Protein AF-A0A1V5V4B7-F1 (afdb_monomer_lite)

pLDDT: mean 84.98, std 12.05, range [34.28, 98.19]

Structure (mmCIF, N/CA/C/O backbone):
data_AF-A0A1V5V4B7-F1
#
_entry.id   AF-A0A1V5V4B7-F1
#
loop_
_atom_site.group_PDB
_atom_site.id
_atom_site.type_symbol
_atom_site.label_atom_id
_atom_site.label_alt_id
_atom_site.label_comp_id
_atom_site.label_asym_id
_atom_site.label_entity_id
_atom_site.label_seq_id
_atom_site.pdbx_PDB_ins_code
_atom_site.Cartn_x
_atom_site.Cartn_y
_atom_site.Cartn_z
_atom_site.occupancy
_atom_site.B_iso_or_equiv
_atom_site.auth_seq_id
_atom_site.auth_comp_id
_atom_site.auth_asym_id
_atom_site.auth_atom_id
_atom_site.pdbx_PDB_model_num
ATOM 1 N N . MET A 1 1 ? -26.000 -4.129 20.309 1.00 73.44 1 MET A N 1
ATOM 2 C CA . MET A 1 1 ? -26.357 -3.399 21.539 1.00 73.44 1 MET A CA 1
ATOM 3 C C . MET A 1 1 ? -25.942 -4.240 22.723 1.00 73.44 1 MET A C 1
ATOM 5 O O . MET A 1 1 ? -25.934 -5.456 22.584 1.00 73.44 1 MET A O 1
ATOM 9 N N . ILE A 1 2 ? -25.561 -3.606 23.829 1.00 88.94 2 ILE A N 1
ATOM 10 C CA . ILE A 1 2 ? -25.260 -4.315 25.079 1.00 88.94 2 ILE A CA 1
ATOM 11 C C . ILE A 1 2 ? -26.592 -4.721 25.705 1.00 88.94 2 ILE A C 1
ATOM 13 O O . ILE A 1 2 ? -27.455 -3.864 25.880 1.00 88.94 2 ILE A O 1
ATOM 17 N N . LYS A 1 3 ? -26.767 -5.995 26.040 1.00 92.50 3 LYS A N 1
ATOM 18 C CA . LYS A 1 3 ? -27.987 -6.500 26.673 1.00 92.50 3 LYS A CA 1
ATOM 19 C C . LYS A 1 3 ? -27.821 -6.499 28.185 1.00 92.50 3 LYS A C 1
ATOM 21 O O . LYS A 1 3 ? -26.960 -7.202 28.718 1.00 92.50 3 LYS A O 1
ATOM 26 N N . ILE A 1 4 ? -28.632 -5.697 28.872 1.00 94.31 4 ILE A N 1
ATOM 27 C CA . ILE A 1 4 ? -28.558 -5.526 30.327 1.00 94.31 4 ILE A CA 1
ATOM 28 C C . ILE A 1 4 ? -29.866 -5.974 30.964 1.00 94.31 4 ILE A C 1
ATOM 30 O O . ILE A 1 4 ? -30.939 -5.488 30.604 1.00 94.31 4 ILE A O 1
ATOM 34 N N . LEU A 1 5 ? -29.757 -6.862 31.949 1.00 94.81 5 LEU A N 1
ATOM 35 C CA . LEU A 1 5 ? -30.863 -7.278 32.799 1.00 94.81 5 LEU A CA 1
ATOM 36 C C . LEU A 1 5 ? -30.779 -6.597 34.171 1.00 94.81 5 LEU A C 1
ATOM 38 O O . LEU A 1 5 ? -29.836 -6.828 34.920 1.00 94.81 5 LEU A O 1
ATOM 42 N N . PHE A 1 6 ? -31.793 -5.817 34.538 1.00 95.88 6 PHE A N 1
ATOM 43 C CA . PHE A 1 6 ? -31.980 -5.271 35.882 1.00 95.88 6 PHE A CA 1
ATOM 44 C C . PHE A 1 6 ? -32.821 -6.226 36.738 1.00 95.88 6 PHE A C 1
ATOM 46 O O . PHE A 1 6 ? -34.015 -6.410 36.495 1.00 95.88 6 PHE A O 1
ATOM 53 N N . LEU A 1 7 ? -32.215 -6.813 37.769 1.00 93.38 7 LEU A N 1
ATOM 54 C CA . LEU A 1 7 ? -32.854 -7.789 38.650 1.00 93.38 7 LEU A CA 1
ATOM 55 C C . LEU A 1 7 ? -33.163 -7.170 40.018 1.00 93.38 7 LEU A C 1
ATOM 57 O O . LEU A 1 7 ? -32.268 -6.651 40.685 1.00 93.38 7 LEU A O 1
ATOM 61 N N . CYS A 1 8 ? -34.418 -7.235 40.464 1.00 92.06 8 CYS A N 1
ATOM 62 C CA . CYS A 1 8 ? -34.802 -6.857 41.831 1.00 92.06 8 CYS A CA 1
ATOM 63 C C . CYS A 1 8 ? -35.670 -7.939 42.496 1.00 92.06 8 CYS A C 1
ATOM 65 O O . CYS A 1 8 ? -35.891 -8.990 41.905 1.00 92.06 8 CYS A O 1
ATOM 67 N N . THR A 1 9 ? -36.157 -7.713 43.720 1.00 88.50 9 THR A N 1
ATOM 68 C CA . THR A 1 9 ? -37.006 -8.692 44.421 1.00 88.50 9 THR A CA 1
ATOM 69 C C . THR A 1 9 ? -38.324 -8.928 43.681 1.00 88.50 9 THR A C 1
ATOM 71 O O . THR A 1 9 ? -38.514 -10.004 43.138 1.00 88.50 9 THR A O 1
ATOM 74 N N . GLY A 1 10 ? -39.210 -7.927 43.610 1.00 87.38 10 GLY A N 1
ATOM 75 C CA . GLY A 1 10 ? -40.581 -8.100 43.097 1.00 87.38 10 GLY A CA 1
ATOM 76 C C . GLY A 1 10 ? -40.847 -7.560 41.685 1.00 87.38 10 GLY A C 1
ATOM 77 O O . GLY A 1 10 ? -41.992 -7.551 41.234 1.00 87.38 10 GLY A O 1
ATOM 78 N N . ASN A 1 11 ? -39.829 -7.013 41.008 1.00 93.06 11 ASN A N 1
ATOM 79 C CA . ASN A 1 11 ? -39.944 -6.316 39.714 1.00 93.06 11 ASN A CA 1
ATOM 80 C C . ASN A 1 11 ? -41.101 -5.310 39.646 1.00 93.06 11 ASN A C 1
ATOM 82 O O . ASN A 1 11 ? -41.865 -5.275 38.683 1.00 93.06 11 ASN A O 1
ATOM 86 N N . SER A 1 12 ? -41.216 -4.515 40.711 1.00 91.50 12 SER A N 1
ATOM 87 C CA . SER A 1 12 ? -42.329 -3.589 40.929 1.00 91.50 12 SER A CA 1
ATOM 88 C C . SER A 1 12 ? -41.950 -2.121 40.725 1.00 91.50 12 SER A C 1
ATOM 90 O O . SER A 1 12 ? -42.670 -1.391 40.051 1.00 91.50 12 SER A O 1
ATOM 92 N N . CYS A 1 13 ? -40.788 -1.708 41.252 1.00 92.75 13 CYS A N 1
ATOM 93 C CA . CYS A 1 13 ? -40.338 -0.310 41.245 1.00 92.75 13 CYS A CA 1
ATOM 94 C C . CYS A 1 13 ? -38.956 -0.168 40.580 1.00 92.75 13 CYS A C 1
ATOM 96 O O . CYS A 1 13 ? -38.851 0.178 39.409 1.00 92.75 13 CYS A O 1
ATOM 98 N N . ARG A 1 14 ? -37.880 -0.483 41.318 1.00 94.75 14 ARG A N 1
ATOM 99 C CA . ARG A 1 14 ? -36.477 -0.188 40.956 1.00 94.75 14 ARG A CA 1
ATOM 100 C C . ARG A 1 14 ? -36.054 -0.701 39.578 1.00 94.75 14 ARG A C 1
ATOM 102 O O . ARG A 1 14 ? -35.571 0.071 38.759 1.00 94.75 14 ARG A O 1
ATOM 109 N N . SER A 1 15 ? -36.253 -1.990 39.298 1.00 95.06 15 SER A N 1
ATOM 110 C CA . SER A 1 15 ? -35.826 -2.564 38.016 1.00 95.06 15 SER A CA 1
ATOM 111 C C . SER A 1 15 ? -36.687 -2.105 36.832 1.00 95.06 15 SER A C 1
ATOM 113 O O . SER A 1 15 ? -36.151 -1.968 35.738 1.00 95.06 15 SER A O 1
ATOM 115 N N . GLN A 1 16 ? -37.968 -1.779 37.052 1.00 96.56 16 GLN A N 1
ATOM 116 C CA . GLN A 1 16 ? -38.852 -1.192 36.030 1.00 96.56 16 GLN A CA 1
ATOM 117 C C . GLN A 1 16 ? -38.430 0.249 35.700 1.00 96.56 16 GLN A C 1
ATOM 119 O O . GLN A 1 16 ? -38.279 0.619 34.537 1.00 96.56 16 GLN A O 1
ATOM 124 N N . MET A 1 17 ? -38.134 1.058 36.726 1.00 97.12 17 MET A N 1
ATOM 125 C CA . MET A 1 17 ? -37.590 2.408 36.539 1.00 97.12 17 MET A CA 1
ATOM 126 C C . MET A 1 17 ? -36.241 2.375 35.807 1.00 97.12 17 MET A C 1
ATOM 128 O O . MET A 1 17 ? -36.020 3.183 34.909 1.00 97.12 17 MET A O 1
ATOM 132 N N . ALA A 1 18 ? -35.367 1.414 36.126 1.00 96.25 18 ALA A N 1
ATOM 133 C CA . ALA A 1 18 ? -34.093 1.231 35.429 1.00 96.25 18 ALA A CA 1
ATOM 134 C C . ALA A 1 18 ? -34.277 0.825 33.952 1.00 96.25 18 ALA A C 1
ATOM 136 O O . ALA A 1 18 ? -33.632 1.409 33.083 1.00 96.25 18 ALA A O 1
ATOM 137 N N . GLU A 1 19 ? -35.188 -0.112 33.646 1.00 96.88 19 GLU A N 1
ATOM 138 C CA . GLU A 1 19 ? -35.562 -0.475 32.266 1.00 96.88 19 GLU A CA 1
ATOM 139 C C . GLU A 1 19 ? -36.101 0.746 31.501 1.00 96.88 19 GLU A C 1
ATOM 141 O O . GLU A 1 19 ? -35.662 1.013 30.380 1.00 96.88 19 GLU A O 1
ATOM 146 N N . GLY A 1 20 ? -36.992 1.526 32.123 1.00 95.94 20 GLY A N 1
ATOM 147 C CA . GLY A 1 20 ? -37.554 2.753 31.552 1.00 95.94 20 GLY A CA 1
ATOM 148 C C . GLY A 1 20 ? -36.499 3.816 31.247 1.00 95.94 20 GLY A C 1
ATOM 149 O O . GLY A 1 20 ? -36.407 4.285 30.113 1.00 95.94 20 GLY A O 1
ATOM 150 N N . TRP A 1 21 ? -35.658 4.156 32.227 1.00 97.19 21 TRP A N 1
ATOM 151 C CA . TRP A 1 21 ? -34.575 5.121 32.034 1.00 97.19 21 TRP A CA 1
ATOM 152 C C . TRP A 1 21 ? -33.590 4.681 30.963 1.00 97.19 21 TRP A C 1
ATOM 154 O O . TRP A 1 21 ? -33.149 5.498 30.160 1.00 97.19 21 TRP A O 1
ATOM 164 N N . CYS A 1 22 ? -33.249 3.394 30.932 1.00 95.50 22 CYS A N 1
ATOM 165 C CA . CYS A 1 22 ? -32.266 2.887 29.991 1.00 95.50 22 CYS A CA 1
ATOM 166 C C . CYS A 1 22 ? -32.797 2.913 28.552 1.00 95.50 22 CYS A C 1
ATOM 168 O O . CYS A 1 22 ? -32.084 3.350 27.653 1.00 95.50 22 CYS A O 1
ATOM 170 N N . ARG A 1 23 ? -34.073 2.568 28.337 1.00 94.88 23 ARG A N 1
ATOM 171 C CA . ARG A 1 23 ? -34.722 2.733 27.026 1.00 94.88 23 ARG A CA 1
ATOM 172 C C . ARG A 1 23 ? -34.787 4.189 26.581 1.00 94.88 23 ARG A C 1
ATOM 174 O O . ARG A 1 23 ? -34.558 4.464 25.409 1.00 94.88 23 ARG A O 1
ATOM 181 N N . PHE A 1 24 ? -35.075 5.104 27.504 1.00 94.06 24 PHE A N 1
ATOM 182 C CA . PHE A 1 24 ? -35.201 6.526 27.195 1.00 94.06 24 PHE A CA 1
ATOM 183 C C . PHE A 1 24 ? -33.850 7.198 26.904 1.00 94.06 24 PHE A C 1
ATOM 185 O O . PHE A 1 24 ? -33.728 7.944 25.940 1.00 94.06 24 PHE A O 1
ATOM 192 N N . LEU A 1 25 ? -32.826 6.930 27.721 1.00 91.88 25 LEU A N 1
ATOM 193 C CA . LEU A 1 25 ? -31.533 7.625 27.656 1.00 91.88 25 LEU A CA 1
ATOM 194 C C . LEU A 1 25 ? -30.479 6.914 26.800 1.00 91.88 25 LEU A C 1
ATOM 196 O O . LEU A 1 25 ? -29.509 7.549 26.392 1.00 91.88 25 LEU A O 1
ATOM 200 N N . LYS A 1 26 ? -30.601 5.595 26.610 1.00 92.44 26 LYS A N 1
ATOM 201 C CA . LYS A 1 26 ? -29.538 4.739 26.054 1.00 92.44 26 LYS A CA 1
ATOM 202 C C . LYS A 1 26 ? -30.065 3.681 25.074 1.00 92.44 26 LYS A C 1
ATOM 204 O O . LYS A 1 26 ? -29.363 2.707 24.811 1.00 92.44 26 LYS A O 1
ATOM 209 N N . GLY A 1 27 ? -31.281 3.833 24.545 1.00 87.00 27 GLY A N 1
ATOM 210 C CA . GLY A 1 27 ? -31.925 2.830 23.681 1.00 87.00 27 GLY A CA 1
ATOM 211 C C . GLY A 1 27 ? -31.229 2.580 22.333 1.00 87.00 27 GLY A C 1
ATOM 212 O O . GLY A 1 27 ? -31.519 1.593 21.667 1.00 87.00 27 GLY A O 1
ATOM 213 N N . ASP A 1 28 ? -30.297 3.445 21.936 1.00 85.81 28 ASP A N 1
ATOM 214 C CA . ASP A 1 28 ? -29.433 3.304 20.760 1.00 85.81 28 ASP A CA 1
ATOM 215 C C . ASP A 1 28 ? -28.223 2.379 21.001 1.00 85.81 28 ASP A C 1
ATOM 217 O O . ASP A 1 28 ? -27.663 1.811 20.058 1.00 85.81 28 ASP A O 1
ATOM 221 N N . VAL A 1 29 ? -27.818 2.203 22.264 1.00 85.88 29 VAL A N 1
ATOM 222 C CA . VAL A 1 29 ? -26.615 1.449 22.655 1.00 85.88 29 VAL A CA 1
ATOM 223 C C . VAL A 1 29 ? -26.901 0.252 23.563 1.00 85.88 29 VAL A C 1
ATOM 225 O O . VAL A 1 29 ? -26.176 -0.750 23.488 1.00 85.88 29 VAL A O 1
ATOM 228 N N . ILE A 1 30 ? -27.943 0.328 24.395 1.00 92.25 30 ILE A N 1
ATOM 229 C CA . ILE A 1 30 ? -28.310 -0.674 25.397 1.00 92.25 30 ILE A CA 1
ATOM 230 C C . ILE A 1 30 ? -29.725 -1.189 25.139 1.00 92.25 30 ILE A C 1
ATOM 232 O O . ILE A 1 30 ? -30.695 -0.440 25.066 1.00 92.25 30 ILE A O 1
ATOM 236 N N . GLU A 1 31 ? -29.834 -2.510 25.104 1.00 93.69 31 GLU A N 1
ATOM 237 C CA . GLU A 1 31 ? -31.100 -3.218 25.101 1.00 93.69 31 GLU A CA 1
ATOM 238 C C . GLU A 1 31 ? -31.418 -3.658 26.536 1.00 93.69 31 GLU A C 1
ATOM 240 O O . GLU A 1 31 ? -30.781 -4.561 27.089 1.00 93.69 31 GLU A O 1
ATOM 245 N N . ALA A 1 32 ? -32.359 -2.957 27.170 1.00 94.50 32 ALA A N 1
ATOM 246 C CA . ALA A 1 32 ? -32.653 -3.109 28.590 1.00 94.50 32 ALA A CA 1
ATOM 247 C C . ALA A 1 32 ? -33.846 -4.032 28.866 1.00 94.50 32 ALA A C 1
ATOM 249 O O . ALA A 1 32 ? -34.923 -3.908 28.267 1.00 94.50 32 ALA A O 1
ATOM 250 N N . TYR A 1 33 ? -33.652 -4.894 29.859 1.00 95.69 33 TYR A N 1
ATOM 251 C CA . TYR A 1 33 ? -34.632 -5.827 30.395 1.00 95.69 33 TYR A CA 1
ATOM 252 C C . TYR A 1 33 ? -34.699 -5.677 31.914 1.00 95.69 33 TYR A C 1
ATOM 254 O O . TYR A 1 33 ? -33.696 -5.390 32.559 1.00 95.69 33 TYR A O 1
ATOM 262 N N . SER A 1 34 ? -35.862 -5.921 32.506 1.00 95.56 34 SER A N 1
ATOM 263 C CA . SER A 1 34 ? -36.025 -6.084 33.947 1.00 95.56 34 SER A CA 1
ATOM 264 C C . SER A 1 34 ? -36.668 -7.420 34.286 1.00 95.56 34 SER A C 1
ATOM 266 O O . SER A 1 34 ? -37.432 -7.972 33.493 1.00 95.56 34 SER A O 1
ATOM 268 N N . ALA A 1 35 ? -36.351 -7.939 35.466 1.00 94.12 35 ALA A N 1
ATOM 269 C CA . ALA A 1 35 ? -37.022 -9.092 36.046 1.00 94.12 35 ALA A CA 1
ATOM 270 C C . ALA A 1 35 ? -36.996 -9.030 37.573 1.00 94.12 35 ALA A C 1
ATOM 272 O O . ALA A 1 35 ? -36.325 -8.189 38.192 1.00 94.12 35 ALA A O 1
ATOM 273 N N . GLY A 1 36 ? -37.773 -9.927 38.169 1.00 91.12 36 GLY A N 1
ATOM 274 C CA . GLY A 1 36 ? -37.867 -10.142 39.601 1.00 91.12 36 GLY A CA 1
ATOM 275 C C . GLY A 1 36 ? -37.498 -11.570 39.961 1.00 91.12 36 GLY A C 1
ATOM 276 O O . GLY A 1 36 ? -37.685 -12.482 39.151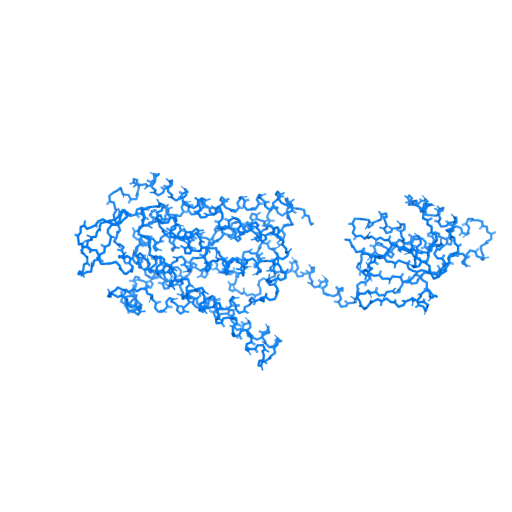 1.00 91.12 36 GLY A O 1
ATOM 277 N N . ILE A 1 37 ? -37.009 -11.765 41.184 1.00 87.88 37 ILE A N 1
ATOM 278 C CA . ILE A 1 37 ? -37.017 -13.095 41.814 1.00 87.88 37 ILE A CA 1
ATOM 279 C C . ILE A 1 37 ? -38.475 -13.543 41.996 1.00 87.88 37 ILE A C 1
ATOM 281 O O . ILE A 1 37 ? -38.848 -14.677 41.704 1.00 87.88 37 ILE A O 1
ATOM 285 N N . GLU A 1 38 ? -39.321 -12.595 42.391 1.00 87.38 38 GLU A N 1
ATOM 286 C CA . GLU A 1 38 ? -40.757 -12.721 42.581 1.00 87.38 38 GLU A CA 1
ATOM 287 C C . GLU A 1 38 ? -41.517 -11.691 41.729 1.00 87.38 38 GLU A C 1
ATOM 289 O O . GLU A 1 38 ? -40.927 -10.803 41.107 1.00 87.38 38 GLU A O 1
ATOM 294 N N . LYS A 1 39 ? -42.851 -11.795 41.708 1.00 88.19 39 LYS A N 1
ATOM 295 C CA . LYS A 1 39 ? -43.736 -10.838 41.032 1.00 88.19 39 LYS A CA 1
ATOM 296 C C . LYS A 1 39 ? -44.617 -10.127 42.036 1.00 88.19 39 LYS A C 1
ATOM 298 O O . LYS A 1 39 ? -45.463 -10.771 42.648 1.00 88.19 39 LYS A O 1
ATOM 303 N N . HIS A 1 40 ? -44.471 -8.815 42.153 1.00 87.75 40 HIS A N 1
ATOM 304 C CA . HIS A 1 40 ? -45.304 -7.992 43.037 1.00 87.75 40 HIS A CA 1
ATOM 305 C C . HIS A 1 40 ? -46.179 -6.987 42.262 1.00 87.75 40 HIS A C 1
ATOM 307 O O . HIS A 1 40 ? -46.840 -6.152 42.865 1.00 87.75 40 HIS A O 1
ATOM 313 N N . GLY A 1 41 ? -46.207 -7.061 40.923 1.00 88.75 41 GLY A N 1
ATOM 314 C CA . GLY A 1 41 ? -46.958 -6.123 40.071 1.00 88.75 41 GLY A CA 1
ATOM 315 C C . GLY A 1 41 ? -46.239 -4.782 39.871 1.00 88.75 41 GLY A C 1
ATOM 316 O O . GLY A 1 41 ? -45.344 -4.437 40.637 1.00 88.75 41 GLY A O 1
ATOM 317 N N . LEU A 1 42 ? -46.576 -4.036 38.813 1.00 93.00 42 LEU A N 1
ATOM 318 C CA . LEU A 1 42 ? -45.984 -2.717 38.549 1.00 93.00 42 LEU A CA 1
ATOM 319 C C . LEU A 1 42 ? -46.584 -1.675 39.502 1.00 93.00 42 LEU A C 1
ATOM 321 O O . LEU A 1 42 ? -47.802 -1.523 39.561 1.00 93.00 42 LEU A O 1
ATOM 325 N N . ASN A 1 43 ? -45.738 -0.953 40.236 1.00 94.38 43 ASN A N 1
ATOM 326 C CA . ASN A 1 43 ? -46.213 -0.001 41.235 1.00 94.38 43 ASN A CA 1
ATOM 327 C C . ASN A 1 43 ? -46.751 1.297 40.588 1.00 94.38 43 ASN A C 1
ATOM 329 O O . ASN A 1 43 ? -46.005 1.953 39.852 1.00 94.38 43 ASN A O 1
ATOM 333 N N . PRO A 1 44 ? -47.990 1.733 40.894 1.00 93.88 44 PRO A N 1
ATOM 334 C CA . PRO A 1 44 ? -48.572 2.949 40.315 1.00 93.88 44 PRO A CA 1
ATOM 335 C C . PRO A 1 44 ? -47.791 4.235 40.620 1.00 93.88 44 PRO A C 1
ATOM 337 O O . PRO A 1 44 ? -47.691 5.110 39.759 1.00 93.88 44 PRO A O 1
ATOM 340 N N . TYR A 1 45 ? -47.189 4.352 41.809 1.00 94.81 45 TYR A N 1
ATOM 341 C CA . TYR A 1 45 ? -46.372 5.513 42.170 1.00 94.81 45 TYR A CA 1
ATOM 342 C C . TYR A 1 45 ? -45.090 5.574 41.336 1.00 94.81 45 TYR A C 1
ATOM 344 O O . TYR A 1 45 ? -44.712 6.655 40.893 1.00 94.81 45 TYR A O 1
ATOM 352 N N . ALA A 1 46 ? -44.474 4.425 41.025 1.00 94.25 46 ALA A N 1
ATOM 353 C CA . ALA A 1 46 ? -43.329 4.365 40.113 1.00 94.25 46 ALA A CA 1
ATOM 354 C C . ALA A 1 46 ? -43.702 4.854 38.700 1.00 94.25 46 ALA A C 1
ATOM 356 O O . ALA A 1 46 ? -42.954 5.623 38.098 1.00 94.25 46 ALA A O 1
ATOM 357 N N . VAL A 1 47 ? -44.882 4.475 38.191 1.00 95.94 47 VAL A N 1
ATOM 358 C CA . VAL A 1 47 ? -45.396 4.975 36.902 1.00 95.94 47 VAL A CA 1
ATOM 359 C C . VAL A 1 47 ? -45.584 6.492 36.945 1.00 95.94 47 VAL A C 1
ATOM 361 O O . VAL A 1 47 ? -45.133 7.194 36.038 1.00 95.94 47 VAL A O 1
ATOM 364 N N . ARG A 1 48 ? -46.207 7.009 38.012 1.00 94.31 48 ARG A N 1
ATOM 365 C CA . ARG A 1 48 ? -46.482 8.443 38.180 1.00 94.31 48 ARG A CA 1
ATOM 366 C C . ARG A 1 48 ? -45.194 9.268 38.200 1.00 94.31 48 ARG A C 1
ATOM 368 O O . ARG A 1 48 ? -45.079 10.195 37.403 1.00 94.31 48 ARG A O 1
ATOM 375 N N . VAL A 1 49 ? -44.201 8.893 39.013 1.00 95.94 49 VAL A N 1
ATOM 376 C CA . VAL A 1 49 ? -42.940 9.656 39.105 1.00 95.94 49 VAL A CA 1
ATOM 377 C C . VAL A 1 49 ? -42.079 9.555 37.844 1.00 95.94 49 VAL A C 1
ATOM 379 O O . VAL A 1 49 ? -41.334 10.485 37.544 1.00 95.94 49 VAL A O 1
ATOM 382 N N . MET A 1 50 ? -42.151 8.461 37.080 1.00 97.38 50 MET A N 1
ATOM 383 C CA . MET A 1 50 ? -41.438 8.359 35.798 1.00 97.38 50 MET A CA 1
ATOM 384 C C . MET A 1 50 ? -42.097 9.239 34.729 1.00 97.38 50 MET A C 1
ATOM 386 O O . MET A 1 50 ? -41.403 9.951 33.996 1.00 97.38 50 MET A O 1
ATOM 390 N N . LYS A 1 51 ? -43.437 9.274 34.705 1.00 95.94 51 LYS A N 1
ATOM 391 C CA . LYS A 1 51 ? -44.216 10.108 33.783 1.00 95.94 51 LYS A CA 1
ATOM 392 C C . LYS A 1 51 ? -43.956 11.604 33.985 1.00 95.94 51 LYS A C 1
ATOM 394 O O . LYS A 1 51 ? -43.894 12.330 32.997 1.00 95.94 51 LYS A O 1
ATOM 399 N N . GLU A 1 52 ? -43.698 12.054 35.219 1.00 94.69 52 GLU A N 1
ATOM 400 C CA . GLU A 1 52 ? -43.252 13.434 35.515 1.00 94.69 52 GLU A CA 1
ATOM 401 C C . GLU A 1 52 ? -41.992 13.847 34.732 1.00 94.69 52 GLU A C 1
ATOM 403 O O . GLU A 1 52 ? -41.789 15.028 34.461 1.00 94.69 52 GLU A O 1
ATOM 408 N N . LYS A 1 53 ? -41.130 12.889 34.368 1.00 95.38 53 LYS A N 1
ATOM 409 C CA . LYS A 1 53 ? -39.907 13.127 33.587 1.00 95.38 53 LYS A CA 1
ATOM 410 C C . LYS A 1 53 ? -40.043 12.743 32.110 1.00 95.38 53 LYS A C 1
ATOM 412 O O . LYS A 1 53 ? -39.036 12.670 31.411 1.00 95.38 53 LYS A O 1
ATOM 417 N N . GLY A 1 54 ? -41.265 12.502 31.634 1.00 92.56 54 GLY A N 1
ATOM 418 C CA . GLY A 1 54 ? -41.536 12.139 30.242 1.00 92.56 54 GLY A CA 1
ATOM 419 C C . GLY A 1 54 ? -41.205 10.688 29.886 1.00 92.56 54 GLY A C 1
ATOM 420 O O . GLY A 1 54 ? -41.171 10.354 28.705 1.00 92.56 54 GLY A O 1
ATOM 421 N N . VAL A 1 55 ? -40.972 9.819 30.876 1.00 95.19 55 VAL A N 1
ATOM 422 C CA . VAL A 1 55 ? -40.698 8.395 30.649 1.00 95.19 55 VAL A CA 1
ATOM 423 C C . VAL A 1 55 ? -41.931 7.580 31.016 1.00 95.19 55 VAL A C 1
ATOM 425 O O . VAL A 1 55 ? -42.263 7.429 32.191 1.00 95.19 55 VAL A O 1
ATOM 428 N N . ASP A 1 56 ? -42.615 7.040 30.011 1.00 93.88 56 ASP A N 1
ATOM 429 C CA . ASP A 1 56 ? -43.782 6.191 30.234 1.00 93.88 56 ASP A CA 1
ATOM 430 C C . ASP A 1 56 ? -43.371 4.726 30.435 1.00 93.88 56 ASP A C 1
ATOM 432 O O . ASP A 1 56 ? -42.843 4.073 29.532 1.00 93.88 56 ASP A O 1
ATOM 436 N N . ILE A 1 57 ? -43.618 4.210 31.639 1.00 95.38 57 ILE A N 1
ATOM 437 C CA . ILE A 1 57 ? -43.396 2.802 31.988 1.00 95.38 57 ILE A CA 1
ATOM 438 C C . ILE A 1 57 ? -44.704 2.025 32.191 1.00 95.38 57 ILE A C 1
ATOM 440 O O . ILE A 1 57 ? -44.654 0.863 32.580 1.00 95.38 57 ILE A O 1
ATOM 444 N N . SER A 1 58 ? -45.869 2.626 31.923 1.00 93.25 58 SER A N 1
ATOM 445 C CA . SER A 1 58 ? -47.184 2.003 32.159 1.00 93.25 58 SER A CA 1
ATOM 446 C C . SER A 1 58 ? -47.418 0.722 31.348 1.00 93.25 58 SER A C 1
ATOM 448 O O . SER A 1 58 ? -48.118 -0.175 31.809 1.00 93.25 58 SER A O 1
ATOM 450 N N . GLY A 1 59 ? -46.788 0.603 30.174 1.00 90.06 59 GLY A N 1
ATOM 451 C CA . GLY A 1 59 ? -46.816 -0.606 29.345 1.00 90.06 59 GLY A CA 1
ATOM 452 C C . GLY A 1 59 ? -45.875 -1.727 29.809 1.00 90.06 59 GLY A C 1
ATOM 453 O O . GLY A 1 59 ? -45.843 -2.793 29.193 1.00 90.06 59 GLY A O 1
ATOM 454 N N . GLN A 1 60 ? -45.074 -1.509 30.858 1.00 94.44 60 GLN A N 1
ATOM 455 C CA . GLN A 1 60 ? -44.203 -2.543 31.418 1.00 94.44 60 GLN A CA 1
ATOM 456 C C . GLN A 1 60 ? -44.993 -3.482 32.340 1.00 94.44 60 GLN A C 1
ATOM 458 O O . GLN A 1 60 ? -46.056 -3.144 32.854 1.00 94.44 60 GLN A O 1
ATOM 463 N N . ARG A 1 61 ? -44.472 -4.693 32.568 1.00 92.56 61 ARG A N 1
ATOM 464 C CA . ARG A 1 61 ? -45.110 -5.689 33.443 1.00 92.56 61 ARG A CA 1
ATOM 465 C C . ARG A 1 61 ? -44.103 -6.348 34.369 1.00 92.56 61 ARG A C 1
ATOM 467 O O . ARG A 1 61 ? -42.954 -6.567 33.981 1.00 92.56 61 ARG A O 1
ATOM 474 N N . SER A 1 62 ? -44.567 -6.703 35.566 1.00 93.50 62 SER A N 1
ATOM 475 C CA . SER A 1 62 ? -43.801 -7.503 36.524 1.00 93.50 62 SER A CA 1
ATOM 476 C C . SER A 1 62 ? -43.644 -8.937 36.004 1.00 93.50 62 SER A C 1
ATOM 478 O O . SER A 1 62 ? -44.632 -9.599 35.676 1.00 93.50 62 SER A O 1
ATOM 480 N N . LYS A 1 63 ? -42.401 -9.401 35.883 1.00 94.19 63 LYS A N 1
ATOM 481 C CA . LYS A 1 63 ? -42.003 -10.649 35.213 1.00 94.19 63 LYS A CA 1
ATOM 482 C C . LYS A 1 63 ? -40.866 -11.334 35.968 1.00 94.19 63 LYS A C 1
ATOM 484 O O . LYS A 1 63 ? -40.001 -10.667 36.538 1.00 94.19 63 LYS A O 1
ATOM 489 N N . ARG A 1 64 ? -40.860 -12.668 35.967 1.00 91.25 64 ARG A N 1
ATOM 490 C CA . ARG A 1 64 ? -39.725 -13.472 36.438 1.00 91.25 64 ARG A CA 1
ATOM 491 C C . ARG A 1 64 ? -38.690 -13.626 35.332 1.00 91.25 64 ARG A C 1
ATOM 493 O O . ARG A 1 64 ? -38.987 -13.425 34.155 1.00 91.25 64 ARG A O 1
ATOM 500 N N . LEU A 1 65 ? -37.486 -14.046 35.714 1.00 86.12 65 LEU A N 1
ATOM 501 C CA . LEU A 1 65 ? -36.417 -14.366 34.766 1.00 86.12 65 LEU A CA 1
ATOM 502 C C . LEU A 1 65 ? -36.863 -15.394 33.707 1.00 86.12 65 LEU A C 1
ATOM 504 O O . LEU A 1 65 ? -36.544 -15.234 32.537 1.00 86.12 65 LEU A O 1
ATOM 508 N N . SER A 1 66 ? -37.656 -16.393 34.108 1.00 85.75 66 SER A N 1
ATOM 509 C CA . SER A 1 66 ? -38.176 -17.461 33.238 1.00 85.75 66 SER A CA 1
ATOM 510 C C . SER A 1 66 ? -39.187 -16.997 32.184 1.00 85.75 66 SER A C 1
ATOM 512 O O . SER A 1 66 ? -39.564 -17.774 31.318 1.00 85.75 66 SER A O 1
ATOM 514 N N . GLU A 1 67 ? -39.681 -15.764 32.283 1.00 86.75 67 GLU A N 1
ATOM 515 C CA . GLU A 1 67 ? -40.657 -15.193 31.345 1.00 86.75 67 GLU A CA 1
ATOM 516 C C . GLU A 1 67 ? -40.036 -14.170 30.398 1.00 86.75 67 GLU A C 1
ATOM 518 O O . GLU A 1 67 ? -40.739 -13.547 29.595 1.00 86.75 67 GLU A O 1
ATOM 523 N N . LEU A 1 68 ? -38.727 -13.951 30.525 1.00 86.88 68 LEU A N 1
ATOM 524 C CA . LEU A 1 68 ? -37.977 -13.215 29.528 1.00 86.88 68 LEU A CA 1
ATOM 525 C C . LEU A 1 68 ? -37.752 -14.103 28.300 1.00 86.88 68 LEU A C 1
ATOM 527 O O . LEU A 1 68 ? -37.621 -15.319 28.441 1.00 86.88 68 LEU A O 1
ATOM 531 N N . PRO A 1 69 ? -37.707 -13.513 27.093 1.00 81.25 69 PRO A N 1
ATOM 532 C CA . PRO A 1 69 ? -37.320 -14.255 25.899 1.00 81.25 69 PRO A CA 1
ATOM 533 C C . PRO A 1 69 ? -35.932 -14.870 26.100 1.00 81.25 69 PRO A C 1
ATOM 535 O O . PRO A 1 69 ? -35.071 -14.224 26.703 1.00 81.25 69 PRO A O 1
ATOM 538 N N . GLU A 1 70 ? -35.699 -16.074 25.567 1.00 76.56 70 GLU A N 1
ATOM 539 C CA . GLU A 1 70 ? -34.377 -16.713 25.587 1.00 76.56 70 GLU A CA 1
ATOM 540 C C . GLU A 1 70 ? -33.345 -15.796 24.925 1.00 76.56 70 GLU A C 1
ATOM 542 O O . GLU A 1 70 ? -33.263 -15.660 23.706 1.00 76.56 70 GLU A O 1
ATOM 547 N N . THR A 1 71 ? -32.603 -15.084 25.767 1.00 76.62 71 THR A N 1
ATOM 548 C CA . THR A 1 71 ? -31.691 -14.022 25.368 1.00 76.62 71 THR A CA 1
ATOM 549 C C . THR A 1 71 ? -30.441 -14.117 26.221 1.00 76.62 71 THR A C 1
ATOM 551 O O . THR A 1 71 ? -30.517 -14.142 27.448 1.00 76.62 71 THR A O 1
ATOM 554 N N . GLU A 1 72 ? -29.275 -14.142 25.581 1.00 84.06 72 GLU A N 1
ATOM 555 C CA . GLU A 1 72 ? -28.002 -14.038 26.291 1.00 84.06 72 GLU A CA 1
ATOM 556 C C . GLU A 1 72 ? -27.771 -12.586 26.737 1.00 84.06 72 GLU A C 1
ATOM 558 O O . GLU A 1 72 ? -27.790 -11.667 25.914 1.00 84.06 72 GLU A O 1
ATOM 563 N N . PHE A 1 73 ? -27.568 -12.370 28.039 1.00 88.88 73 PHE A N 1
ATOM 564 C CA . PHE A 1 73 ? -27.261 -11.054 28.605 1.00 88.88 73 PHE A CA 1
ATOM 565 C C . PHE A 1 73 ? -25.751 -10.835 28.696 1.00 88.88 73 PHE A C 1
ATOM 567 O O . PHE A 1 73 ? -25.015 -11.733 29.095 1.00 88.88 73 PHE A O 1
ATOM 574 N N . ASP A 1 74 ? -25.288 -9.617 28.415 1.00 89.56 74 ASP A N 1
ATOM 575 C CA . ASP A 1 74 ? -23.894 -9.235 28.664 1.00 89.56 74 ASP A CA 1
ATOM 576 C C . ASP A 1 74 ? -23.676 -8.922 30.154 1.00 89.56 74 ASP A C 1
ATOM 578 O O . ASP A 1 74 ? -22.647 -9.274 30.743 1.00 89.56 74 ASP A O 1
ATOM 582 N N . TYR A 1 75 ? -24.669 -8.269 30.773 1.00 91.12 75 TYR A N 1
ATOM 583 C CA . TYR A 1 75 ? -24.640 -7.857 32.174 1.00 91.12 75 TYR A CA 1
ATOM 584 C C . TYR A 1 75 ? -25.952 -8.155 32.896 1.00 91.12 75 TYR A C 1
ATOM 586 O O . TYR A 1 75 ? -27.041 -7.921 32.370 1.00 91.12 75 TYR A O 1
ATOM 594 N N . VAL A 1 76 ? -25.830 -8.567 34.157 1.00 91.56 76 VAL A N 1
ATOM 595 C CA . VAL A 1 76 ? -26.942 -8.652 35.111 1.00 91.56 76 VAL A CA 1
ATOM 596 C C . VAL A 1 76 ? -26.659 -7.687 36.251 1.00 91.56 76 VAL A C 1
ATOM 598 O O . VAL A 1 76 ? -25.652 -7.814 36.940 1.00 91.56 76 VAL A O 1
ATOM 601 N N . VAL A 1 77 ? -27.538 -6.713 36.453 1.00 93.00 77 VAL A N 1
ATOM 602 C CA . VAL A 1 77 ? -27.422 -5.693 37.495 1.00 93.00 77 VAL A CA 1
ATOM 603 C C . VAL A 1 77 ? -28.459 -5.972 38.572 1.00 93.00 77 VAL A C 1
ATOM 605 O O . VAL A 1 77 ? -29.655 -5.776 38.364 1.00 93.00 77 VAL A O 1
ATOM 608 N N . THR A 1 78 ? -28.008 -6.415 39.741 1.00 90.81 78 THR A N 1
ATOM 609 C CA . THR A 1 78 ? -28.877 -6.589 40.910 1.00 90.81 78 THR A CA 1
ATOM 610 C C . THR A 1 78 ? -29.094 -5.236 41.584 1.00 90.81 78 THR A C 1
ATOM 612 O O . THR A 1 78 ? -28.136 -4.598 42.023 1.00 90.81 78 THR A O 1
ATOM 615 N N . VAL A 1 79 ? -30.349 -4.783 41.653 1.00 89.31 79 VAL A N 1
ATOM 616 C CA . VAL A 1 79 ? -30.709 -3.427 42.112 1.00 89.31 79 VAL A CA 1
ATOM 617 C C . VAL A 1 79 ? -31.271 -3.369 43.538 1.00 89.31 79 VAL A C 1
ATOM 619 O O . VAL A 1 79 ? -31.703 -2.320 44.010 1.00 89.31 79 VAL A O 1
ATOM 622 N N . CYS A 1 80 ? -31.270 -4.497 44.253 1.00 85.56 80 CYS A N 1
ATOM 623 C CA . CYS A 1 80 ? -31.586 -4.574 45.680 1.00 85.56 80 CYS A CA 1
ATOM 624 C C . CYS A 1 80 ? -30.756 -5.666 46.372 1.00 85.56 80 CYS A C 1
ATOM 626 O O . CYS A 1 80 ? -30.288 -6.596 45.713 1.00 85.56 80 CYS A O 1
ATOM 628 N N . GLY A 1 81 ? -30.574 -5.556 47.694 1.00 71.81 81 GLY A N 1
ATOM 629 C CA . GLY A 1 81 ? -29.780 -6.511 48.484 1.00 71.81 81 GLY A CA 1
ATOM 630 C C . GLY A 1 81 ? -30.297 -7.948 48.377 1.00 71.81 81 GLY A C 1
ATOM 631 O O . GLY A 1 81 ? -29.540 -8.849 48.040 1.00 71.81 81 GLY A O 1
ATOM 632 N N . ASN A 1 82 ? -31.612 -8.140 48.496 1.00 78.94 82 ASN A N 1
ATOM 633 C CA . ASN A 1 82 ? -32.225 -9.462 48.353 1.00 78.94 82 ASN A CA 1
ATOM 634 C C . ASN A 1 82 ? -31.995 -10.092 46.963 1.00 78.94 82 ASN A C 1
ATOM 636 O O . ASN A 1 82 ? -31.784 -11.296 46.860 1.00 78.94 82 ASN A O 1
ATOM 640 N N . ALA A 1 83 ? -31.971 -9.283 45.893 1.00 68.88 83 ALA A N 1
ATOM 641 C CA . ALA A 1 83 ? -31.647 -9.768 44.548 1.00 68.88 83 ALA A CA 1
ATOM 642 C C . ALA A 1 83 ? -30.180 -10.134 44.359 1.00 68.88 83 ALA A C 1
ATOM 644 O O . ALA A 1 83 ? -29.870 -10.929 43.481 1.00 68.88 83 ALA A O 1
ATOM 645 N N . LYS A 1 84 ? -29.283 -9.561 45.161 1.00 74.00 84 LYS A N 1
ATOM 646 C CA . LYS A 1 84 ? -27.870 -9.932 45.179 1.00 74.00 84 LYS A CA 1
ATOM 647 C C . LYS A 1 84 ? -27.670 -11.300 45.828 1.00 74.00 84 LYS A C 1
ATOM 649 O O . LYS A 1 84 ? -26.918 -12.107 45.299 1.00 74.00 84 LYS A O 1
ATOM 654 N N . GLU A 1 85 ? -28.338 -11.535 46.955 1.00 76.12 85 GLU A N 1
ATOM 655 C CA . GLU A 1 85 ? -28.213 -12.764 47.750 1.00 76.12 85 GLU A CA 1
ATOM 656 C C . GLU A 1 85 ? -28.893 -13.961 47.082 1.00 76.12 85 GLU A C 1
ATOM 658 O O . GLU A 1 85 ? -28.329 -15.049 47.048 1.00 76.12 85 GLU A O 1
ATOM 663 N N . HIS A 1 86 ? -30.058 -13.742 46.472 1.00 81.88 86 HIS A N 1
ATOM 664 C CA . HIS A 1 86 ? -30.842 -14.779 45.796 1.00 81.88 86 HIS A CA 1
ATOM 665 C C . HIS A 1 86 ? -30.719 -14.698 44.265 1.00 81.88 86 HIS A C 1
ATOM 667 O O . HIS A 1 86 ? -31.631 -15.092 43.535 1.00 81.88 86 HIS A O 1
ATOM 673 N N . CYS A 1 87 ? -29.614 -14.138 43.762 1.00 83.12 87 CYS A N 1
ATOM 674 C CA . CYS A 1 87 ? -29.363 -14.033 42.328 1.00 83.12 87 CYS A CA 1
ATOM 675 C C . CYS A 1 87 ? -29.229 -15.443 41.718 1.00 83.12 87 CYS A C 1
ATOM 677 O O . CYS A 1 87 ? -28.374 -16.208 42.174 1.00 83.12 87 CYS A O 1
ATOM 679 N N . PRO A 1 88 ? -30.017 -15.803 40.687 1.00 80.06 88 PRO A N 1
ATOM 680 C CA . PRO A 1 88 ? -29.856 -17.074 39.990 1.00 80.06 88 PRO A CA 1
ATOM 681 C C . PRO A 1 88 ? -28.456 -17.221 39.387 1.00 80.06 88 PRO A C 1
ATOM 683 O O . PRO A 1 88 ? -27.795 -16.234 39.058 1.00 80.06 88 PRO A O 1
ATOM 686 N N . PHE A 1 89 ? -28.011 -18.461 39.195 1.00 82.88 89 PHE A N 1
ATOM 687 C CA . PHE A 1 89 ? -26.756 -18.713 38.497 1.00 82.88 89 PHE A CA 1
ATOM 688 C C . PHE A 1 89 ? -26.874 -18.313 37.018 1.00 82.88 89 PHE A C 1
ATOM 690 O O . PHE A 1 89 ? -27.797 -18.739 36.325 1.00 82.88 89 PHE A O 1
ATOM 697 N N . PHE A 1 90 ? -25.912 -17.527 36.532 1.00 83.00 90 PHE A N 1
ATOM 698 C CA . PHE A 1 90 ? -25.789 -17.153 35.123 1.00 83.00 90 PHE A CA 1
ATOM 699 C C . PHE A 1 90 ? -24.516 -17.768 34.516 1.00 83.00 90 PHE A C 1
ATOM 701 O O . PHE A 1 90 ? -23.533 -17.966 35.234 1.00 83.00 90 PHE A O 1
ATOM 708 N N . PRO A 1 91 ? -24.489 -18.052 33.198 1.00 76.06 91 PRO A N 1
ATOM 709 C CA . PRO A 1 91 ? -23.296 -18.563 32.524 1.00 76.06 91 PRO A CA 1
ATOM 710 C C . PRO A 1 91 ? -22.064 -17.675 32.753 1.00 76.06 91 PRO A C 1
ATOM 712 O O . PRO A 1 91 ? -22.181 -16.454 32.804 1.00 76.06 91 PRO A O 1
ATOM 715 N N . ALA A 1 92 ? -20.862 -18.263 32.772 1.00 63.91 92 ALA A N 1
ATOM 716 C CA . ALA A 1 92 ? -19.599 -17.559 33.067 1.00 63.91 92 ALA A CA 1
ATOM 717 C C . ALA A 1 92 ? -19.268 -16.370 32.136 1.00 63.91 92 ALA A C 1
ATOM 719 O O . ALA A 1 92 ? -18.388 -15.566 32.438 1.00 63.91 92 ALA A O 1
ATOM 720 N N . ARG A 1 93 ? -19.949 -16.260 30.991 1.00 74.69 93 ARG A N 1
ATOM 721 C CA . ARG A 1 93 ? -19.811 -15.138 30.051 1.00 74.69 93 ARG A CA 1
ATOM 722 C C . ARG A 1 93 ? -20.566 -13.880 30.503 1.00 74.69 93 ARG A C 1
ATOM 724 O O . ARG A 1 93 ? -20.225 -12.795 30.046 1.00 74.69 93 ARG A O 1
ATOM 731 N N . VAL A 1 94 ? -21.550 -14.018 31.395 1.00 83.81 94 VAL A N 1
ATOM 732 C CA . VAL A 1 94 ? -22.400 -12.929 31.892 1.00 83.81 94 VAL A CA 1
ATOM 733 C C . VAL A 1 94 ? -21.747 -12.274 33.105 1.00 83.81 94 VAL A C 1
ATOM 735 O O . VAL A 1 94 ? -21.422 -12.943 34.086 1.00 83.81 94 VAL A O 1
ATOM 738 N N . LYS A 1 95 ? -21.575 -10.948 33.081 1.00 85.88 95 LYS A N 1
ATOM 739 C CA . LYS A 1 95 ? -21.043 -10.211 34.237 1.00 85.88 95 LYS A CA 1
ATOM 740 C C . LYS A 1 95 ? -22.172 -9.795 35.178 1.00 85.88 95 LYS A C 1
ATOM 742 O O . LYS A 1 95 ? -22.994 -8.949 34.833 1.00 85.88 95 LYS A O 1
ATOM 747 N N . VAL A 1 96 ? -22.180 -10.343 36.392 1.00 86.50 96 VAL A N 1
ATOM 748 C CA . VAL A 1 96 ? -23.125 -9.949 37.448 1.00 86.50 96 VAL A CA 1
ATOM 749 C C . VAL A 1 96 ? -22.533 -8.802 38.273 1.00 86.50 96 VAL A C 1
ATOM 751 O O . VAL A 1 96 ? -21.432 -8.912 38.808 1.00 86.50 96 VAL A O 1
ATOM 754 N N . VAL A 1 97 ? -23.260 -7.690 38.376 1.00 88.00 97 VAL A N 1
ATOM 755 C CA . VAL A 1 97 ? -22.880 -6.478 39.115 1.00 88.00 97 VAL A CA 1
ATOM 756 C C . VAL A 1 97 ? -23.986 -6.129 40.112 1.00 88.00 97 VAL A C 1
ATOM 758 O O . VAL A 1 97 ? -25.162 -6.407 39.879 1.00 88.00 97 VAL A O 1
ATOM 761 N N . HIS A 1 98 ? -23.623 -5.519 41.239 1.00 87.88 98 HIS A N 1
ATOM 762 C CA . HIS A 1 98 ? -24.579 -5.038 42.231 1.00 87.88 98 HIS A CA 1
ATOM 763 C C . HIS A 1 98 ? -24.585 -3.511 42.300 1.00 87.88 98 HIS A C 1
ATOM 765 O O . HIS A 1 98 ? -23.534 -2.900 42.482 1.00 87.88 98 HIS A O 1
ATOM 771 N N . ALA A 1 99 ? -25.772 -2.921 42.188 1.00 87.81 99 ALA A N 1
ATOM 772 C CA . ALA A 1 99 ? -26.030 -1.496 42.353 1.00 87.81 99 ALA A CA 1
ATOM 773 C C . ALA A 1 99 ? -27.330 -1.332 43.151 1.00 87.81 99 ALA A C 1
ATOM 775 O O . ALA A 1 99 ? -28.400 -1.150 42.580 1.00 87.81 99 ALA A O 1
ATOM 776 N N . GLY A 1 100 ? -27.252 -1.516 44.469 1.00 86.88 100 GLY A N 1
ATOM 777 C CA . GLY A 1 100 ? -28.420 -1.496 45.345 1.00 86.88 100 GLY A CA 1
ATOM 778 C C . GLY A 1 100 ? -29.021 -0.100 45.499 1.00 86.88 100 GLY A C 1
ATOM 779 O O . GLY A 1 100 ? -28.297 0.852 45.767 1.00 86.88 100 GLY A O 1
ATOM 780 N N . PHE A 1 101 ? -30.347 -0.014 45.396 1.00 90.88 101 PHE A N 1
ATOM 781 C CA . PHE A 1 101 ? -31.127 1.173 45.749 1.00 90.88 101 PHE A CA 1
ATOM 782 C C . PHE A 1 101 ? -32.102 0.834 46.874 1.00 90.88 101 PHE A C 1
ATOM 784 O O . PHE A 1 101 ? -32.605 -0.300 46.958 1.00 90.88 101 PHE A O 1
ATOM 791 N N . GLU A 1 102 ? -32.396 1.821 47.716 1.00 87.69 102 GLU A N 1
ATOM 792 C CA . GLU A 1 102 ? -33.405 1.692 48.764 1.00 87.69 102 GLU A CA 1
ATOM 793 C C . GLU A 1 102 ? -34.780 1.366 48.178 1.00 87.69 102 GLU A C 1
ATOM 795 O O . GLU A 1 102 ? -35.063 1.629 47.009 1.00 87.69 102 GLU A O 1
ATOM 800 N N . ASP A 1 103 ? -35.628 0.715 48.971 1.00 88.56 103 ASP A N 1
ATOM 801 C CA . ASP A 1 103 ? -36.937 0.275 48.503 1.00 88.56 103 ASP A CA 1
ATOM 802 C C . ASP A 1 103 ? -37.979 1.393 48.652 1.00 88.56 103 ASP A C 1
ATOM 804 O O . ASP A 1 103 ? -38.335 1.717 49.787 1.00 88.56 103 ASP A O 1
ATOM 808 N N . PRO A 1 104 ? -38.503 1.975 47.552 1.00 87.94 104 PRO A N 1
ATOM 809 C CA . PRO A 1 104 ? -39.425 3.107 47.648 1.00 87.94 104 PRO A CA 1
ATOM 810 C C . PRO A 1 104 ? -40.697 2.829 48.468 1.00 87.94 104 PRO A C 1
ATOM 812 O O . PRO A 1 104 ? -41.060 3.690 49.265 1.00 87.94 104 PRO A O 1
ATOM 815 N N . PRO A 1 105 ? -41.365 1.656 48.349 1.00 89.12 105 PRO A N 1
ATOM 816 C CA . PRO A 1 105 ? -42.500 1.312 49.203 1.00 89.12 105 PRO A CA 1
ATOM 817 C C . PRO A 1 105 ? -42.174 1.373 50.695 1.00 89.12 105 PRO A C 1
ATOM 819 O O . PRO A 1 105 ? -42.951 1.945 51.447 1.00 89.12 105 PRO A O 1
ATOM 822 N N . ARG A 1 106 ? -41.008 0.858 51.102 1.00 88.00 106 ARG A N 1
ATOM 823 C CA . ARG A 1 106 ? -40.581 0.839 52.505 1.00 88.00 106 ARG A CA 1
ATOM 824 C C . ARG A 1 106 ? -40.273 2.239 53.034 1.00 88.00 106 ARG A C 1
ATOM 826 O O . ARG A 1 106 ? -40.610 2.555 54.164 1.00 88.00 106 ARG A O 1
ATOM 833 N N . LEU A 1 107 ? -39.662 3.093 52.212 1.00 86.31 107 LEU A N 1
ATOM 834 C CA . LEU A 1 107 ? -39.448 4.505 52.555 1.00 86.31 107 LEU A CA 1
ATOM 835 C C . LEU A 1 107 ? -40.775 5.263 52.718 1.00 86.31 107 LEU A C 1
ATOM 837 O O . LEU A 1 107 ? -40.896 6.135 53.571 1.00 86.31 107 LEU A O 1
ATOM 841 N N . ALA A 1 108 ? -41.776 4.905 51.916 1.00 87.06 108 ALA A N 1
ATOM 842 C CA . ALA A 1 108 ? -43.095 5.522 51.926 1.00 87.06 108 ALA A CA 1
ATOM 843 C C . ALA A 1 108 ? -43.998 5.059 53.093 1.00 87.06 108 ALA A C 1
ATOM 845 O O . ALA A 1 108 ? -45.076 5.628 53.272 1.00 87.06 108 ALA A O 1
ATOM 846 N N . GLU A 1 109 ? -43.595 4.057 53.889 1.00 87.19 109 GLU A N 1
ATOM 847 C CA . GLU A 1 109 ? -44.342 3.605 55.080 1.00 87.19 109 GLU A CA 1
ATOM 848 C C . GLU A 1 109 ? -44.375 4.672 56.180 1.00 87.19 109 GLU A C 1
ATOM 850 O O . GLU A 1 109 ? -45.375 4.804 56.880 1.00 87.19 109 GLU A O 1
ATOM 855 N N . THR A 1 110 ? -43.304 5.460 56.308 1.00 81.62 110 THR A N 1
ATOM 856 C CA . THR A 1 110 ? -43.176 6.520 57.320 1.00 81.62 110 THR A CA 1
ATOM 857 C C . THR A 1 110 ? -43.693 7.882 56.846 1.00 81.62 110 THR A C 1
ATOM 859 O O . THR A 1 110 ? -43.557 8.863 57.570 1.00 81.62 110 THR A O 1
ATOM 862 N N . ALA A 1 111 ? -44.242 7.967 55.632 1.00 85.69 111 ALA A N 1
ATOM 863 C CA . ALA A 1 111 ? -44.727 9.213 55.044 1.00 85.69 111 ALA A CA 1
ATOM 864 C C . ALA A 1 111 ? -46.151 9.547 55.515 1.00 85.69 111 ALA A C 1
ATOM 866 O O . ALA A 1 111 ? -47.050 8.702 55.491 1.00 85.69 111 ALA A O 1
ATOM 867 N N . SER A 1 112 ? -46.365 10.808 55.882 1.00 81.88 112 SER A N 1
ATOM 868 C CA . SER A 1 112 ? -47.598 11.299 56.511 1.00 81.88 112 SER A CA 1
ATOM 869 C C . SER A 1 112 ? -48.704 11.597 55.496 1.00 81.88 112 SER A C 1
ATOM 871 O O . SER A 1 112 ? -49.887 11.573 55.831 1.00 81.88 112 SER A O 1
ATOM 873 N N . ASN A 1 113 ? -48.337 11.890 54.246 1.00 88.31 113 ASN A N 1
ATOM 874 C CA . ASN A 1 113 ? -49.254 12.271 53.171 1.00 88.31 113 ASN A CA 1
ATOM 875 C C . ASN A 1 113 ? -48.801 11.709 51.806 1.00 88.31 113 ASN A C 1
ATOM 877 O O . ASN A 1 113 ? -47.714 11.151 51.670 1.00 88.31 113 ASN A O 1
ATOM 881 N N . GLU A 1 114 ? -49.663 11.802 50.789 1.00 86.31 114 GLU A N 1
ATOM 882 C CA . GLU A 1 114 ? -49.394 11.238 49.456 1.00 86.31 114 GLU A CA 1
ATOM 883 C C . GLU A 1 114 ? -48.216 11.919 48.738 1.00 86.31 114 GLU A C 1
ATOM 885 O O . GLU A 1 114 ? -47.494 11.259 47.989 1.00 86.31 114 GLU A O 1
ATOM 890 N N . GLU A 1 115 ? -47.979 13.206 48.997 1.00 87.69 115 GLU A N 1
ATOM 891 C CA . GLU A 1 115 ? -46.879 13.951 48.378 1.00 87.69 115 GLU A CA 1
ATOM 892 C C . GLU A 1 115 ? -45.520 13.497 48.933 1.00 87.69 115 GLU A C 1
ATOM 894 O O . GLU A 1 115 ? -44.613 13.188 48.163 1.00 87.69 115 GLU A O 1
ATOM 899 N N . GLU A 1 116 ? -45.414 13.309 50.252 1.00 84.69 116 GLU A N 1
ATOM 900 C CA . GLU A 1 116 ? -44.232 12.722 50.899 1.00 84.69 116 GLU A CA 1
ATOM 901 C C . GLU A 1 116 ? -43.955 11.298 50.396 1.00 84.69 116 GLU A C 1
ATOM 903 O O . GLU A 1 116 ? -42.801 10.920 50.183 1.00 84.69 116 GLU A O 1
ATOM 908 N N . LYS A 1 117 ? -45.008 10.507 50.135 1.00 87.06 117 LYS A N 1
ATOM 909 C CA . LYS A 1 117 ? -44.852 9.183 49.513 1.00 87.06 117 LYS A CA 1
ATOM 910 C C . LYS A 1 117 ? -44.240 9.306 48.124 1.00 87.06 117 LYS A C 1
ATOM 912 O O . LYS A 1 117 ? -43.319 8.557 47.808 1.00 87.06 117 LYS A O 1
ATOM 917 N N . LEU A 1 118 ? -44.721 10.230 47.292 1.00 90.75 118 LEU A N 1
ATOM 918 C CA . LEU A 1 118 ? -44.164 10.458 45.956 1.00 90.75 118 LEU A CA 1
ATOM 919 C C . LEU A 1 118 ? -42.706 10.917 46.016 1.00 90.75 118 LEU A C 1
ATOM 921 O O . LEU A 1 118 ? -41.904 10.443 45.211 1.00 90.75 118 LEU A O 1
ATOM 925 N N . ASP A 1 119 ? -42.331 11.747 46.988 1.00 89.06 119 ASP A N 1
ATOM 926 C CA . ASP A 1 119 ? -40.950 12.203 47.165 1.00 89.06 119 ASP A CA 1
ATOM 927 C C . ASP A 1 119 ? -39.970 11.053 47.418 1.00 89.06 119 ASP A C 1
ATOM 929 O O . ASP A 1 119 ? -38.886 11.028 46.824 1.00 89.06 119 ASP A O 1
ATOM 933 N N . CYS A 1 120 ? -40.364 10.031 48.187 1.00 90.81 120 CYS A N 1
ATOM 934 C CA . CYS A 1 120 ? -39.557 8.817 48.342 1.00 90.81 120 CYS A CA 1
ATOM 935 C C . CYS A 1 120 ? -39.290 8.121 46.995 1.00 90.81 120 CYS A C 1
ATOM 937 O O . CYS A 1 120 ? -38.171 7.678 46.721 1.00 90.81 120 CYS A O 1
ATOM 939 N N . TYR A 1 121 ? -40.301 8.045 46.124 1.00 94.75 121 TYR A N 1
ATOM 940 C CA . TYR A 1 121 ? -40.162 7.450 44.793 1.00 94.75 121 TYR A CA 1
ATOM 941 C C . TYR A 1 121 ? -39.357 8.349 43.848 1.00 94.75 121 TYR A C 1
ATOM 943 O O . TYR A 1 121 ? -38.560 7.829 43.069 1.00 94.75 121 TYR A O 1
ATOM 951 N N . ARG A 1 122 ? -39.510 9.679 43.924 1.00 94.75 122 ARG A N 1
ATOM 952 C CA . ARG A 1 122 ? -38.722 10.649 43.143 1.00 94.75 122 ARG A CA 1
ATOM 953 C C . ARG A 1 122 ? -37.236 10.558 43.481 1.00 94.75 122 ARG A C 1
ATOM 955 O O . ARG A 1 122 ? -36.424 10.511 42.560 1.00 94.75 122 ARG A O 1
ATOM 962 N N . ARG A 1 123 ? -36.889 10.445 44.769 1.00 92.44 123 ARG A N 1
ATOM 963 C CA . ARG A 1 123 ? -35.500 10.263 45.218 1.00 92.44 123 ARG A CA 1
ATOM 964 C C . ARG A 1 123 ? -34.862 9.040 44.562 1.00 92.44 123 ARG A C 1
ATOM 966 O O . ARG A 1 123 ? -33.865 9.167 43.857 1.00 92.44 123 ARG A O 1
ATOM 973 N N . VAL A 1 124 ? -35.486 7.870 44.713 1.00 93.31 124 VAL A N 1
ATOM 974 C CA . VAL A 1 124 ? -34.956 6.617 44.149 1.00 93.31 124 VAL A CA 1
ATOM 975 C C . VAL A 1 124 ? -34.978 6.630 42.615 1.00 93.31 124 VAL A C 1
ATOM 977 O O . VAL A 1 124 ? -34.053 6.125 41.980 1.00 93.31 124 VAL A O 1
ATOM 980 N N . ARG A 1 125 ? -35.992 7.241 41.985 1.00 96.00 125 ARG A N 1
ATOM 981 C CA . ARG A 1 125 ? -36.039 7.458 40.528 1.00 96.00 125 ARG A CA 1
ATOM 982 C C . ARG A 1 125 ? -34.798 8.201 40.041 1.00 96.00 125 ARG A C 1
ATOM 984 O O . ARG A 1 125 ? -34.218 7.797 39.032 1.00 96.00 125 ARG A O 1
ATOM 991 N N . ASP A 1 126 ? -34.435 9.288 40.714 1.00 92.94 126 ASP A N 1
ATOM 992 C CA . ASP A 1 126 ? -33.338 10.162 40.302 1.00 92.94 126 ASP A CA 1
ATOM 993 C C . ASP A 1 126 ? -31.967 9.523 40.590 1.00 92.94 126 ASP A C 1
ATOM 995 O O . ASP A 1 126 ? -31.061 9.624 39.761 1.00 92.94 126 ASP A O 1
ATOM 999 N N . GLU A 1 127 ? -31.837 8.749 41.671 1.00 91.75 127 GLU A N 1
ATOM 1000 C CA . GLU A 1 127 ? -30.659 7.901 41.921 1.00 91.75 127 GLU A CA 1
ATOM 1001 C C . GLU A 1 127 ? -30.460 6.848 40.819 1.00 91.75 127 GLU A C 1
ATOM 1003 O O . GLU A 1 127 ? -29.359 6.690 40.283 1.00 91.75 127 GLU A O 1
ATOM 1008 N N . ILE A 1 128 ? -31.535 6.151 40.431 1.00 94.81 128 ILE A N 1
ATOM 1009 C CA . ILE A 1 128 ? -31.495 5.167 39.341 1.00 94.81 128 ILE A CA 1
ATOM 1010 C C . ILE A 1 128 ? -31.146 5.853 38.021 1.00 94.81 128 ILE A C 1
ATOM 1012 O O . ILE A 1 128 ? -30.342 5.322 37.253 1.00 94.81 128 ILE A O 1
ATOM 1016 N N . ARG A 1 129 ? -31.709 7.036 37.750 1.00 94.88 129 ARG A N 1
ATOM 1017 C CA . ARG A 1 129 ? -31.371 7.823 36.561 1.00 94.88 129 ARG A CA 1
ATOM 1018 C C . ARG A 1 129 ? -29.876 8.121 36.512 1.00 94.88 129 ARG A C 1
ATOM 1020 O O . ARG A 1 129 ? -29.249 7.851 35.492 1.00 94.88 129 ARG A O 1
ATOM 1027 N N . HIS A 1 130 ? -29.310 8.626 37.607 1.00 90.00 130 HIS A N 1
ATOM 1028 C CA . HIS A 1 130 ? -27.890 8.959 37.681 1.00 90.00 130 HIS A CA 1
ATOM 1029 C C . HIS A 1 130 ? -27.003 7.731 37.425 1.00 90.00 130 HIS A C 1
ATOM 1031 O O . HIS A 1 130 ? -26.028 7.791 36.674 1.00 90.00 130 HIS A O 1
ATOM 1037 N N . PHE A 1 131 ? -27.383 6.579 37.980 1.00 91.75 131 PHE A N 1
ATOM 1038 C CA . PHE A 1 131 ? -26.707 5.317 37.696 1.00 91.75 131 PHE A CA 1
ATOM 1039 C C . PHE A 1 131 ? -26.784 4.926 36.209 1.00 91.75 131 PHE A C 1
ATOM 1041 O O . PHE A 1 131 ? -25.770 4.532 35.627 1.00 91.75 131 PHE A O 1
ATOM 1048 N N . VAL A 1 132 ? -27.962 5.057 35.587 1.00 92.81 132 VAL A N 1
ATOM 1049 C CA . VAL A 1 132 ? -28.196 4.733 34.170 1.00 92.81 132 VAL A CA 1
ATOM 1050 C C . VAL A 1 132 ? -27.456 5.684 33.225 1.00 92.81 132 VAL A C 1
ATOM 1052 O O . VAL A 1 132 ? -26.955 5.247 32.188 1.00 92.81 132 VAL A O 1
ATOM 1055 N N . GLU A 1 133 ? -27.325 6.964 33.572 1.00 91.38 133 GLU A N 1
ATOM 1056 C CA . GLU A 1 133 ? -26.541 7.936 32.799 1.00 91.38 133 GLU A CA 1
ATOM 1057 C C . GLU A 1 133 ? -25.073 7.501 32.671 1.00 91.38 133 GLU A C 1
ATOM 1059 O O . GLU A 1 133 ? -24.489 7.627 31.589 1.00 91.38 133 GLU A O 1
ATOM 1064 N N . GLY A 1 134 ? -24.524 6.900 33.733 1.00 85.12 134 GLY A N 1
ATOM 1065 C CA . GLY A 1 134 ? -23.179 6.324 33.769 1.00 85.12 134 GLY A CA 1
ATOM 1066 C C . GLY A 1 134 ? -23.025 4.962 33.079 1.00 85.12 134 GLY A C 1
ATOM 1067 O O . GLY A 1 134 ? -21.927 4.404 33.102 1.00 85.12 134 GLY A O 1
ATOM 1068 N N . LEU A 1 135 ? -24.085 4.388 32.499 1.00 88.19 135 LEU A N 1
ATOM 1069 C CA . LEU A 1 135 ? -24.002 3.140 31.738 1.00 88.19 135 LEU A CA 1
ATOM 1070 C C . LEU A 1 135 ? -23.533 3.381 30.290 1.00 88.19 135 LEU A C 1
ATOM 1072 O O . LEU A 1 135 ? -23.948 4.361 29.659 1.00 88.19 135 LEU A O 1
ATOM 1076 N N . PRO A 1 136 ? -22.752 2.443 29.712 1.00 79.06 136 PRO A N 1
ATOM 1077 C CA . PRO A 1 136 ? -22.284 1.177 30.293 1.00 79.06 136 PRO A CA 1
ATOM 1078 C C . PRO A 1 136 ? -20.958 1.292 31.070 1.00 79.06 136 PRO A C 1
ATOM 1080 O O . PRO A 1 136 ? -20.467 0.279 31.573 1.00 79.06 136 PRO A O 1
ATOM 1083 N N . GLU A 1 137 ? -20.336 2.477 31.158 1.00 75.75 137 GLU A N 1
ATOM 1084 C CA . GLU A 1 137 ? -19.006 2.621 31.764 1.00 75.75 137 GLU A CA 1
ATOM 1085 C C . GLU A 1 137 ? -18.982 2.254 33.253 1.00 75.75 137 GLU A C 1
ATOM 1087 O O . GLU A 1 137 ? -17.984 1.717 33.738 1.00 75.75 137 GLU A O 1
ATOM 1092 N N . SER A 1 138 ? -20.071 2.496 33.984 1.00 75.25 138 SER A N 1
ATOM 1093 C CA . SER A 1 138 ? -20.186 2.196 35.413 1.00 75.25 138 SER A CA 1
ATOM 1094 C C . SER A 1 138 ? -20.123 0.695 35.727 1.00 75.25 138 SER A C 1
ATOM 1096 O O . SER A 1 138 ? -19.619 0.343 36.793 1.00 75.25 138 SER A O 1
ATOM 1098 N N . LEU A 1 139 ? -20.519 -0.179 34.790 1.00 72.81 139 LEU A N 1
ATOM 1099 C CA . LEU A 1 139 ? -20.506 -1.646 34.940 1.00 72.81 139 LEU A CA 1
ATOM 1100 C C . LEU A 1 139 ? -19.153 -2.295 34.635 1.00 72.81 139 LEU A C 1
ATOM 1102 O O . LEU A 1 139 ? -18.967 -3.493 34.855 1.00 72.81 139 LEU A O 1
ATOM 1106 N N . ARG A 1 140 ? -18.203 -1.532 34.092 1.00 64.31 140 ARG A N 1
ATOM 1107 C CA . ARG A 1 140 ? -16.881 -2.039 33.718 1.00 64.31 140 ARG A CA 1
ATOM 1108 C C . ARG A 1 140 ? -15.927 -1.908 34.904 1.00 64.31 140 ARG A C 1
ATOM 1110 O O . ARG A 1 140 ? -15.842 -0.855 35.537 1.00 64.31 140 ARG A O 1
ATOM 1117 N N . GLY A 1 141 ? -15.233 -3.000 35.237 1.00 58.84 141 GLY A N 1
ATOM 1118 C CA . GLY A 1 141 ? -14.347 -3.066 36.406 1.00 58.84 141 GLY A CA 1
ATOM 1119 C C . GLY A 1 141 ? -13.205 -2.044 36.335 1.00 58.84 141 GLY A C 1
ATOM 1120 O O . GLY A 1 141 ? -12.861 -1.574 35.252 1.00 58.84 141 GLY A O 1
ATOM 1121 N N . LYS A 1 142 ? -12.574 -1.716 37.476 1.00 45.34 142 LYS A N 1
ATOM 1122 C CA . LYS A 1 142 ? -11.448 -0.753 37.561 1.00 45.34 142 LYS A CA 1
ATOM 1123 C C . LYS A 1 142 ? -10.375 -0.977 36.478 1.00 45.34 142 LYS A C 1
ATOM 1125 O O . LYS A 1 142 ? -10.017 -0.024 35.800 1.00 45.34 142 LYS A O 1
ATOM 1130 N N . LYS A 1 143 ? -9.987 -2.235 36.219 1.00 46.12 143 LYS A N 1
ATOM 1131 C CA . LYS A 1 143 ? -9.042 -2.618 35.148 1.00 46.12 143 LYS A CA 1
ATOM 1132 C C . LYS A 1 143 ? -9.514 -2.275 33.725 1.00 46.12 143 LYS A C 1
ATOM 1134 O O . LYS A 1 143 ? -8.690 -1.983 32.869 1.00 46.12 143 LYS A O 1
ATOM 1139 N N . GLU A 1 144 ? -10.818 -2.320 33.448 1.00 50.16 144 GLU A N 1
ATOM 1140 C CA . GLU A 1 144 ? -11.392 -1.947 32.141 1.00 50.16 144 GLU A CA 1
ATOM 1141 C C . GLU A 1 144 ? -11.558 -0.426 32.010 1.00 50.16 144 GLU A C 1
ATOM 1143 O O . GLU A 1 144 ? -11.375 0.114 30.921 1.00 50.16 144 GLU A O 1
ATOM 1148 N N . LYS A 1 145 ? -11.839 0.279 33.117 1.00 42.50 145 LYS A N 1
ATOM 1149 C CA . LYS A 1 145 ? -11.828 1.752 33.170 1.00 42.50 145 LYS A CA 1
ATOM 1150 C C . LYS A 1 145 ? -10.421 2.322 32.996 1.00 42.50 145 LYS A C 1
ATOM 1152 O O . LYS A 1 145 ? -10.275 3.318 32.298 1.00 42.50 145 LYS A O 1
ATOM 1157 N N . GLU A 1 146 ? -9.407 1.692 33.586 1.00 43.38 146 GLU A N 1
ATOM 1158 C CA . GLU A 1 146 ? -7.991 2.042 33.403 1.00 43.38 146 GLU A CA 1
ATOM 1159 C C . GLU A 1 146 ? -7.536 1.759 31.971 1.00 43.38 146 GLU A C 1
ATOM 1161 O O . GLU A 1 146 ? -7.043 2.677 31.325 1.00 43.38 146 GLU A O 1
ATOM 1166 N N . LYS A 1 147 ? -7.845 0.576 31.417 1.00 39.47 147 LYS A N 1
ATOM 1167 C CA . LYS A 1 147 ? -7.598 0.269 29.997 1.00 39.47 147 LYS A CA 1
ATOM 1168 C C . LYS A 1 147 ? -8.2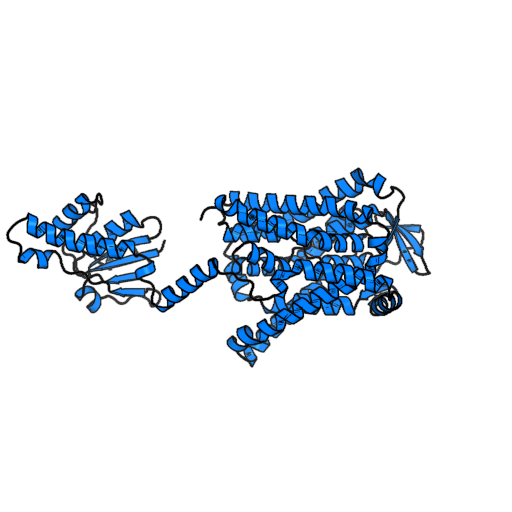69 1.250 29.043 1.00 39.47 147 LYS A C 1
ATOM 1170 O O . LYS A 1 147 ? -7.665 1.623 28.051 1.00 39.47 147 LYS A O 1
ATOM 1175 N N . MET A 1 148 ? -9.497 1.689 29.320 1.00 40.72 148 MET A N 1
ATOM 1176 C CA . MET A 1 148 ? -10.188 2.632 28.438 1.00 40.72 148 MET A CA 1
ATOM 1177 C C . MET A 1 148 ? -9.720 4.076 28.642 1.00 40.72 148 MET A C 1
ATOM 1179 O O . MET A 1 148 ? -9.647 4.817 27.671 1.00 40.72 148 MET A O 1
ATOM 1183 N N . LYS A 1 149 ? -9.338 4.488 29.860 1.00 37.94 149 LYS A N 1
ATOM 1184 C CA . LYS A 1 149 ? -8.624 5.761 30.070 1.00 37.94 149 LYS A CA 1
ATOM 1185 C C . LYS A 1 149 ? -7.283 5.752 29.343 1.00 37.94 149 LYS A C 1
ATOM 1187 O O . LYS A 1 149 ? -6.949 6.759 28.732 1.00 37.94 149 LYS A O 1
ATOM 1192 N N . GLU A 1 150 ? -6.567 4.630 29.347 1.00 40.28 150 GLU A N 1
ATOM 1193 C CA . GLU A 1 150 ? -5.356 4.426 28.551 1.00 40.28 150 GLU A CA 1
ATOM 1194 C C . GLU A 1 150 ? -5.648 4.402 27.047 1.00 40.28 150 GLU A C 1
ATOM 1196 O O . GLU A 1 150 ? -4.926 5.060 26.318 1.00 40.28 150 GLU A O 1
ATOM 1201 N N . GLU A 1 151 ? -6.709 3.754 26.556 1.00 35.78 151 GLU A N 1
ATOM 1202 C CA . GLU A 1 151 ? -7.076 3.720 25.126 1.00 35.78 151 GLU A CA 1
ATOM 1203 C C . GLU A 1 151 ? -7.612 5.073 24.611 1.00 35.78 151 GLU A C 1
ATOM 1205 O O . GLU A 1 151 ? -7.331 5.470 23.477 1.00 35.78 151 GLU A O 1
ATOM 1210 N N . VAL A 1 152 ? -8.352 5.818 25.440 1.00 38.06 152 VAL A N 1
ATOM 1211 C CA . VAL A 1 152 ? -8.879 7.157 25.125 1.00 38.06 152 VAL A CA 1
ATOM 1212 C C . VAL A 1 152 ? -7.773 8.215 25.213 1.00 38.06 152 VAL A C 1
ATOM 1214 O O . VAL A 1 152 ? -7.690 9.052 24.311 1.00 38.06 152 VAL A O 1
ATOM 1217 N N . ASN A 1 153 ? -6.865 8.145 26.200 1.00 35.22 153 ASN A N 1
ATOM 1218 C CA . ASN A 1 153 ? -5.649 8.973 26.193 1.00 35.22 153 ASN A CA 1
ATOM 1219 C C . ASN A 1 153 ? -4.691 8.561 25.067 1.00 35.22 153 ASN A C 1
ATOM 1221 O O . ASN A 1 153 ? -4.162 9.433 24.388 1.00 35.22 153 ASN A O 1
ATOM 1225 N N . SER A 1 154 ? -4.525 7.268 24.782 1.00 36.09 154 SER A N 1
ATOM 1226 C CA . SER A 1 154 ? -3.710 6.743 23.673 1.00 36.09 154 SER A CA 1
ATOM 1227 C C . SER A 1 154 ? -4.211 7.224 22.308 1.00 36.09 154 SER A C 1
ATOM 1229 O O . SER A 1 154 ? -3.410 7.520 21.423 1.00 36.09 154 SER A O 1
ATOM 1231 N N . GLY A 1 155 ? -5.526 7.393 22.127 1.00 34.28 155 GLY A N 1
ATOM 1232 C CA . GLY A 1 155 ? -6.099 7.964 20.903 1.00 34.28 155 GLY A CA 1
ATOM 1233 C C . GLY A 1 155 ? -5.734 9.437 20.656 1.00 34.28 155 GLY A C 1
ATOM 1234 O O . GLY A 1 155 ? -5.733 9.888 19.499 1.00 34.28 155 GLY A O 1
ATOM 1235 N N . ASN A 1 156 ? -5.405 10.182 21.717 1.00 35.50 156 ASN A N 1
ATOM 1236 C CA . ASN A 1 156 ? -4.976 11.579 21.645 1.00 35.50 156 ASN A CA 1
ATOM 1237 C C . ASN A 1 156 ? -3.454 11.759 21.727 1.00 35.50 156 ASN A C 1
ATOM 1239 O O . ASN A 1 156 ? -2.939 12.671 21.082 1.00 35.50 156 ASN A O 1
ATOM 1243 N N . ASP A 1 157 ? -2.748 10.851 22.399 1.00 38.44 157 ASP A N 1
ATOM 1244 C CA . ASP A 1 157 ? -1.300 10.877 22.631 1.00 38.44 157 ASP A CA 1
ATOM 1245 C C . ASP A 1 157 ? -0.561 9.780 21.837 1.00 38.44 157 ASP A C 1
ATOM 1247 O O . ASP A 1 157 ? 0.361 9.124 22.319 1.00 38.44 157 ASP A O 1
ATOM 1251 N N . ARG A 1 158 ? -0.921 9.600 20.557 1.00 48.22 158 ARG A N 1
ATOM 1252 C CA . ARG A 1 158 ? -0.064 8.903 19.577 1.00 48.22 158 ARG A CA 1
ATOM 1253 C C . ARG A 1 158 ? 1.178 9.751 19.278 1.00 48.22 158 ARG A C 1
ATOM 1255 O O . ARG A 1 158 ? 1.325 10.300 18.187 1.00 48.22 158 ARG A O 1
ATOM 1262 N N . LYS A 1 159 ? 2.064 9.916 20.261 1.00 45.09 159 LYS A N 1
ATOM 1263 C CA . LYS A 1 159 ? 3.394 10.491 20.049 1.00 45.09 159 LYS A CA 1
ATOM 1264 C C . LYS A 1 159 ? 4.262 9.415 19.417 1.00 45.09 159 LYS A C 1
ATOM 1266 O O . LYS A 1 159 ? 4.410 8.332 19.969 1.00 45.09 159 LYS A O 1
ATOM 1271 N N . MET A 1 160 ? 4.823 9.708 18.248 1.00 53.25 160 MET A N 1
ATOM 1272 C CA . MET A 1 160 ? 5.886 8.884 17.674 1.00 53.25 160 MET A CA 1
ATOM 1273 C C . MET A 1 160 ? 7.080 8.989 18.614 1.00 53.25 160 MET A C 1
ATOM 1275 O O . MET A 1 160 ? 7.776 10.003 18.637 1.00 53.25 160 MET A O 1
ATOM 1279 N N . THR A 1 161 ? 7.256 7.979 19.457 1.00 51.19 161 THR A N 1
ATOM 1280 C CA . THR A 1 161 ? 8.353 7.919 20.426 1.00 51.19 161 THR A CA 1
ATOM 1281 C C . THR A 1 161 ? 9.697 7.730 19.725 1.00 51.19 161 THR A C 1
ATOM 1283 O O . THR A 1 161 ? 10.737 8.072 20.282 1.00 51.19 161 THR A O 1
ATOM 1286 N N . ASN A 1 162 ? 9.682 7.241 18.481 1.00 63.72 162 ASN A N 1
ATOM 1287 C CA . ASN A 1 162 ? 10.871 6.964 17.698 1.00 63.72 162 ASN A CA 1
ATOM 1288 C C . ASN A 1 162 ? 11.227 8.139 16.766 1.00 63.72 162 ASN A C 1
ATOM 1290 O O . ASN A 1 162 ? 10.466 8.504 15.867 1.00 63.72 162 ASN A O 1
ATOM 1294 N N . ILE A 1 163 ? 12.422 8.708 16.963 1.00 70.69 163 ILE A N 1
ATOM 1295 C CA . ILE A 1 163 ? 12.997 9.804 16.159 1.00 70.69 163 ILE A CA 1
ATOM 1296 C C . ILE A 1 163 ? 12.979 9.457 14.665 1.00 70.69 163 ILE A C 1
ATOM 1298 O O . ILE A 1 163 ? 12.732 10.326 13.828 1.00 70.69 163 ILE A O 1
ATOM 1302 N N . PHE A 1 164 ? 13.199 8.184 14.333 1.00 66.81 164 PHE A N 1
ATOM 1303 C CA . PHE A 1 164 ? 13.210 7.711 12.955 1.00 66.81 164 PHE A CA 1
ATOM 1304 C C . PHE A 1 164 ? 11.895 7.990 12.232 1.00 66.81 164 PHE A C 1
ATOM 1306 O O . PHE A 1 164 ? 11.895 8.600 11.166 1.00 66.81 164 PHE A O 1
ATOM 1313 N N . GLU A 1 165 ? 10.774 7.579 12.827 1.00 65.38 165 GLU A N 1
ATOM 1314 C CA . GLU A 1 165 ? 9.471 7.713 12.185 1.00 65.38 165 GLU A CA 1
ATOM 1315 C C . GLU A 1 165 ? 9.166 9.198 11.938 1.00 65.38 165 GLU A C 1
ATOM 1317 O O . GLU A 1 165 ? 8.622 9.564 10.896 1.00 65.38 165 GLU A O 1
ATOM 1322 N N . ARG A 1 166 ? 9.564 10.069 12.880 1.00 72.12 166 ARG A N 1
ATOM 1323 C CA . ARG A 1 166 ? 9.319 11.517 12.814 1.00 72.12 166 ARG A CA 1
ATOM 1324 C C . ARG A 1 166 ? 10.059 12.175 11.652 1.00 72.12 166 ARG A C 1
ATOM 1326 O O . ARG A 1 166 ? 9.533 13.110 11.054 1.00 72.12 166 ARG A O 1
ATOM 1333 N N . TYR A 1 167 ? 11.256 11.689 11.338 1.00 79.38 167 TYR A N 1
ATOM 1334 C CA . TYR A 1 167 ? 12.124 12.235 10.295 1.00 79.38 167 TYR A CA 1
ATOM 1335 C C . TYR A 1 167 ? 12.260 11.306 9.085 1.00 79.38 167 TYR A C 1
ATOM 1337 O O . TYR A 1 167 ? 13.204 11.450 8.313 1.00 79.38 167 TYR A O 1
ATOM 1345 N N . LEU A 1 168 ? 11.324 10.374 8.881 1.00 74.44 168 LEU A N 1
ATOM 1346 C CA . LEU A 1 168 ? 11.392 9.376 7.810 1.00 74.44 168 LEU A CA 1
ATOM 1347 C C . LEU A 1 168 ? 11.629 10.009 6.431 1.00 74.44 168 LEU A C 1
ATOM 1349 O O . LEU A 1 168 ? 12.504 9.568 5.696 1.00 74.44 168 LEU A O 1
ATOM 1353 N N . THR A 1 169 ? 10.914 11.089 6.104 1.00 77.25 169 THR A N 1
ATOM 1354 C CA . THR A 1 169 ? 11.091 11.818 4.836 1.00 77.25 169 THR A CA 1
ATOM 1355 C C . THR A 1 169 ? 12.499 12.387 4.681 1.00 77.25 169 THR A C 1
ATOM 1357 O O . THR A 1 169 ? 13.056 12.350 3.587 1.00 77.25 169 THR A O 1
ATOM 1360 N N . LEU A 1 170 ? 13.090 12.890 5.770 1.00 84.94 170 LEU A N 1
ATOM 1361 C CA . LEU A 1 170 ? 14.453 13.415 5.765 1.00 84.94 170 LEU A CA 1
ATOM 1362 C C . LEU A 1 170 ? 15.462 12.281 5.564 1.00 84.94 170 LEU A C 1
ATOM 1364 O O . LEU A 1 170 ? 16.352 12.413 4.735 1.00 84.94 170 LEU A O 1
ATOM 1368 N N . TRP A 1 171 ? 15.295 11.154 6.263 1.00 84.94 171 TRP A N 1
ATOM 1369 C CA . TRP A 1 171 ? 16.153 9.977 6.102 1.00 84.94 171 TRP A CA 1
ATOM 1370 C C . TRP A 1 171 ? 16.104 9.410 4.687 1.00 84.94 171 TRP A C 1
ATOM 1372 O O . TRP A 1 171 ? 17.150 9.119 4.113 1.00 84.94 171 TRP A O 1
ATOM 1382 N N . VAL A 1 172 ? 14.908 9.303 4.102 1.00 81.06 172 VAL A N 1
ATOM 1383 C CA . VAL A 1 172 ? 14.733 8.884 2.706 1.00 81.06 172 VAL A CA 1
ATOM 1384 C C . VAL A 1 172 ? 15.421 9.875 1.768 1.00 81.06 172 VAL A C 1
ATOM 1386 O O . VAL A 1 172 ? 16.202 9.453 0.921 1.00 81.06 172 VAL A O 1
ATOM 1389 N N . GLY A 1 173 ? 15.222 11.183 1.965 1.00 85.62 173 GLY A N 1
ATOM 1390 C CA . GLY A 1 173 ? 15.914 12.228 1.204 1.00 85.62 173 GLY A CA 1
ATOM 1391 C C . GLY A 1 173 ? 17.440 12.120 1.286 1.00 85.62 173 GLY A C 1
ATOM 1392 O O . GLY A 1 173 ? 18.117 12.157 0.262 1.00 85.62 173 GLY A O 1
ATOM 1393 N N . LEU A 1 174 ? 17.983 11.902 2.486 1.00 90.69 174 LEU A N 1
ATOM 1394 C CA . LEU A 1 174 ? 19.415 11.689 2.707 1.00 90.69 174 LEU A CA 1
ATOM 1395 C C . LEU A 1 174 ? 19.921 10.404 2.042 1.00 90.69 174 LEU A C 1
ATOM 1397 O O . LEU A 1 174 ? 21.017 10.412 1.494 1.00 90.69 174 LEU A O 1
ATOM 1401 N N . CYS A 1 175 ? 19.140 9.322 2.036 1.00 88.75 175 CYS A N 1
ATOM 1402 C CA . CYS A 1 175 ? 19.508 8.076 1.356 1.00 88.75 175 CYS A CA 1
ATOM 1403 C C . CYS A 1 175 ? 19.481 8.213 -0.167 1.00 88.75 175 CYS A C 1
ATOM 1405 O O . CYS A 1 175 ? 20.335 7.640 -0.835 1.00 88.75 175 CYS A O 1
ATOM 1407 N N . ILE A 1 176 ? 18.542 8.988 -0.716 1.00 86.31 176 ILE A N 1
ATOM 1408 C CA . ILE A 1 176 ? 18.494 9.300 -2.148 1.00 86.31 176 ILE A CA 1
ATOM 1409 C C . ILE A 1 176 ? 19.734 10.105 -2.532 1.00 86.31 176 ILE A C 1
ATOM 1411 O O . ILE A 1 176 ? 20.480 9.693 -3.415 1.00 86.31 176 ILE A O 1
ATOM 1415 N N . VAL A 1 177 ? 19.991 11.220 -1.840 1.00 89.31 177 VAL A N 1
ATOM 1416 C CA . VAL A 1 177 ? 21.156 12.076 -2.114 1.00 89.31 177 VAL A CA 1
ATOM 1417 C C . VAL A 1 177 ? 22.453 11.296 -1.909 1.00 89.31 177 VAL A C 1
ATOM 1419 O O . VAL A 1 177 ? 23.308 11.292 -2.788 1.00 89.31 177 VAL A O 1
ATOM 1422 N N . GLY A 1 178 ? 22.581 10.588 -0.787 1.00 89.50 178 GLY A N 1
ATOM 1423 C CA . GLY A 1 178 ? 23.742 9.763 -0.469 1.00 89.50 178 GLY A CA 1
ATOM 1424 C C . GLY A 1 178 ? 23.958 8.633 -1.474 1.00 89.50 178 GLY A C 1
ATOM 1425 O O . GLY A 1 178 ? 25.089 8.418 -1.894 1.00 89.50 178 GLY A O 1
ATOM 1426 N N . GLY A 1 179 ? 22.891 7.962 -1.915 1.00 87.44 179 GLY A N 1
ATOM 1427 C CA . GLY A 1 179 ? 22.939 6.943 -2.962 1.00 87.44 179 GLY A CA 1
ATOM 1428 C C . GLY A 1 179 ? 23.423 7.519 -4.288 1.00 87.44 179 GLY A C 1
ATOM 1429 O O . GLY A 1 179 ? 24.401 7.029 -4.839 1.00 87.44 179 GLY A O 1
ATOM 1430 N N . ILE A 1 180 ? 22.819 8.613 -4.757 1.00 86.56 180 ILE A N 1
ATOM 1431 C CA . ILE A 1 180 ? 23.217 9.289 -6.002 1.00 86.56 180 ILE A CA 1
ATOM 1432 C C . ILE A 1 180 ? 24.690 9.737 -5.948 1.00 86.56 180 ILE A C 1
ATOM 1434 O O . ILE A 1 180 ? 25.439 9.535 -6.905 1.00 86.56 180 ILE A O 1
ATOM 1438 N N . VAL A 1 181 ? 25.123 10.323 -4.826 1.00 88.25 181 VAL A N 1
ATOM 1439 C CA . VAL A 1 181 ? 26.515 10.752 -4.615 1.00 88.25 181 VAL A CA 1
ATOM 1440 C C . VAL A 1 181 ? 27.464 9.553 -4.599 1.00 88.25 181 VAL A C 1
ATOM 1442 O O . VAL A 1 181 ? 28.513 9.610 -5.238 1.00 88.25 181 VAL A O 1
ATOM 1445 N N . LEU A 1 182 ? 27.099 8.460 -3.925 1.00 85.94 182 LEU A N 1
ATOM 1446 C CA . LEU A 1 182 ? 27.889 7.229 -3.886 1.00 85.94 182 LEU A CA 1
ATOM 1447 C C . LEU A 1 182 ? 28.060 6.624 -5.283 1.00 85.94 182 LEU A C 1
ATOM 1449 O O . LEU A 1 182 ? 29.177 6.255 -5.642 1.00 85.94 182 LEU A O 1
ATOM 1453 N N . GLY A 1 183 ? 26.987 6.577 -6.077 1.00 82.06 183 GLY A N 1
ATOM 1454 C CA . GLY A 1 183 ? 27.031 6.096 -7.459 1.00 82.06 183 GLY A CA 1
ATOM 1455 C C . GLY A 1 183 ? 28.005 6.900 -8.323 1.00 82.06 183 GLY A C 1
ATOM 1456 O O . GLY A 1 183 ? 28.748 6.324 -9.111 1.00 82.06 183 GLY A O 1
ATOM 1457 N N . LYS A 1 184 ? 28.074 8.221 -8.104 1.00 82.94 184 LYS A N 1
ATOM 1458 C CA . LYS A 1 184 ? 28.978 9.125 -8.828 1.00 82.94 184 LYS A CA 1
ATOM 1459 C C . LYS A 1 184 ? 30.434 9.064 -8.346 1.00 82.94 184 LYS A C 1
ATOM 1461 O O . LYS A 1 184 ? 31.348 9.152 -9.159 1.00 82.94 184 LYS A O 1
ATOM 1466 N N . LEU A 1 185 ? 30.669 8.970 -7.034 1.00 84.62 185 LEU A N 1
ATOM 1467 C CA . LEU A 1 185 ? 32.019 8.996 -6.449 1.00 84.62 185 LEU A CA 1
ATOM 1468 C C . LEU A 1 185 ? 32.717 7.631 -6.479 1.00 84.62 185 LEU A C 1
ATOM 1470 O O . LEU A 1 185 ? 33.944 7.574 -6.519 1.00 84.62 185 LEU A O 1
ATOM 1474 N N . ALA A 1 186 ? 31.956 6.537 -6.444 1.00 81.19 186 ALA A N 1
ATOM 1475 C CA . ALA A 1 186 ? 32.483 5.178 -6.413 1.00 81.19 186 ALA A CA 1
ATOM 1476 C C . ALA A 1 186 ? 31.761 4.255 -7.418 1.00 81.19 186 ALA A C 1
ATOM 1478 O O . ALA A 1 186 ? 31.224 3.218 -7.014 1.00 81.19 186 ALA A O 1
ATOM 1479 N N . PRO A 1 187 ? 31.786 4.560 -8.732 1.00 72.50 187 PRO A N 1
ATOM 1480 C CA . PRO A 1 187 ? 31.127 3.732 -9.745 1.00 72.50 187 PRO A CA 1
ATOM 1481 C C . PRO A 1 187 ? 31.634 2.280 -9.724 1.00 72.50 187 PRO A C 1
ATOM 1483 O O . PRO A 1 187 ? 30.848 1.346 -9.845 1.00 72.50 187 PRO A O 1
ATOM 1486 N N . GLY A 1 188 ? 32.921 2.057 -9.425 1.00 73.81 188 GLY A N 1
ATOM 1487 C CA . GLY A 1 188 ? 33.484 0.708 -9.285 1.00 73.81 188 GLY A CA 1
ATOM 1488 C C . GLY A 1 188 ? 32.916 -0.111 -8.113 1.00 73.81 188 GLY A C 1
ATOM 1489 O O . GLY A 1 188 ? 32.894 -1.339 -8.186 1.00 73.81 188 GLY A O 1
ATOM 1490 N N . LEU A 1 189 ? 32.428 0.531 -7.042 1.00 70.69 189 LEU A N 1
ATOM 1491 C CA . LEU A 1 189 ? 31.733 -0.164 -5.950 1.00 70.69 189 LEU A CA 1
ATOM 1492 C C . LEU A 1 189 ? 30.351 -0.634 -6.411 1.00 70.69 189 LEU A C 1
ATOM 1494 O O . LEU A 1 189 ? 29.961 -1.763 -6.115 1.00 70.69 189 LEU A O 1
ATOM 1498 N N . ALA A 1 190 ? 29.646 0.205 -7.172 1.00 64.75 190 ALA A N 1
ATOM 1499 C CA . ALA A 1 190 ? 28.368 -0.153 -7.763 1.00 64.75 190 ALA A CA 1
ATOM 1500 C C . ALA A 1 190 ? 28.514 -1.353 -8.718 1.00 64.75 190 ALA A C 1
ATOM 1502 O O . ALA A 1 190 ? 27.787 -2.333 -8.581 1.00 64.75 190 ALA A O 1
ATOM 1503 N N . THR A 1 191 ? 29.524 -1.348 -9.595 1.00 66.62 191 THR A N 1
ATOM 1504 C CA . THR A 1 191 ? 29.792 -2.472 -10.508 1.00 66.62 191 THR A CA 1
ATOM 1505 C C . THR A 1 191 ? 30.163 -3.760 -9.763 1.00 66.62 191 THR A C 1
ATOM 1507 O O . THR A 1 191 ? 29.715 -4.840 -10.133 1.00 66.62 191 THR A O 1
ATOM 1510 N N . ARG A 1 192 ? 30.942 -3.684 -8.671 1.00 75.50 192 ARG A N 1
ATOM 1511 C CA . ARG A 1 192 ? 31.258 -4.868 -7.843 1.00 75.50 192 ARG A CA 1
ATOM 1512 C C . ARG A 1 192 ? 30.021 -5.461 -7.171 1.00 75.50 192 ARG A C 1
ATOM 1514 O O . ARG A 1 192 ? 29.906 -6.680 -7.101 1.00 75.50 192 ARG A O 1
ATOM 1521 N N . LEU A 1 193 ? 29.114 -4.617 -6.681 1.00 69.81 193 LEU A N 1
ATOM 1522 C CA . LEU A 1 193 ? 27.857 -5.059 -6.072 1.00 69.81 193 LEU A CA 1
ATOM 1523 C C . LEU A 1 193 ? 26.881 -5.631 -7.110 1.00 69.81 193 LEU A C 1
ATOM 1525 O O . LEU A 1 193 ? 26.147 -6.565 -6.791 1.00 69.81 193 LEU A O 1
ATOM 1529 N N . ASP A 1 194 ? 26.901 -5.119 -8.342 1.00 65.62 194 ASP A N 1
ATOM 1530 C CA . ASP A 1 194 ? 26.141 -5.676 -9.467 1.00 65.62 194 ASP A CA 1
ATOM 1531 C C . ASP A 1 194 ? 26.698 -7.043 -9.911 1.00 65.62 194 ASP A C 1
ATOM 1533 O O . ASP A 1 194 ? 25.937 -7.976 -10.165 1.00 65.62 194 ASP A O 1
ATOM 1537 N N . ASN A 1 195 ? 28.024 -7.225 -9.869 1.00 70.06 195 ASN A N 1
ATOM 1538 C CA . ASN A 1 195 ? 28.674 -8.518 -10.121 1.00 70.06 195 ASN A CA 1
ATOM 1539 C C . ASN A 1 195 ? 28.349 -9.581 -9.054 1.00 70.06 195 ASN A C 1
ATOM 1541 O O . ASN A 1 195 ? 28.457 -10.775 -9.331 1.00 70.06 195 ASN A O 1
ATOM 1545 N N . MET A 1 196 ? 27.907 -9.184 -7.852 1.00 77.62 196 MET A N 1
ATOM 1546 C CA . MET A 1 196 ? 27.364 -10.092 -6.829 1.00 77.62 196 MET A CA 1
ATOM 1547 C C . MET A 1 196 ? 25.910 -10.482 -7.136 1.00 77.62 196 MET A C 1
ATOM 1549 O O . MET A 1 196 ? 25.020 -10.390 -6.283 1.00 77.62 196 MET A O 1
ATOM 1553 N N . SER A 1 197 ? 25.665 -10.913 -8.368 1.00 73.75 197 SER A N 1
ATOM 1554 C CA . SER A 1 197 ? 24.357 -11.354 -8.834 1.00 73.75 197 SER A CA 1
ATOM 1555 C C . SER A 1 197 ? 24.346 -12.854 -9.088 1.00 73.75 197 SER A C 1
ATOM 1557 O O . SER A 1 197 ? 25.339 -13.447 -9.499 1.00 73.75 197 SER A O 1
ATOM 1559 N N . VAL A 1 198 ? 23.200 -13.488 -8.861 1.00 72.31 198 VAL A N 1
ATOM 1560 C CA . VAL A 1 198 ? 22.968 -14.864 -9.308 1.00 72.31 198 VAL A CA 1
ATOM 1561 C C . VAL A 1 198 ? 22.783 -14.832 -10.819 1.00 72.31 198 VAL A C 1
ATOM 1563 O O . VAL A 1 198 ? 21.841 -14.204 -11.298 1.00 72.31 198 VAL A O 1
ATOM 1566 N N . PHE A 1 199 ? 23.671 -15.486 -11.567 1.00 66.31 199 PHE A N 1
ATOM 1567 C CA . PHE A 1 199 ? 23.587 -15.567 -13.024 1.00 66.31 199 PHE A CA 1
ATOM 1568 C C . PHE A 1 199 ? 22.784 -16.796 -13.452 1.00 66.31 199 PHE A C 1
ATOM 1570 O O . PHE A 1 199 ? 23.009 -17.899 -12.957 1.00 66.31 199 PHE A O 1
ATOM 1577 N N . VAL A 1 200 ? 21.876 -16.621 -14.409 1.00 57.34 200 VAL A N 1
ATOM 1578 C CA . VAL A 1 200 ? 21.179 -17.720 -15.091 1.00 57.34 200 VAL A CA 1
ATOM 1579 C C . VAL A 1 200 ? 21.349 -17.482 -16.585 1.00 57.34 200 VAL A C 1
ATOM 1581 O O . VAL A 1 200 ? 21.066 -16.388 -17.065 1.00 57.34 200 VAL A O 1
ATOM 1584 N N . GLN A 1 201 ? 21.862 -18.481 -17.312 1.00 54.75 201 GLN A N 1
ATOM 1585 C CA . GLN A 1 201 ? 22.153 -18.377 -18.754 1.00 54.75 201 GLN A CA 1
ATOM 1586 C C . GLN A 1 201 ? 23.081 -17.194 -19.120 1.00 54.75 201 GLN A C 1
ATOM 1588 O O . GLN A 1 201 ? 22.918 -16.563 -20.157 1.00 54.75 201 GLN A O 1
ATOM 1593 N N . GLY A 1 202 ? 24.053 -16.871 -18.259 1.00 55.69 202 GLY A N 1
ATOM 1594 C CA . GLY A 1 202 ? 25.024 -15.795 -18.507 1.00 55.69 202 GLY A CA 1
ATOM 1595 C C . GLY A 1 202 ? 24.523 -14.373 -18.216 1.00 55.69 202 GLY A C 1
ATOM 1596 O O . GLY A 1 202 ? 25.304 -13.436 -18.335 1.00 55.69 202 GLY A O 1
ATOM 1597 N N . ALA A 1 203 ? 23.271 -14.193 -17.774 1.00 53.19 203 ALA A N 1
ATOM 1598 C CA . ALA A 1 203 ? 22.720 -12.890 -17.396 1.00 53.19 203 ALA A CA 1
ATOM 1599 C C . ALA A 1 203 ? 22.507 -12.778 -15.870 1.00 53.19 203 ALA A C 1
ATOM 1601 O O . ALA A 1 203 ? 21.999 -13.725 -15.262 1.00 53.19 203 ALA A O 1
ATOM 1602 N N . PRO A 1 204 ? 22.850 -11.642 -15.227 1.00 60.09 204 PRO A N 1
ATOM 1603 C CA . PRO A 1 204 ? 22.634 -11.440 -13.792 1.00 60.09 204 PRO A CA 1
ATOM 1604 C C . PRO A 1 204 ? 21.132 -11.326 -13.502 1.00 60.09 204 PRO A C 1
ATOM 1606 O O . PRO A 1 204 ? 20.456 -10.507 -14.107 1.00 60.09 204 PRO A O 1
ATOM 1609 N N . VAL A 1 205 ? 20.574 -12.131 -12.606 1.00 61.84 205 VAL A N 1
ATOM 1610 C CA . VAL A 1 205 ? 19.117 -12.238 -12.384 1.00 61.84 205 VAL A CA 1
ATOM 1611 C C . VAL A 1 205 ? 18.696 -11.581 -11.080 1.00 61.84 205 VAL A C 1
ATOM 1613 O O . VAL A 1 205 ? 17.771 -10.775 -11.056 1.00 61.84 205 VAL A O 1
ATOM 1616 N N . VAL A 1 206 ? 19.399 -11.912 -9.998 1.00 69.38 206 VAL A N 1
ATOM 1617 C CA . VAL A 1 206 ? 19.107 -11.438 -8.643 1.00 69.38 206 VAL A CA 1
ATOM 1618 C C . VAL A 1 206 ? 20.383 -10.890 -8.028 1.00 69.38 206 VAL A C 1
ATOM 1620 O O . VAL A 1 206 ? 21.316 -11.654 -7.790 1.00 69.38 206 VAL A O 1
ATOM 1623 N N . SER A 1 207 ? 20.411 -9.593 -7.721 1.00 77.25 207 SER A N 1
ATOM 1624 C CA . SER A 1 207 ? 21.485 -9.003 -6.915 1.00 77.25 207 SER A CA 1
ATOM 1625 C C . SER A 1 207 ? 21.370 -9.513 -5.479 1.00 77.25 207 SER A C 1
ATOM 1627 O O . SER A 1 207 ? 20.369 -9.263 -4.799 1.00 77.25 207 SER A O 1
ATOM 1629 N N . ILE A 1 208 ? 22.389 -10.238 -5.014 1.00 82.94 208 ILE A N 1
ATOM 1630 C CA . ILE A 1 208 ? 22.412 -10.845 -3.678 1.00 82.94 208 ILE A CA 1
ATOM 1631 C C . ILE A 1 208 ? 22.308 -9.771 -2.579 1.00 82.94 208 ILE A C 1
ATOM 1633 O O . ILE A 1 208 ? 21.470 -9.938 -1.689 1.00 82.94 208 ILE A O 1
ATOM 1637 N N . PRO A 1 209 ? 23.057 -8.644 -2.630 1.00 83.56 209 PRO A N 1
ATOM 1638 C CA . PRO A 1 209 ? 22.912 -7.569 -1.647 1.00 83.56 209 PRO A CA 1
ATOM 1639 C C . PRO A 1 209 ? 21.484 -7.023 -1.551 1.00 83.56 209 PRO A C 1
ATOM 1641 O O . PRO A 1 209 ? 20.956 -6.877 -0.447 1.00 83.56 209 PRO A O 1
ATOM 1644 N N . ILE A 1 210 ? 20.834 -6.770 -2.694 1.00 78.75 210 ILE A N 1
ATOM 1645 C CA . ILE A 1 210 ? 19.448 -6.289 -2.717 1.00 78.75 210 ILE A CA 1
ATOM 1646 C C . ILE A 1 210 ? 18.517 -7.362 -2.146 1.00 78.75 210 ILE A C 1
ATOM 1648 O O . ILE A 1 210 ? 17.678 -7.050 -1.309 1.00 78.75 210 ILE A O 1
ATOM 1652 N N . ALA A 1 211 ? 18.679 -8.629 -2.534 1.00 82.56 211 ALA A N 1
ATOM 1653 C CA . ALA A 1 211 ? 17.830 -9.713 -2.047 1.00 82.56 211 ALA A CA 1
ATOM 1654 C C . ALA A 1 211 ? 17.915 -9.920 -0.532 1.00 82.56 211 ALA A C 1
ATOM 1656 O O . ALA A 1 211 ? 16.882 -10.101 0.111 1.00 82.56 211 ALA A O 1
ATOM 1657 N N . ILE A 1 212 ? 19.112 -9.819 0.049 1.00 88.56 212 ILE A N 1
ATOM 1658 C CA . ILE A 1 212 ? 19.303 -9.873 1.503 1.00 88.56 212 ILE A CA 1
ATOM 1659 C C . ILE A 1 212 ? 18.587 -8.702 2.183 1.00 88.56 212 ILE A C 1
ATOM 1661 O O . ILE A 1 212 ? 17.862 -8.908 3.158 1.00 88.56 212 ILE A O 1
ATOM 1665 N N . CYS A 1 213 ? 18.751 -7.479 1.668 1.00 86.56 213 CYS A N 1
ATOM 1666 C CA . CYS A 1 213 ? 18.095 -6.313 2.255 1.00 86.56 213 CYS A CA 1
ATOM 1667 C C . CYS A 1 213 ? 16.566 -6.421 2.152 1.00 86.56 213 CYS A C 1
ATOM 1669 O O . CYS A 1 213 ? 15.870 -6.199 3.140 1.00 86.56 213 CYS A O 1
ATOM 1671 N N . LEU A 1 214 ? 16.035 -6.854 1.007 1.00 82.19 214 LEU A N 1
ATOM 1672 C CA . LEU A 1 214 ? 14.600 -7.074 0.824 1.00 82.19 214 LEU A CA 1
ATOM 1673 C C . LEU A 1 214 ? 14.058 -8.180 1.739 1.00 82.19 214 LEU A C 1
ATOM 1675 O O . LEU A 1 214 ? 12.990 -8.016 2.332 1.00 82.19 214 LEU A O 1
ATOM 1679 N N . PHE A 1 215 ? 14.813 -9.266 1.935 1.00 90.00 215 PHE A N 1
ATOM 1680 C CA . PHE A 1 215 ? 14.450 -10.317 2.884 1.00 90.00 215 PHE A CA 1
ATOM 1681 C C . PHE A 1 215 ? 14.335 -9.766 4.309 1.00 90.00 215 PHE A C 1
ATOM 1683 O O . PHE A 1 215 ? 13.295 -9.930 4.947 1.00 90.00 215 PHE A O 1
ATOM 1690 N N . PHE A 1 216 ? 15.368 -9.073 4.805 1.00 89.88 216 PHE A N 1
ATOM 1691 C CA . PHE A 1 216 ? 15.360 -8.493 6.154 1.00 89.88 216 PHE A CA 1
ATOM 1692 C C . PHE A 1 216 ? 14.388 -7.326 6.312 1.00 89.88 216 PHE A C 1
ATOM 1694 O O . PHE A 1 216 ? 14.006 -7.001 7.434 1.00 89.88 216 PHE A O 1
ATOM 1701 N N . MET A 1 217 ? 13.951 -6.729 5.209 1.00 84.12 217 MET A N 1
ATOM 1702 C CA . MET A 1 217 ? 12.887 -5.744 5.213 1.00 84.12 217 MET A CA 1
ATOM 1703 C C . MET A 1 217 ? 11.503 -6.394 5.380 1.00 84.12 217 MET A C 1
ATOM 1705 O O . MET A 1 217 ? 10.706 -5.940 6.201 1.00 84.12 217 MET A O 1
ATOM 1709 N N . MET A 1 218 ? 11.201 -7.468 4.644 1.00 83.81 218 MET A N 1
ATOM 1710 C CA . MET A 1 218 ? 9.889 -8.128 4.717 1.00 83.81 218 MET A CA 1
ATOM 1711 C C . MET A 1 218 ? 9.743 -9.069 5.918 1.00 83.81 218 MET A C 1
ATOM 1713 O O . MET A 1 218 ? 8.657 -9.174 6.494 1.00 83.81 218 MET A O 1
ATOM 1717 N N . TYR A 1 219 ? 10.823 -9.731 6.331 1.00 89.00 219 TYR A N 1
ATOM 1718 C CA . TYR A 1 219 ? 10.817 -10.723 7.407 1.00 89.00 219 TYR A CA 1
ATOM 1719 C C . TYR A 1 219 ? 10.203 -10.202 8.727 1.00 89.00 219 TYR A C 1
ATOM 1721 O O . TYR A 1 219 ? 9.280 -10.840 9.239 1.00 89.00 219 TYR A O 1
ATOM 1729 N N . PRO A 1 220 ? 10.600 -9.031 9.267 1.00 84.44 220 PRO A N 1
ATOM 1730 C CA . PRO A 1 220 ? 10.026 -8.468 10.491 1.00 84.44 220 PRO A CA 1
ATOM 1731 C C . PRO A 1 220 ? 8.514 -8.264 10.450 1.00 84.44 220 PRO A C 1
ATOM 1733 O O . PRO A 1 220 ? 7.832 -8.454 11.456 1.00 84.44 220 PRO A O 1
ATOM 1736 N N . ILE A 1 221 ? 7.983 -7.869 9.294 1.00 78.81 221 ILE A N 1
ATOM 1737 C CA . ILE A 1 221 ? 6.549 -7.641 9.113 1.00 78.81 221 ILE A CA 1
ATOM 1738 C C . ILE A 1 221 ? 5.823 -8.980 9.166 1.00 78.81 221 ILE A C 1
ATOM 1740 O O . ILE A 1 221 ? 4.843 -9.108 9.893 1.00 78.81 221 ILE A O 1
ATOM 1744 N N . MET A 1 222 ? 6.351 -9.994 8.478 1.00 84.12 222 MET A N 1
ATOM 1745 C CA . MET A 1 222 ? 5.774 -11.340 8.465 1.00 84.12 222 MET A CA 1
ATOM 1746 C C . MET A 1 222 ? 5.782 -11.985 9.852 1.00 84.12 222 MET A C 1
ATOM 1748 O O . MET A 1 222 ? 4.807 -12.620 10.244 1.00 84.12 222 MET A O 1
ATOM 1752 N N . VAL A 1 223 ? 6.835 -11.751 10.637 1.00 87.00 223 VAL A N 1
ATOM 1753 C CA . VAL A 1 223 ? 6.907 -12.169 12.045 1.00 87.00 223 VAL A CA 1
ATOM 1754 C C . VAL A 1 223 ? 5.820 -11.506 12.901 1.00 87.00 223 VAL A C 1
ATOM 1756 O O . VAL A 1 223 ? 5.268 -12.148 13.793 1.00 87.00 223 VAL A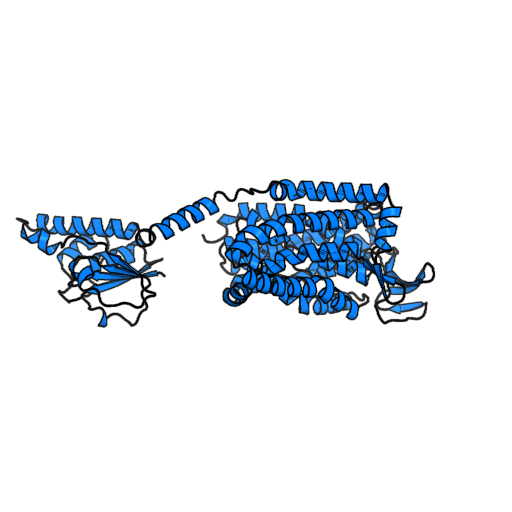 O 1
ATOM 1759 N N . LYS A 1 224 ? 5.499 -10.230 12.652 1.00 78.12 224 LYS A N 1
ATOM 1760 C CA . LYS A 1 224 ? 4.466 -9.488 13.401 1.00 78.12 224 LYS A CA 1
ATOM 1761 C C . LYS A 1 224 ? 3.041 -9.965 13.096 1.00 78.12 224 LYS A C 1
ATOM 1763 O O . LYS A 1 224 ? 2.138 -9.686 13.883 1.00 78.12 224 LYS A O 1
ATOM 1768 N N . ILE A 1 225 ? 2.815 -10.668 11.984 1.00 77.88 225 ILE A N 1
ATOM 1769 C CA . ILE A 1 225 ? 1.481 -11.133 11.594 1.00 77.88 225 ILE A CA 1
ATOM 1770 C C . ILE A 1 225 ? 1.015 -12.259 12.525 1.00 77.88 225 ILE A C 1
ATOM 1772 O O . ILE A 1 225 ? 1.617 -13.332 12.610 1.00 77.88 225 ILE A O 1
ATOM 1776 N N . ASP A 1 226 ? -0.120 -12.038 13.191 1.00 77.81 226 ASP A N 1
ATOM 1777 C CA . ASP A 1 226 ? -0.829 -13.095 13.904 1.00 77.81 226 ASP A CA 1
ATOM 1778 C C . ASP A 1 226 ? -1.861 -13.762 12.991 1.00 77.81 226 ASP A C 1
ATOM 1780 O O . ASP A 1 226 ? -2.968 -13.257 12.802 1.00 77.81 226 ASP A O 1
ATOM 1784 N N . PHE A 1 227 ? -1.507 -14.916 12.428 1.00 73.31 227 PHE A N 1
ATOM 1785 C CA . PHE A 1 227 ? -2.369 -15.662 11.506 1.00 73.31 227 PHE A CA 1
ATOM 1786 C C . PHE A 1 227 ? -3.730 -16.042 12.112 1.00 73.31 227 PHE A C 1
ATOM 1788 O O . PHE A 1 227 ? -4.719 -16.106 11.382 1.00 73.31 227 PHE A O 1
ATOM 1795 N N . ALA A 1 228 ? -3.822 -16.223 13.435 1.00 72.62 228 ALA A N 1
ATOM 1796 C CA . ALA A 1 228 ? -5.104 -16.460 14.101 1.00 72.62 228 ALA A CA 1
ATOM 1797 C C . ALA A 1 228 ? -6.028 -15.234 13.988 1.00 72.62 228 ALA A C 1
ATOM 1799 O O . ALA A 1 228 ? -7.203 -15.357 13.634 1.00 72.62 228 ALA A O 1
ATOM 1800 N N . SER A 1 229 ? -5.470 -14.041 14.200 1.00 66.19 229 SER A N 1
ATOM 1801 C CA . SER A 1 229 ? -6.176 -12.768 14.045 1.00 66.19 229 SER A CA 1
ATOM 1802 C C . SER A 1 229 ? -6.558 -12.498 12.591 1.00 66.19 229 SER A C 1
ATOM 1804 O O . SER A 1 229 ? -7.630 -11.956 12.345 1.00 66.19 229 SER A O 1
ATOM 1806 N N . VAL A 1 230 ? -5.736 -12.915 11.619 1.00 70.31 230 VAL A N 1
ATOM 1807 C CA . VAL A 1 230 ? -6.057 -12.805 10.182 1.00 70.31 230 VAL A CA 1
ATOM 1808 C C . VAL A 1 230 ? -7.300 -13.626 9.831 1.00 70.31 230 VAL A C 1
ATOM 1810 O O . VAL A 1 230 ? -8.219 -13.105 9.200 1.00 70.31 230 VAL A O 1
ATOM 1813 N N . ILE A 1 231 ? -7.376 -14.879 10.293 1.00 69.12 231 ILE A N 1
ATOM 1814 C CA . ILE A 1 231 ? -8.538 -15.754 10.059 1.00 69.12 231 ILE A CA 1
ATOM 1815 C C . ILE A 1 231 ? -9.794 -15.180 10.728 1.00 69.12 231 ILE A C 1
ATOM 1817 O O . ILE A 1 231 ? -10.869 -15.150 10.129 1.00 69.12 231 ILE A O 1
ATOM 1821 N N . GLN A 1 232 ? -9.670 -14.684 11.962 1.00 64.56 232 GLN A N 1
ATOM 1822 C CA . GLN A 1 232 ? -10.797 -14.101 12.689 1.00 64.56 232 GLN A CA 1
ATOM 1823 C C . GLN A 1 232 ? -11.286 -12.793 12.050 1.00 64.56 232 GLN A C 1
ATOM 1825 O O . GLN A 1 232 ? -12.491 -12.567 11.944 1.00 64.56 232 GLN A O 1
ATOM 1830 N N . ALA A 1 233 ? -10.367 -11.948 11.587 1.00 57.72 233 ALA A N 1
ATOM 1831 C CA . ALA A 1 233 ? -10.673 -10.656 10.990 1.00 57.72 233 ALA A CA 1
ATOM 1832 C C . ALA A 1 233 ? -11.107 -10.742 9.519 1.00 57.72 233 ALA A C 1
ATOM 1834 O O . ALA A 1 233 ? -11.749 -9.811 9.036 1.00 57.72 233 ALA A O 1
ATOM 1835 N N . GLY A 1 234 ? -10.904 -11.876 8.841 1.00 59.16 234 GLY A N 1
ATOM 1836 C CA . GLY A 1 234 ? -11.610 -12.191 7.592 1.00 59.16 234 GLY A CA 1
ATOM 1837 C C . GLY A 1 234 ? -13.142 -12.123 7.730 1.00 59.16 234 GLY A C 1
ATOM 1838 O O . GLY A 1 234 ? -13.842 -11.919 6.743 1.00 59.16 234 GLY A O 1
ATOM 1839 N N . LYS A 1 235 ? -13.678 -12.193 8.961 1.00 60.50 235 LYS A N 1
ATOM 1840 C CA . LYS A 1 235 ? -15.103 -11.961 9.259 1.00 60.50 235 LYS A CA 1
ATOM 1841 C C . LYS A 1 235 ? -15.504 -10.473 9.262 1.00 60.50 235 LYS A C 1
ATOM 1843 O O . LYS A 1 235 ? -16.693 -10.168 9.206 1.00 60.50 235 LYS A O 1
ATOM 1848 N N . SER A 1 236 ? -14.549 -9.536 9.293 1.00 61.16 236 SER A N 1
ATOM 1849 C CA . SER A 1 236 ? -14.790 -8.093 9.119 1.00 61.16 236 SER A CA 1
ATOM 1850 C C . SER A 1 236 ? -14.857 -7.738 7.625 1.00 61.16 236 SER A C 1
ATOM 1852 O O . SER A 1 236 ? -13.910 -7.257 7.013 1.00 61.16 236 SER A O 1
ATOM 1854 N N . GLY A 1 237 ? -15.998 -8.042 7.002 1.00 75.25 237 GLY A N 1
ATOM 1855 C CA . GLY A 1 237 ? -16.082 -8.150 5.540 1.00 75.25 237 GLY A CA 1
ATOM 1856 C C . GLY A 1 237 ? -15.847 -6.855 4.756 1.00 75.25 237 GLY A C 1
ATOM 1857 O O . GLY A 1 237 ? -15.116 -6.863 3.771 1.00 75.25 237 GLY A O 1
ATOM 1858 N N . LYS A 1 238 ? -16.446 -5.727 5.162 1.00 87.88 238 LYS A N 1
ATOM 1859 C CA . LYS A 1 238 ? -16.528 -4.546 4.278 1.00 87.88 238 LYS A CA 1
ATOM 1860 C C . LYS A 1 238 ? -15.176 -3.865 3.986 1.00 87.88 238 LYS A C 1
ATOM 1862 O O . LYS A 1 238 ? -14.905 -3.639 2.809 1.00 87.88 238 LYS A O 1
ATOM 1867 N N . PRO A 1 239 ? -14.318 -3.537 4.977 1.00 89.50 239 PRO A N 1
ATOM 1868 C CA . PRO A 1 239 ? -13.043 -2.864 4.697 1.00 89.50 239 PRO A CA 1
ATOM 1869 C C . PRO A 1 239 ? -12.041 -3.769 3.967 1.00 89.50 239 PRO A C 1
ATOM 1871 O O . PRO A 1 239 ? -11.371 -3.335 3.032 1.00 89.50 239 PRO A O 1
ATOM 1874 N N . VAL A 1 240 ? -11.978 -5.048 4.354 1.00 90.12 240 VAL A N 1
ATOM 1875 C CA . VAL A 1 240 ? -11.103 -6.038 3.713 1.00 90.12 240 VAL A CA 1
ATOM 1876 C C . VAL A 1 240 ? -11.521 -6.258 2.258 1.00 90.12 240 VAL A C 1
ATOM 1878 O O . VAL A 1 240 ? -10.685 -6.200 1.363 1.00 90.12 240 VAL A O 1
ATOM 1881 N N . TRP A 1 241 ? -12.818 -6.435 1.996 1.00 91.75 241 TRP A N 1
ATOM 1882 C CA . TRP A 1 241 ? -13.322 -6.570 0.629 1.00 91.75 241 TRP A CA 1
ATOM 1883 C C . TRP A 1 241 ? -13.019 -5.330 -0.217 1.00 91.75 241 TRP A C 1
ATOM 1885 O O . TRP A 1 241 ? -12.534 -5.464 -1.337 1.00 91.75 241 TRP A O 1
ATOM 1895 N N . LEU A 1 242 ? -13.240 -4.127 0.331 1.00 93.81 242 LEU A N 1
ATOM 1896 C CA . LEU A 1 242 ? -12.965 -2.876 -0.376 1.00 93.81 242 LEU A CA 1
ATOM 1897 C C . LEU A 1 242 ? -11.494 -2.776 -0.794 1.00 93.81 242 LEU A C 1
ATOM 1899 O O . LEU A 1 242 ? -11.204 -2.419 -1.933 1.00 93.81 242 LEU A O 1
ATOM 1903 N N . THR A 1 243 ? -10.571 -3.101 0.113 1.00 92.88 243 THR A N 1
ATOM 1904 C CA . THR A 1 243 ? -9.134 -3.051 -0.197 1.00 92.88 243 THR A CA 1
ATOM 1905 C C . THR A 1 243 ? -8.734 -4.063 -1.256 1.00 92.88 243 THR A C 1
ATOM 1907 O O . THR A 1 243 ? -8.032 -3.695 -2.191 1.00 92.88 243 THR A O 1
ATOM 1910 N N . LEU A 1 244 ? -9.213 -5.306 -1.166 1.00 93.88 244 LEU A N 1
ATOM 1911 C CA . LEU A 1 244 ? -8.945 -6.327 -2.180 1.00 93.88 244 LEU A CA 1
ATOM 1912 C C . LEU A 1 244 ? -9.511 -5.941 -3.547 1.00 93.88 244 LEU A C 1
ATOM 1914 O O . LEU A 1 244 ? -8.822 -6.070 -4.557 1.00 93.88 244 LEU A O 1
ATOM 1918 N N . PHE A 1 245 ? -10.739 -5.427 -3.581 1.00 95.75 245 PHE A N 1
ATOM 1919 C CA . PHE A 1 245 ? -11.379 -4.983 -4.814 1.00 95.75 245 PHE A CA 1
ATOM 1920 C C . PHE A 1 245 ? -10.613 -3.828 -5.466 1.00 95.75 245 PHE A C 1
ATOM 1922 O O . PHE A 1 245 ? -10.344 -3.862 -6.665 1.00 95.75 245 PHE A O 1
ATOM 1929 N N . ILE A 1 246 ? -10.190 -2.838 -4.676 1.00 96.31 246 ILE A N 1
ATOM 1930 C CA . ILE A 1 246 ? -9.385 -1.723 -5.177 1.00 96.31 246 ILE A CA 1
ATOM 1931 C C . ILE A 1 246 ? -8.019 -2.209 -5.669 1.00 96.31 246 ILE A C 1
ATOM 1933 O O . ILE A 1 246 ? -7.640 -1.885 -6.793 1.00 96.31 246 ILE A O 1
ATOM 1937 N N . ASN A 1 247 ? -7.307 -3.011 -4.875 1.00 95.19 247 ASN A N 1
ATOM 1938 C CA . ASN A 1 247 ? -5.943 -3.450 -5.179 1.00 95.19 247 ASN A CA 1
ATOM 1939 C C . ASN A 1 247 ? -5.849 -4.372 -6.389 1.00 95.19 247 ASN A C 1
ATOM 1941 O O . ASN A 1 247 ? -4.897 -4.261 -7.154 1.00 95.19 247 ASN A O 1
ATOM 1945 N N . TRP A 1 248 ? -6.806 -5.282 -6.552 1.00 96.00 248 TRP A N 1
ATOM 1946 C CA . TRP A 1 248 ? -6.721 -6.339 -7.559 1.00 96.00 248 TRP A CA 1
ATOM 1947 C C . TRP A 1 248 ? -7.696 -6.141 -8.718 1.00 96.00 248 TRP A C 1
ATOM 1949 O O . TRP A 1 248 ? -7.398 -6.543 -9.838 1.00 96.00 248 TRP A O 1
ATOM 1959 N N . GLY A 1 249 ? -8.842 -5.504 -8.468 1.00 95.88 249 GLY A N 1
ATOM 1960 C CA . GLY A 1 249 ? -9.890 -5.297 -9.467 1.00 95.88 249 GLY A CA 1
ATOM 1961 C C . GLY A 1 249 ? -9.811 -3.962 -10.204 1.00 95.88 249 GLY A C 1
ATOM 1962 O O . GLY A 1 249 ? -10.255 -3.884 -11.343 1.00 95.88 249 GLY A O 1
ATOM 1963 N N . ILE A 1 250 ? -9.253 -2.912 -9.589 1.00 97.38 250 ILE A N 1
ATOM 1964 C CA . ILE A 1 250 ? -9.266 -1.559 -10.173 1.00 97.38 250 ILE A CA 1
ATOM 1965 C C . ILE A 1 250 ? -7.854 -1.052 -10.447 1.00 97.38 250 ILE A C 1
ATOM 1967 O O . ILE A 1 250 ? -7.513 -0.752 -11.590 1.00 97.38 250 ILE A O 1
ATOM 1971 N N . LYS A 1 251 ? -7.020 -0.981 -9.407 1.00 96.88 251 LYS A N 1
ATOM 1972 C CA . LYS A 1 251 ? -5.695 -0.356 -9.445 1.00 96.88 251 LYS A CA 1
ATOM 1973 C C . LYS A 1 251 ? -4.808 -0.831 -10.604 1.00 96.88 251 LYS A C 1
ATOM 1975 O O . LYS A 1 251 ? -4.250 0.039 -11.272 1.00 96.88 251 LYS A O 1
ATOM 1980 N N . PRO A 1 252 ? -4.689 -2.134 -10.919 1.00 97.06 252 PRO A N 1
ATOM 1981 C CA . PRO A 1 252 ? -3.817 -2.588 -12.000 1.00 97.06 252 PRO A CA 1
ATOM 1982 C C . PRO A 1 252 ? -4.278 -2.081 -13.373 1.00 97.06 252 PRO A C 1
ATOM 1984 O O . PRO A 1 252 ? -3.471 -1.642 -14.191 1.00 97.06 252 PRO A O 1
ATOM 1987 N N . PHE A 1 253 ? -5.591 -2.076 -13.602 1.00 97.56 253 PHE A N 1
ATOM 1988 C CA . PHE A 1 253 ? -6.196 -1.678 -14.870 1.00 97.56 253 PHE A CA 1
ATOM 1989 C C . PHE A 1 253 ? -6.186 -0.165 -15.061 1.00 97.56 253 PHE A C 1
ATOM 1991 O O . PHE A 1 253 ? -5.912 0.316 -16.159 1.00 97.56 253 PHE A O 1
ATOM 1998 N N . THR A 1 254 ? -6.430 0.607 -14.001 1.00 97.94 254 THR A N 1
ATOM 1999 C CA . THR A 1 254 ? -6.352 2.068 -14.103 1.00 97.94 254 THR A CA 1
ATOM 2000 C C . THR A 1 254 ? -4.907 2.538 -14.191 1.00 97.94 254 THR A C 1
ATOM 2002 O O . THR A 1 254 ? -4.636 3.469 -14.942 1.00 97.94 254 THR A O 1
ATOM 2005 N N . MET A 1 255 ? -3.960 1.847 -13.542 1.00 97.44 255 MET A N 1
ATOM 2006 C CA . MET A 1 255 ? -2.532 2.092 -13.751 1.00 97.44 255 MET A CA 1
ATOM 2007 C C . MET A 1 255 ? -2.160 1.852 -15.214 1.00 97.44 255 MET A C 1
ATOM 2009 O O . MET A 1 255 ? -1.524 2.708 -15.820 1.00 97.44 255 MET A O 1
ATOM 2013 N N . TYR A 1 256 ? -2.595 0.732 -15.799 1.00 97.25 256 TYR A N 1
ATOM 2014 C CA . TYR A 1 256 ? -2.402 0.453 -17.222 1.00 97.25 256 TYR A CA 1
ATOM 2015 C C . TYR A 1 256 ? -2.987 1.576 -18.092 1.00 97.25 256 TYR A C 1
ATOM 2017 O O . TYR A 1 256 ? -2.293 2.123 -18.943 1.00 97.25 256 TYR A O 1
ATOM 2025 N N . ALA A 1 257 ? -4.242 1.972 -17.867 1.00 97.69 257 ALA A N 1
ATOM 2026 C CA . ALA A 1 257 ? -4.901 2.996 -18.675 1.00 97.69 257 ALA A CA 1
ATOM 2027 C C . ALA A 1 257 ? -4.210 4.368 -18.571 1.00 97.69 257 ALA A C 1
ATOM 2029 O O . ALA A 1 257 ? -3.927 4.996 -19.591 1.00 97.69 257 ALA A O 1
ATOM 2030 N N . ILE A 1 258 ? -3.894 4.816 -17.351 1.00 98.00 258 ILE A N 1
ATOM 2031 C CA . ILE A 1 258 ? -3.244 6.108 -17.107 1.00 98.00 258 ILE A CA 1
ATOM 2032 C C . ILE A 1 258 ? -1.812 6.092 -17.647 1.00 98.00 258 ILE A C 1
ATOM 2034 O O . ILE A 1 258 ? -1.419 7.005 -18.369 1.00 98.00 258 ILE A O 1
ATOM 2038 N N . ALA A 1 259 ? -1.028 5.051 -17.363 1.00 97.19 259 ALA A N 1
ATOM 2039 C CA . ALA A 1 259 ? 0.341 4.969 -17.858 1.00 97.19 259 ALA A CA 1
ATOM 2040 C C . ALA A 1 259 ? 0.384 4.881 -19.393 1.00 97.19 259 ALA A C 1
ATOM 2042 O O . ALA A 1 259 ? 1.246 5.504 -20.007 1.00 97.19 259 ALA A O 1
ATOM 2043 N N . LEU A 1 260 ? -0.571 4.192 -20.028 1.00 96.50 260 LEU A N 1
ATOM 2044 C CA . LEU A 1 260 ? -0.681 4.142 -21.485 1.00 96.50 260 LEU A CA 1
ATOM 2045 C C . LEU A 1 260 ? -1.028 5.517 -22.068 1.00 96.50 260 LEU A C 1
ATOM 2047 O O . LEU A 1 260 ? -0.369 5.956 -23.009 1.00 96.50 260 LEU A O 1
ATOM 2051 N N . LEU A 1 261 ? -2.025 6.206 -21.504 1.00 97.44 261 LEU A N 1
ATOM 2052 C CA . LEU A 1 261 ? -2.427 7.545 -21.937 1.00 97.44 261 LEU A CA 1
ATOM 2053 C C . LEU A 1 261 ? -1.248 8.522 -21.878 1.00 97.44 261 LEU A C 1
ATOM 2055 O O . LEU A 1 261 ? -0.958 9.214 -22.851 1.00 97.44 261 LEU A O 1
ATOM 2059 N N . PHE A 1 262 ? -0.541 8.562 -20.751 1.00 97.69 262 PHE A N 1
ATOM 2060 C CA . PHE A 1 262 ? 0.539 9.522 -20.562 1.00 97.69 262 PHE A CA 1
ATOM 2061 C C . PHE A 1 262 ? 1.817 9.111 -21.291 1.00 97.69 262 PHE A C 1
ATOM 2063 O O . PHE A 1 262 ? 2.336 9.902 -22.065 1.00 97.69 262 PHE A O 1
ATOM 2070 N N . LEU A 1 263 ? 2.320 7.890 -21.113 1.00 96.19 263 LEU A N 1
ATOM 2071 C CA . LEU A 1 263 ? 3.619 7.490 -21.672 1.00 96.19 263 LEU A CA 1
ATOM 2072 C C . LEU A 1 263 ? 3.527 7.070 -23.145 1.00 96.19 263 LEU A C 1
ATOM 2074 O O . LEU A 1 263 ? 4.454 7.313 -23.914 1.00 96.19 263 LEU A O 1
ATOM 2078 N N . GLY A 1 264 ? 2.416 6.451 -23.549 1.00 92.69 264 GLY A N 1
ATOM 2079 C CA . GLY A 1 264 ? 2.214 5.945 -24.908 1.00 92.69 264 GLY A CA 1
ATOM 2080 C C . GLY A 1 264 ? 1.632 6.963 -25.890 1.00 92.69 264 GLY A C 1
ATOM 2081 O O . GLY A 1 264 ? 1.891 6.846 -27.090 1.00 92.69 264 GLY A O 1
ATOM 2082 N N . PHE A 1 265 ? 0.884 7.962 -25.404 1.00 94.44 265 PHE A N 1
ATOM 2083 C CA . PHE A 1 265 ? 0.253 8.983 -26.248 1.00 94.44 265 PHE A CA 1
ATOM 2084 C C . PHE A 1 265 ? 0.763 10.398 -25.951 1.00 94.44 265 PHE A C 1
ATOM 2086 O O . PHE A 1 265 ? 1.423 10.983 -26.806 1.00 94.44 265 PHE A O 1
ATOM 2093 N N . LEU A 1 266 ? 0.509 10.946 -24.757 1.00 96.06 266 LEU A N 1
ATOM 2094 C CA . LEU A 1 266 ? 0.758 12.370 -24.470 1.00 96.06 266 LEU A CA 1
ATOM 2095 C C . LEU A 1 266 ? 2.250 12.736 -24.433 1.00 96.06 266 LEU A C 1
ATOM 2097 O O . LEU A 1 266 ? 2.663 13.743 -24.998 1.00 96.06 266 LEU A O 1
ATOM 2101 N N . PHE A 1 267 ? 3.068 11.914 -23.780 1.00 96.00 267 PHE A N 1
ATOM 2102 C CA . PHE A 1 267 ? 4.499 12.152 -23.582 1.00 96.00 267 PHE A CA 1
ATOM 2103 C C . PHE A 1 267 ? 5.369 11.379 -24.564 1.00 96.00 267 PHE A C 1
ATOM 2105 O O . PHE A 1 267 ? 6.588 11.493 -24.505 1.00 96.00 267 PHE A O 1
ATOM 2112 N N . ARG A 1 268 ? 4.781 10.633 -25.506 1.00 91.75 268 ARG A N 1
ATOM 2113 C CA . ARG A 1 268 ? 5.550 9.853 -26.483 1.00 91.75 268 ARG A CA 1
ATOM 2114 C C . ARG A 1 268 ? 6.520 10.722 -27.288 1.00 91.75 268 ARG A C 1
ATOM 2116 O O . ARG A 1 268 ? 7.655 10.315 -27.508 1.00 91.75 268 ARG A O 1
ATOM 2123 N N . GLY A 1 269 ? 6.092 11.919 -27.695 1.00 91.44 269 GLY A N 1
ATOM 2124 C CA . GLY A 1 269 ? 6.965 12.884 -28.373 1.00 91.44 269 GLY A CA 1
ATOM 2125 C C . GLY A 1 269 ? 8.066 13.437 -27.461 1.00 91.44 269 GLY A C 1
ATOM 2126 O O . GLY A 1 269 ? 9.198 13.591 -27.903 1.00 91.44 269 GLY A O 1
ATOM 2127 N N . LEU A 1 270 ? 7.755 13.662 -26.179 1.00 92.31 270 LEU A N 1
ATOM 2128 C CA . LEU A 1 270 ? 8.689 14.201 -25.180 1.00 92.31 270 LEU A CA 1
ATOM 2129 C C . LEU A 1 270 ? 9.741 13.178 -24.726 1.00 92.31 270 LEU A C 1
ATOM 2131 O O . LEU A 1 270 ? 10.861 13.555 -24.407 1.00 92.31 270 LEU A O 1
ATOM 2135 N N . ILE A 1 271 ? 9.379 11.893 -24.685 1.00 90.44 271 ILE A N 1
ATOM 2136 C CA . ILE A 1 271 ? 10.281 10.776 -24.355 1.00 90.44 271 ILE A CA 1
ATOM 2137 C C . ILE A 1 271 ? 11.207 10.446 -25.540 1.00 90.44 271 ILE A C 1
ATOM 2139 O O . ILE A 1 271 ? 12.281 9.884 -25.346 1.00 90.44 271 ILE A O 1
ATOM 2143 N N . GLY A 1 272 ? 10.802 10.811 -26.758 1.00 88.19 272 GLY A N 1
ATOM 2144 C CA . GLY A 1 272 ? 11.468 10.438 -28.000 1.00 88.19 272 GLY A CA 1
ATOM 2145 C C . GLY A 1 272 ? 10.790 9.223 -28.624 1.00 88.19 272 GLY A C 1
ATOM 2146 O O . GLY A 1 272 ? 10.869 8.108 -28.112 1.00 88.19 272 GLY A O 1
ATOM 2147 N N . ALA A 1 273 ? 10.120 9.432 -29.759 1.00 86.31 273 ALA A N 1
ATOM 2148 C CA . ALA A 1 273 ? 9.348 8.384 -30.430 1.00 86.31 273 ALA A CA 1
ATOM 2149 C C . ALA A 1 273 ? 10.214 7.214 -30.929 1.00 86.31 273 ALA A C 1
ATOM 2151 O O . ALA A 1 273 ? 9.707 6.096 -31.033 1.00 86.31 273 ALA A O 1
ATOM 2152 N N . GLU A 1 274 ? 11.494 7.481 -31.199 1.00 88.44 274 GLU A N 1
ATOM 2153 C CA . GLU A 1 274 ? 12.492 6.499 -31.637 1.00 88.44 274 GLU A CA 1
ATOM 2154 C C . GLU A 1 274 ? 13.454 6.076 -30.524 1.00 88.44 274 GLU A C 1
ATOM 2156 O O . GLU A 1 274 ? 14.333 5.248 -30.747 1.00 88.44 274 GLU A O 1
ATOM 2161 N N . ALA A 1 275 ? 13.296 6.616 -29.311 1.00 90.94 275 ALA A N 1
ATOM 2162 C CA . ALA A 1 275 ? 14.118 6.203 -28.189 1.00 90.94 275 ALA A CA 1
ATOM 2163 C C . ALA A 1 275 ? 13.833 4.732 -27.863 1.00 90.94 275 ALA A C 1
ATOM 2165 O O . ALA A 1 275 ? 12.676 4.308 -27.750 1.00 90.94 275 ALA A O 1
ATOM 2166 N N . VAL A 1 276 ? 14.898 3.956 -27.689 1.00 92.12 276 VAL A N 1
ATOM 2167 C CA . VAL A 1 276 ? 14.834 2.526 -27.392 1.00 92.12 276 VAL A CA 1
ATOM 2168 C C . VAL A 1 276 ? 15.520 2.212 -26.074 1.00 92.12 276 VAL A C 1
ATOM 2170 O O . VAL A 1 276 ? 16.379 2.953 -25.605 1.00 92.12 276 VAL A O 1
ATOM 2173 N N . ASP A 1 277 ? 15.112 1.100 -25.486 1.00 90.69 277 ASP A N 1
ATOM 2174 C CA . ASP A 1 277 ? 15.705 0.500 -24.306 1.00 90.69 277 ASP A CA 1
ATOM 2175 C C . ASP A 1 277 ? 16.137 -0.929 -24.636 1.00 90.69 277 ASP A C 1
ATOM 2177 O O . ASP A 1 277 ? 15.455 -1.641 -25.382 1.00 90.69 277 ASP A O 1
ATOM 2181 N N . LEU A 1 278 ? 17.269 -1.341 -24.074 1.00 87.06 278 LEU A N 1
ATOM 2182 C CA . LEU A 1 278 ? 17.797 -2.693 -24.211 1.00 87.06 278 LEU A CA 1
ATOM 2183 C C . LEU A 1 278 ? 17.448 -3.467 -22.947 1.00 87.06 278 LEU A C 1
ATOM 2185 O O . LEU A 1 278 ? 17.986 -3.206 -21.871 1.00 87.06 278 LEU A O 1
ATOM 2189 N N . VAL A 1 279 ? 16.543 -4.429 -23.085 1.00 85.88 279 VAL A N 1
ATOM 2190 C CA . VAL A 1 279 ? 16.078 -5.257 -21.972 1.00 85.88 279 VAL A CA 1
ATOM 2191 C C . VAL A 1 279 ? 16.499 -6.706 -22.153 1.00 85.88 279 VAL A C 1
ATOM 2193 O O . VAL A 1 279 ? 16.784 -7.162 -23.258 1.00 85.88 279 VAL A O 1
ATOM 2196 N N . LYS A 1 280 ? 16.550 -7.451 -21.052 1.00 79.50 280 LYS A N 1
ATOM 2197 C CA . LYS A 1 280 ? 16.917 -8.870 -21.086 1.00 79.50 280 LYS A CA 1
ATOM 2198 C C . LYS A 1 280 ? 15.877 -9.697 -21.836 1.00 79.50 280 LYS A C 1
ATOM 2200 O O . LYS A 1 280 ? 14.679 -9.407 -21.801 1.00 79.50 280 LYS A O 1
ATOM 2205 N N . ILE A 1 281 ? 16.344 -10.756 -22.491 1.00 78.62 281 ILE A N 1
ATOM 2206 C CA . ILE A 1 281 ? 15.455 -11.767 -23.064 1.00 78.62 281 ILE A CA 1
ATOM 2207 C C . ILE A 1 281 ? 14.821 -12.562 -21.911 1.00 78.62 281 ILE A C 1
ATOM 2209 O O . ILE A 1 281 ? 15.516 -12.885 -20.944 1.00 78.62 281 ILE A O 1
ATOM 2213 N N . PRO A 1 282 ? 13.512 -12.871 -21.975 1.00 74.12 282 PRO A N 1
ATOM 2214 C CA . PRO A 1 282 ? 12.853 -13.718 -20.987 1.00 74.12 282 PRO A CA 1
ATOM 2215 C C . PRO A 1 282 ? 13.566 -15.052 -20.768 1.00 74.12 282 PRO A C 1
ATOM 2217 O O . PRO A 1 282 ? 14.045 -15.671 -21.717 1.00 74.12 282 PRO A O 1
ATOM 2220 N N . PHE A 1 283 ? 13.563 -15.528 -19.521 1.00 69.62 283 PHE A N 1
ATOM 2221 C CA . PHE A 1 283 ? 14.155 -16.820 -19.172 1.00 69.62 283 PHE A CA 1
ATOM 2222 C C . PHE A 1 283 ? 13.621 -17.958 -20.036 1.00 69.62 283 PHE A C 1
ATOM 2224 O O . PHE A 1 283 ? 12.423 -18.044 -20.313 1.00 69.62 283 PHE A O 1
ATOM 2231 N N . GLY A 1 284 ? 14.536 -18.839 -20.445 1.00 66.81 284 GLY A N 1
ATOM 2232 C CA . GLY A 1 284 ? 14.200 -20.042 -21.199 1.00 66.81 284 GLY A CA 1
ATOM 2233 C C . GLY A 1 284 ? 13.921 -19.819 -22.687 1.00 66.81 284 GLY A C 1
ATOM 2234 O O . GLY A 1 284 ? 13.646 -20.797 -23.375 1.00 66.81 284 GLY A O 1
ATOM 2235 N N . LEU A 1 285 ? 14.012 -18.585 -23.198 1.00 72.69 285 LEU A N 1
ATOM 2236 C CA . LEU A 1 285 ? 13.947 -18.302 -24.631 1.00 72.69 285 LEU A CA 1
ATOM 2237 C C . LEU A 1 285 ? 15.342 -18.056 -25.209 1.00 72.69 285 LEU A C 1
ATOM 2239 O O . LEU A 1 285 ? 16.018 -17.106 -24.827 1.00 72.69 285 LEU A O 1
ATOM 2243 N N . ASP A 1 286 ? 15.724 -18.863 -26.198 1.00 76.81 286 ASP A N 1
ATOM 2244 C CA . ASP A 1 286 ? 16.855 -18.576 -27.079 1.00 76.81 286 ASP A CA 1
ATOM 2245 C C . ASP A 1 286 ? 16.329 -18.236 -28.476 1.00 76.81 286 ASP A C 1
ATOM 2247 O O . ASP A 1 286 ? 15.976 -19.107 -29.270 1.00 76.81 286 ASP A O 1
ATOM 2251 N N . LEU A 1 287 ? 16.194 -16.940 -28.747 1.00 82.19 287 LEU A N 1
ATOM 2252 C CA . LEU A 1 287 ? 15.684 -16.437 -30.018 1.00 82.19 287 LEU A CA 1
ATOM 2253 C C . LEU A 1 287 ? 16.846 -16.080 -30.963 1.00 82.19 287 LEU A C 1
ATOM 2255 O O . LEU A 1 287 ? 17.901 -15.618 -30.507 1.00 82.19 287 LEU A O 1
ATOM 2259 N N . PRO A 1 288 ? 16.693 -16.274 -32.285 1.00 86.12 288 PRO A N 1
ATOM 2260 C CA . PRO A 1 288 ? 17.698 -15.831 -33.241 1.00 86.12 288 PRO A CA 1
ATOM 2261 C C . PRO A 1 288 ? 17.753 -14.298 -33.308 1.00 86.12 288 PRO A C 1
ATOM 2263 O O . PRO A 1 288 ? 16.769 -13.608 -33.037 1.00 86.12 288 PRO A O 1
ATOM 2266 N N . ILE A 1 289 ? 18.919 -13.758 -33.673 1.00 86.12 289 ILE A N 1
ATOM 2267 C CA . ILE A 1 289 ? 19.098 -12.315 -33.889 1.00 86.12 289 ILE A CA 1
ATOM 2268 C C . ILE A 1 289 ? 18.139 -11.866 -35.001 1.00 86.12 289 ILE A C 1
ATOM 2270 O O . ILE A 1 289 ? 18.000 -12.547 -36.014 1.00 86.12 289 ILE A O 1
ATOM 2274 N N . GLY A 1 290 ? 17.453 -10.743 -34.795 1.00 83.81 290 GLY A N 1
ATOM 2275 C CA . GLY A 1 290 ? 16.423 -10.233 -35.702 1.00 83.81 290 GLY A CA 1
ATOM 2276 C C . GLY A 1 290 ? 15.024 -10.818 -35.479 1.00 83.81 290 GLY A C 1
ATOM 2277 O O . GLY A 1 290 ? 14.072 -10.336 -36.089 1.00 83.81 290 GLY A O 1
ATOM 2278 N N . ALA A 1 291 ? 14.856 -11.807 -34.593 1.00 86.62 291 ALA A N 1
ATOM 2279 C CA . ALA A 1 291 ? 13.528 -12.289 -34.226 1.00 86.62 291 ALA A CA 1
ATOM 2280 C C . ALA A 1 291 ? 12.733 -11.218 -33.471 1.00 86.62 291 ALA A C 1
ATOM 2282 O O . ALA A 1 291 ? 13.276 -10.472 -32.652 1.00 86.62 291 ALA A O 1
ATOM 2283 N N . TYR A 1 292 ? 11.422 -11.199 -33.703 1.00 83.88 292 TYR A N 1
ATOM 2284 C CA . TYR A 1 292 ? 10.492 -10.360 -32.960 1.00 83.88 292 TYR A CA 1
ATOM 2285 C C . TYR A 1 292 ? 9.902 -11.124 -31.780 1.00 83.88 292 TYR A C 1
ATOM 2287 O O . TYR A 1 292 ? 9.474 -12.272 -31.913 1.00 83.88 292 TYR A O 1
ATOM 2295 N N . HIS A 1 293 ? 9.822 -10.463 -30.630 1.00 81.69 293 HIS A N 1
ATOM 2296 C CA . HIS A 1 293 ? 9.124 -10.978 -29.461 1.00 81.69 293 HIS A CA 1
ATOM 2297 C C . HIS A 1 293 ? 8.365 -9.845 -28.766 1.00 81.69 293 HIS A C 1
ATOM 2299 O O . HIS A 1 293 ? 8.954 -8.905 -28.227 1.00 81.69 293 HIS A O 1
ATOM 2305 N N . GLY A 1 294 ? 7.032 -9.915 -28.803 1.00 82.94 294 GLY A N 1
ATOM 2306 C CA . GLY A 1 294 ? 6.172 -8.820 -28.356 1.00 82.94 294 GLY A CA 1
ATOM 2307 C C . GLY A 1 294 ? 6.405 -7.556 -29.190 1.00 82.94 294 GLY A C 1
ATOM 2308 O O . GLY A 1 294 ? 6.214 -7.560 -30.402 1.00 82.94 294 GLY A O 1
ATOM 2309 N N . ALA A 1 295 ? 6.802 -6.469 -28.531 1.00 79.81 295 ALA A N 1
ATOM 2310 C CA . ALA A 1 295 ? 7.104 -5.177 -29.143 1.00 79.81 295 ALA A CA 1
ATOM 2311 C C . ALA A 1 295 ? 8.605 -4.941 -29.384 1.00 79.81 295 ALA A C 1
ATOM 2313 O O . ALA A 1 295 ? 8.980 -3.806 -29.678 1.00 79.81 295 ALA A O 1
ATOM 2314 N N . GLY A 1 296 ? 9.450 -5.962 -29.204 1.00 84.75 296 GLY A N 1
ATOM 2315 C CA . GLY A 1 296 ? 10.897 -5.829 -29.328 1.00 84.75 296 GLY A CA 1
ATOM 2316 C C . GLY A 1 296 ? 11.534 -6.741 -30.364 1.00 84.75 296 GLY A C 1
ATOM 2317 O O . GLY A 1 296 ? 10.963 -7.765 -30.745 1.00 84.75 296 GLY A O 1
ATOM 2318 N N . THR A 1 297 ? 12.741 -6.361 -30.772 1.00 88.19 297 THR A N 1
ATOM 2319 C CA . THR A 1 297 ? 13.585 -7.099 -31.720 1.00 88.19 297 THR A CA 1
ATOM 2320 C C . THR A 1 297 ? 14.830 -7.603 -31.006 1.00 88.19 297 THR A C 1
ATOM 2322 O O . THR A 1 297 ? 15.437 -6.872 -30.224 1.00 88.19 297 THR A O 1
ATOM 2325 N N . VAL A 1 298 ? 15.220 -8.849 -31.259 1.00 87.94 298 VAL A N 1
ATOM 2326 C CA . VAL A 1 298 ? 16.423 -9.437 -30.663 1.00 87.94 298 VAL A CA 1
ATOM 2327 C C . VAL A 1 298 ? 17.668 -8.875 -31.341 1.00 87.94 298 VAL A C 1
ATOM 2329 O O . VAL A 1 298 ? 17.847 -9.031 -32.549 1.00 87.94 298 VAL A O 1
ATOM 2332 N N . VAL A 1 299 ? 18.542 -8.252 -30.556 1.00 88.38 299 VAL A N 1
ATOM 2333 C CA . VAL A 1 299 ? 19.803 -7.648 -30.998 1.00 88.38 299 VAL A CA 1
ATOM 2334 C C . VAL A 1 299 ? 20.970 -8.168 -30.169 1.00 88.38 299 VAL A C 1
ATOM 2336 O O . VAL A 1 299 ? 20.795 -8.616 -29.036 1.00 88.38 299 VAL A O 1
ATOM 2339 N N . LEU A 1 300 ? 22.172 -8.126 -30.738 1.00 86.19 300 LEU A N 1
ATOM 2340 C CA . LEU A 1 300 ? 23.396 -8.463 -30.020 1.00 86.19 300 LEU A CA 1
ATOM 2341 C C . LEU A 1 300 ? 23.979 -7.188 -29.401 1.00 86.19 300 LEU A C 1
ATOM 2343 O O . LEU A 1 300 ? 24.228 -6.221 -30.117 1.00 86.19 300 LEU A O 1
ATOM 2347 N N . HIS A 1 301 ? 24.199 -7.191 -28.090 1.00 81.31 301 HIS A N 1
ATOM 2348 C CA . HIS A 1 301 ? 24.822 -6.088 -27.362 1.00 81.31 301 HIS A CA 1
ATOM 2349 C C . HIS A 1 301 ? 25.894 -6.657 -26.431 1.00 81.31 301 HIS A C 1
ATOM 2351 O O . HIS A 1 301 ? 25.600 -7.540 -25.630 1.00 81.31 301 HIS A O 1
ATOM 2357 N N . ASP A 1 302 ? 27.144 -6.219 -26.598 1.00 78.75 302 ASP A N 1
ATOM 2358 C CA . ASP A 1 302 ? 28.310 -6.708 -25.844 1.00 78.75 302 ASP A CA 1
ATOM 2359 C C . ASP A 1 302 ? 28.437 -8.245 -25.797 1.00 78.75 302 ASP A C 1
ATOM 2361 O O . ASP A 1 302 ? 28.790 -8.845 -24.784 1.00 78.75 302 ASP A O 1
ATOM 2365 N N . GLY A 1 303 ? 28.116 -8.910 -26.913 1.00 76.19 303 GLY A N 1
ATOM 2366 C CA . GLY A 1 303 ? 28.181 -10.372 -27.041 1.00 76.19 303 GLY A CA 1
ATOM 2367 C C . GLY A 1 303 ? 27.010 -11.134 -26.407 1.00 76.19 303 GLY A C 1
ATOM 2368 O O . GLY A 1 303 ? 26.961 -12.358 -26.517 1.00 76.19 303 GLY A O 1
ATOM 2369 N N . VAL A 1 304 ? 26.040 -10.440 -25.805 1.00 79.62 304 VAL A N 1
ATOM 2370 C CA . VAL A 1 304 ? 24.837 -11.027 -25.199 1.00 79.62 304 VAL A CA 1
ATOM 2371 C C . VAL A 1 304 ? 23.603 -10.663 -26.028 1.00 79.62 304 VAL A C 1
ATOM 2373 O O . VAL A 1 304 ? 23.455 -9.537 -26.506 1.00 79.62 304 VAL A O 1
ATOM 2376 N N . LYS A 1 305 ? 22.692 -11.623 -26.229 1.00 84.12 305 LYS A N 1
ATOM 2377 C CA . LYS A 1 305 ? 21.418 -11.364 -26.912 1.00 84.12 305 LYS A CA 1
ATOM 2378 C C . LYS A 1 305 ? 20.476 -10.593 -25.979 1.00 84.12 305 LYS A C 1
ATOM 2380 O O . LYS A 1 305 ? 20.167 -11.055 -24.883 1.00 84.12 305 LYS A O 1
ATOM 2385 N N . MET A 1 306 ? 20.001 -9.442 -26.437 1.00 85.38 306 MET A N 1
ATOM 2386 C CA . MET A 1 306 ? 19.105 -8.533 -25.718 1.00 85.38 306 MET A CA 1
ATOM 2387 C C . MET A 1 306 ? 17.878 -8.221 -26.581 1.00 85.38 306 MET A C 1
ATOM 2389 O O . MET A 1 306 ? 17.898 -8.390 -27.798 1.00 85.38 306 MET A O 1
ATOM 2393 N N . LEU A 1 307 ? 16.795 -7.762 -25.963 1.00 87.31 307 LEU A N 1
ATOM 2394 C CA . LEU A 1 307 ? 15.584 -7.323 -26.646 1.00 87.31 307 LEU A CA 1
ATOM 2395 C C . LEU A 1 307 ? 15.557 -5.791 -26.706 1.00 87.31 307 LEU A C 1
ATOM 2397 O O . LEU 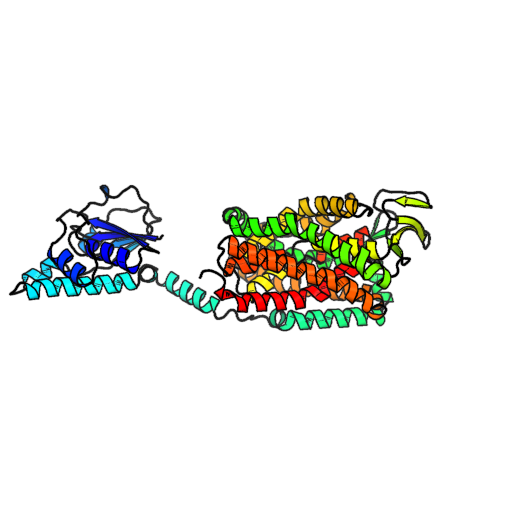A 1 307 ? 15.506 -5.122 -25.677 1.00 87.31 307 LEU A O 1
ATOM 2401 N N . GLN A 1 308 ? 15.560 -5.229 -27.910 1.00 90.69 308 GLN A N 1
ATOM 2402 C CA . GLN A 1 308 ? 15.404 -3.795 -28.134 1.00 90.69 308 GLN A CA 1
ATOM 2403 C C . GLN A 1 308 ? 13.917 -3.446 -28.183 1.00 90.69 308 GLN A C 1
ATOM 2405 O O . GLN A 1 308 ? 13.214 -3.890 -29.090 1.00 90.69 308 GLN A O 1
ATOM 2410 N N . ILE A 1 309 ? 13.434 -2.654 -27.225 1.00 91.31 309 ILE A N 1
ATOM 2411 C CA . ILE A 1 309 ? 12.036 -2.198 -27.145 1.00 91.31 309 ILE A CA 1
ATOM 2412 C C . ILE A 1 309 ? 11.954 -0.666 -27.143 1.00 91.31 309 ILE A C 1
ATOM 2414 O O . ILE A 1 309 ? 12.886 -0.009 -26.693 1.00 91.31 309 ILE A O 1
ATOM 2418 N N . PRO A 1 310 ? 10.836 -0.057 -27.576 1.00 93.06 310 PRO A N 1
ATOM 2419 C CA . PRO A 1 310 ? 10.616 1.377 -27.396 1.00 93.06 310 PRO A CA 1
ATOM 2420 C C . PRO A 1 310 ? 10.710 1.796 -25.922 1.00 93.06 310 PRO A C 1
ATOM 2422 O O . PRO A 1 310 ? 10.083 1.182 -25.055 1.00 93.06 310 PRO A O 1
ATOM 2425 N N . LEU A 1 311 ? 11.423 2.885 -25.638 1.00 93.06 311 LEU A N 1
ATOM 2426 C CA . LEU A 1 311 ? 11.738 3.330 -24.277 1.00 93.06 311 LEU A CA 1
ATOM 2427 C C . LEU A 1 311 ? 10.483 3.591 -23.430 1.00 93.06 311 LEU A C 1
ATOM 2429 O O . LEU A 1 311 ? 10.392 3.150 -22.284 1.00 93.06 311 LEU A O 1
ATOM 2433 N N . TRP A 1 312 ? 9.461 4.223 -24.014 1.00 94.06 312 TRP A N 1
ATOM 2434 C CA . TRP A 1 312 ? 8.188 4.467 -23.328 1.00 94.06 312 TRP A CA 1
ATOM 2435 C C . TRP A 1 312 ? 7.488 3.169 -22.896 1.00 94.06 312 TRP A C 1
ATOM 2437 O O . TRP A 1 312 ? 6.813 3.155 -21.868 1.00 94.06 312 TRP A O 1
ATOM 2447 N N . ARG A 1 313 ? 7.665 2.067 -23.646 1.00 93.69 313 ARG A N 1
ATOM 2448 C CA . ARG A 1 313 ? 7.114 0.752 -23.282 1.00 93.69 313 ARG A CA 1
ATOM 2449 C C . ARG A 1 313 ? 7.846 0.151 -22.092 1.00 93.69 313 ARG A C 1
ATOM 2451 O O . ARG A 1 313 ? 7.214 -0.528 -21.291 1.00 93.69 313 ARG A O 1
ATOM 2458 N N . SER A 1 314 ? 9.139 0.432 -21.958 1.00 93.50 314 SER A N 1
ATOM 2459 C CA . SER A 1 314 ? 9.911 0.049 -20.776 1.00 93.50 314 SER A CA 1
ATOM 2460 C C . SER A 1 314 ? 9.391 0.778 -19.532 1.00 93.50 314 SER A C 1
ATOM 2462 O O . SER A 1 314 ? 9.025 0.136 -18.550 1.00 93.50 314 SER A O 1
ATOM 2464 N N . TYR A 1 315 ? 9.209 2.104 -19.597 1.00 95.44 315 TYR A N 1
ATOM 2465 C CA . TYR A 1 315 ? 8.593 2.865 -18.497 1.00 95.44 315 TYR A CA 1
ATOM 2466 C C . TYR A 1 315 ? 7.188 2.366 -18.157 1.00 95.44 315 TYR A C 1
ATOM 2468 O O . TYR A 1 315 ? 6.859 2.159 -16.989 1.00 95.44 315 TYR A O 1
ATOM 2476 N N . PHE A 1 316 ? 6.385 2.108 -19.186 1.00 95.81 316 PHE A N 1
ATOM 2477 C CA . PHE A 1 316 ? 5.045 1.556 -19.052 1.00 95.81 316 PHE A CA 1
ATOM 2478 C C . PHE A 1 316 ? 5.031 0.205 -18.320 1.00 95.81 316 PHE A C 1
ATOM 2480 O O . PHE A 1 316 ? 4.215 0.011 -17.418 1.00 95.81 316 PHE A O 1
ATOM 2487 N N . ALA A 1 317 ? 5.967 -0.695 -18.643 1.00 94.19 317 ALA A N 1
ATOM 2488 C CA . ALA A 1 317 ? 6.130 -1.980 -17.963 1.00 94.19 317 ALA A CA 1
ATOM 2489 C C . ALA A 1 317 ? 6.383 -1.804 -16.459 1.00 94.19 317 ALA A C 1
ATOM 2491 O O . ALA A 1 317 ? 5.738 -2.454 -15.634 1.00 94.19 317 ALA A O 1
ATOM 2492 N N . GLY A 1 318 ? 7.283 -0.884 -16.100 1.00 94.50 318 GLY A N 1
ATOM 2493 C CA . GLY A 1 318 ? 7.591 -0.566 -14.706 1.00 94.50 318 GLY A CA 1
ATOM 2494 C C . GLY A 1 318 ? 6.388 0.005 -13.950 1.00 94.50 318 GLY A C 1
ATOM 2495 O O . GLY A 1 318 ? 6.107 -0.427 -12.832 1.00 94.50 318 GLY A O 1
ATOM 2496 N N . CYS A 1 319 ? 5.618 0.906 -14.573 1.00 96.62 319 CYS A N 1
ATOM 2497 C CA . CYS A 1 319 ? 4.376 1.428 -13.991 1.00 96.62 319 CYS A CA 1
ATOM 2498 C C . CYS A 1 319 ? 3.352 0.314 -13.728 1.00 96.62 319 CYS A C 1
ATOM 2500 O O . CYS A 1 319 ? 2.743 0.294 -12.660 1.00 96.62 319 CYS A O 1
ATOM 2502 N N . ILE A 1 320 ? 3.189 -0.637 -14.657 1.00 95.25 320 ILE A N 1
ATOM 2503 C CA . ILE A 1 320 ? 2.301 -1.797 -14.478 1.00 95.25 320 ILE A CA 1
ATOM 2504 C C . ILE A 1 320 ? 2.754 -2.647 -13.286 1.00 95.25 320 ILE A C 1
ATOM 2506 O O . ILE A 1 320 ? 1.952 -2.910 -12.389 1.00 95.25 320 ILE A O 1
ATOM 2510 N N . LEU A 1 321 ? 4.034 -3.038 -13.241 1.00 93.62 321 LEU A N 1
ATOM 2511 C CA . LEU A 1 321 ? 4.583 -3.853 -12.150 1.00 93.62 321 LEU A CA 1
ATOM 2512 C C . LEU A 1 321 ? 4.428 -3.179 -10.783 1.00 93.62 321 LEU A C 1
ATOM 2514 O O . LEU A 1 321 ? 4.149 -3.863 -9.796 1.00 93.62 321 LEU A O 1
ATOM 2518 N N . LEU A 1 322 ? 4.572 -1.852 -10.731 1.00 94.44 322 LEU A N 1
ATOM 2519 C CA . LEU A 1 322 ? 4.334 -1.059 -9.529 1.00 94.44 322 LEU A CA 1
ATOM 2520 C C . LEU A 1 322 ? 2.846 -1.030 -9.150 1.00 94.44 322 LEU A C 1
ATOM 2522 O O . LEU A 1 322 ? 2.502 -1.237 -7.989 1.00 94.44 322 LEU A O 1
ATOM 2526 N N . GLY A 1 323 ? 1.952 -0.826 -10.122 1.00 94.38 323 GLY A N 1
ATOM 2527 C CA . GLY A 1 323 ? 0.507 -0.752 -9.894 1.00 94.38 323 GLY A CA 1
ATOM 2528 C C . GLY A 1 323 ? -0.126 -2.061 -9.427 1.00 94.38 323 GLY A C 1
ATOM 2529 O O . GLY A 1 323 ? -1.101 -2.021 -8.681 1.00 94.38 323 GLY A O 1
ATOM 2530 N N . ILE A 1 324 ? 0.430 -3.211 -9.819 1.00 93.69 324 ILE A N 1
ATOM 2531 C CA . ILE A 1 324 ? -0.042 -4.530 -9.366 1.00 93.69 324 ILE A CA 1
ATOM 2532 C C . ILE A 1 324 ? 0.448 -4.842 -7.945 1.00 93.69 324 ILE A C 1
ATOM 2534 O O . ILE A 1 324 ? -0.132 -5.693 -7.279 1.00 93.69 324 ILE A O 1
ATOM 2538 N N . ALA A 1 325 ? 1.501 -4.180 -7.457 1.00 91.62 325 ALA A N 1
ATOM 2539 C CA . ALA A 1 325 ? 2.116 -4.489 -6.171 1.00 91.62 325 ALA A CA 1
ATOM 2540 C C . ALA A 1 325 ? 1.430 -3.729 -5.012 1.00 91.62 325 ALA A C 1
ATOM 2542 O O . ALA A 1 325 ? 1.650 -2.521 -4.867 1.00 91.62 325 ALA A O 1
ATOM 2543 N N . PRO A 1 326 ? 0.600 -4.370 -4.161 1.00 90.56 326 PRO A N 1
ATOM 2544 C CA . PRO A 1 326 ? -0.031 -3.691 -3.029 1.00 90.56 326 PRO A CA 1
ATOM 2545 C C . PRO A 1 326 ? 0.954 -3.498 -1.874 1.00 90.56 326 PRO A C 1
ATOM 2547 O O . PRO A 1 326 ? 1.657 -4.435 -1.501 1.00 90.56 326 PRO A O 1
ATOM 2550 N N . CYS A 1 327 ? 0.966 -2.309 -1.269 1.00 88.56 327 CYS A N 1
ATOM 2551 C CA . CYS A 1 327 ? 1.851 -1.981 -0.150 1.00 88.56 327 CYS A CA 1
ATOM 2552 C C . CYS A 1 327 ? 1.614 -2.867 1.083 1.00 88.56 327 CYS A C 1
ATOM 2554 O O . CYS A 1 327 ? 0.472 -3.097 1.489 1.00 88.56 327 CYS A O 1
ATOM 2556 N N . THR A 1 328 ? 2.700 -3.296 1.729 1.00 79.38 328 THR A N 1
ATOM 2557 C CA . THR A 1 328 ? 2.660 -4.168 2.914 1.00 79.38 328 THR A CA 1
ATOM 2558 C C . THR A 1 328 ? 3.201 -3.463 4.163 1.00 79.38 328 THR A C 1
ATOM 2560 O O . THR A 1 328 ? 2.534 -3.404 5.192 1.00 79.38 328 THR A O 1
ATOM 2563 N N . ALA A 1 329 ? 4.393 -2.874 4.069 1.00 74.56 329 ALA A N 1
ATOM 2564 C CA . ALA A 1 329 ? 5.110 -2.283 5.194 1.00 74.56 329 ALA A CA 1
ATOM 2565 C C . ALA A 1 329 ? 4.616 -0.875 5.538 1.00 74.56 329 ALA A C 1
ATOM 2567 O O . ALA A 1 329 ? 4.133 -0.594 6.638 1.00 74.56 329 ALA A O 1
ATOM 2568 N N . MET A 1 330 ? 4.757 0.029 4.569 1.00 82.81 330 MET A N 1
ATOM 2569 C CA . MET A 1 330 ? 4.692 1.467 4.809 1.00 82.81 330 MET A CA 1
ATOM 2570 C C . MET A 1 330 ? 3.278 1.941 5.143 1.00 82.81 330 MET A C 1
ATOM 2572 O O . MET A 1 330 ? 3.088 2.957 5.808 1.00 82.81 330 MET A O 1
ATOM 2576 N N . VAL A 1 331 ? 2.272 1.149 4.777 1.00 87.12 331 VAL A N 1
ATOM 2577 C CA . VAL A 1 331 ? 0.881 1.456 5.086 1.00 87.12 331 VAL A CA 1
ATOM 2578 C C . VAL A 1 331 ? 0.533 1.374 6.569 1.00 87.12 331 VAL A C 1
ATOM 2580 O O . VAL A 1 331 ? -0.409 2.036 6.998 1.00 87.12 331 VAL A O 1
ATOM 2583 N N . LEU A 1 332 ? 1.316 0.656 7.380 1.00 81.31 332 LEU A N 1
ATOM 2584 C CA . LEU A 1 332 ? 1.182 0.715 8.838 1.00 81.31 332 LEU A CA 1
ATOM 2585 C C . LEU A 1 332 ? 1.542 2.109 9.365 1.00 81.31 332 LEU A C 1
ATOM 2587 O O . LEU A 1 332 ? 0.848 2.635 10.232 1.00 81.31 332 LEU A O 1
ATOM 2591 N N . VAL A 1 333 ? 2.569 2.744 8.789 1.00 82.38 333 VAL A N 1
ATOM 2592 C CA . VAL A 1 333 ? 2.963 4.121 9.124 1.00 82.38 333 VAL A CA 1
ATOM 2593 C C . VAL A 1 333 ? 1.885 5.102 8.665 1.00 82.38 333 VAL A C 1
ATOM 2595 O O . VAL A 1 333 ? 1.474 5.970 9.432 1.00 82.38 333 VAL A O 1
ATOM 2598 N N . TRP A 1 334 ? 1.360 4.940 7.447 1.00 88.19 334 TRP A N 1
ATOM 2599 C CA . TRP A 1 334 ? 0.276 5.783 6.929 1.00 88.19 334 TRP A CA 1
ATOM 2600 C C . TRP A 1 334 ? -1.003 5.656 7.762 1.00 88.19 334 TRP A C 1
ATOM 2602 O O . TRP A 1 334 ? -1.566 6.668 8.187 1.00 88.19 334 TRP A O 1
ATOM 2612 N N . GLY A 1 335 ? -1.409 4.421 8.073 1.00 86.25 335 GLY A N 1
ATOM 2613 C CA . GLY A 1 335 ? -2.506 4.087 8.982 1.00 86.25 335 GLY A CA 1
ATOM 2614 C C . GLY A 1 335 ? -2.343 4.757 10.341 1.00 86.25 335 GLY A C 1
ATOM 2615 O O . GLY A 1 335 ? -3.252 5.452 10.806 1.00 86.25 335 GLY A O 1
ATOM 2616 N N . TYR A 1 336 ? -1.154 4.632 10.928 1.00 83.44 336 TYR A N 1
ATOM 2617 C CA . TYR A 1 336 ? -0.829 5.237 12.210 1.00 83.44 336 TYR A CA 1
ATOM 2618 C C . TYR A 1 336 ? -0.931 6.769 12.173 1.00 83.44 336 TYR A C 1
ATOM 2620 O O . TYR A 1 336 ? -1.636 7.355 13.003 1.00 83.44 336 TYR A O 1
ATOM 2628 N N . LEU A 1 337 ? -0.304 7.421 11.184 1.00 84.19 337 LEU A N 1
ATOM 2629 C CA . LEU A 1 337 ? -0.302 8.881 11.031 1.00 84.19 337 LEU A CA 1
ATOM 2630 C C . LEU A 1 337 ? -1.700 9.446 10.744 1.00 84.19 337 LEU A C 1
ATOM 2632 O O . LEU A 1 337 ? -2.052 10.517 11.244 1.00 84.19 337 LEU A O 1
ATOM 2636 N N . ALA A 1 338 ? -2.540 8.720 10.004 1.00 89.31 338 ALA A N 1
ATOM 2637 C CA . ALA A 1 338 ? -3.933 9.107 9.789 1.00 89.31 338 ALA A CA 1
ATOM 2638 C C . ALA A 1 338 ? -4.817 8.899 11.037 1.00 89.31 338 ALA A C 1
ATOM 2640 O O . ALA A 1 338 ? -5.960 9.367 11.065 1.00 89.31 338 ALA A O 1
ATOM 2641 N N . ARG A 1 339 ? -4.307 8.253 12.095 1.00 85.25 339 ARG A N 1
ATOM 2642 C CA . ARG A 1 339 ? -5.067 7.733 13.249 1.00 85.25 339 ARG A CA 1
ATOM 2643 C C . ARG A 1 339 ? -6.172 6.752 12.837 1.00 85.25 339 ARG A C 1
ATOM 2645 O O . ARG A 1 339 ? -7.325 6.876 13.258 1.00 85.25 339 ARG A O 1
ATOM 2652 N N . GLY A 1 340 ? -5.806 5.817 11.968 1.00 86.38 340 GLY A N 1
ATOM 2653 C CA . GLY A 1 340 ? -6.626 4.685 11.564 1.00 86.38 340 GLY A CA 1
ATOM 2654 C C . GLY A 1 340 ? -6.612 3.534 12.576 1.00 86.38 340 GLY A C 1
ATOM 2655 O O . GLY A 1 340 ? -6.040 3.622 13.661 1.00 86.38 340 GLY A O 1
ATOM 2656 N N . ASN A 1 341 ? -7.284 2.448 12.211 1.00 85.44 341 ASN A N 1
ATOM 2657 C CA . ASN A 1 341 ? -7.351 1.201 12.956 1.00 85.44 341 ASN A CA 1
ATOM 2658 C C . ASN A 1 341 ? -6.135 0.322 12.622 1.00 85.44 341 ASN A C 1
ATOM 2660 O O . ASN A 1 341 ? -6.101 -0.338 11.581 1.00 85.44 341 ASN A O 1
ATOM 2664 N N . ASP A 1 342 ? -5.131 0.315 13.498 1.00 80.44 342 ASP A N 1
ATOM 2665 C CA . ASP A 1 342 ? -3.860 -0.378 13.244 1.00 80.44 342 ASP A CA 1
ATOM 2666 C C . ASP A 1 342 ? -4.041 -1.905 13.165 1.00 80.44 342 ASP A C 1
ATOM 2668 O O . ASP A 1 342 ? -3.434 -2.558 12.317 1.00 80.44 342 ASP A O 1
ATOM 2672 N N . GLY A 1 343 ? -4.935 -2.472 13.985 1.00 77.94 343 GLY A N 1
ATOM 2673 C CA . GLY A 1 343 ? -5.241 -3.905 13.970 1.00 77.94 343 GLY A CA 1
ATOM 2674 C C . GLY A 1 343 ? -5.873 -4.346 12.650 1.00 77.94 343 GLY A C 1
ATOM 2675 O O . GLY A 1 343 ? -5.429 -5.317 12.039 1.00 77.94 343 GLY A O 1
ATOM 2676 N N . LEU A 1 344 ? -6.859 -3.588 12.159 1.00 81.12 344 LEU A N 1
ATOM 2677 C CA . LEU A 1 344 ? -7.457 -3.830 10.845 1.00 81.12 344 LEU A CA 1
ATOM 2678 C C . LEU A 1 344 ? -6.436 -3.636 9.714 1.00 81.12 344 LEU A C 1
ATOM 2680 O O . LEU A 1 344 ? -6.421 -4.412 8.762 1.00 81.12 344 LEU A O 1
ATOM 2684 N N . THR A 1 345 ? -5.564 -2.632 9.826 1.00 85.94 345 THR A N 1
ATOM 2685 C CA . THR A 1 345 ? -4.498 -2.377 8.842 1.00 85.94 345 THR A CA 1
ATOM 2686 C C . THR A 1 345 ? -3.561 -3.577 8.735 1.00 85.94 345 THR A C 1
ATOM 2688 O O . THR A 1 345 ? -3.303 -4.046 7.630 1.00 85.94 345 THR A O 1
ATOM 2691 N N . LEU A 1 346 ? -3.120 -4.136 9.867 1.00 80.88 346 LEU A N 1
ATOM 2692 C CA . LEU A 1 346 ? -2.269 -5.327 9.906 1.00 80.88 346 LEU A CA 1
ATOM 2693 C C . LEU A 1 346 ? -2.947 -6.543 9.256 1.00 80.88 346 LEU A C 1
ATOM 2695 O O . LEU A 1 346 ? -2.309 -7.274 8.499 1.00 80.88 346 LEU A O 1
ATOM 2699 N N . VAL A 1 347 ? -4.247 -6.733 9.493 1.00 83.12 347 VAL A N 1
ATOM 2700 C CA . VAL A 1 347 ? -5.030 -7.800 8.849 1.00 83.12 347 VAL A CA 1
ATOM 2701 C C . VAL A 1 347 ? -5.087 -7.602 7.335 1.00 83.12 347 VAL A C 1
ATOM 2703 O O . VAL A 1 347 ? -4.803 -8.533 6.585 1.00 83.12 347 VAL A O 1
ATOM 2706 N N . MET A 1 348 ? -5.436 -6.400 6.871 1.00 87.06 348 MET A N 1
ATOM 2707 C CA . MET A 1 348 ? -5.529 -6.102 5.439 1.00 87.06 348 MET A CA 1
ATOM 2708 C C . MET A 1 348 ? -4.171 -6.262 4.742 1.00 87.06 348 MET A C 1
ATOM 2710 O O . MET A 1 348 ? -4.113 -6.789 3.633 1.00 87.06 348 MET A O 1
ATOM 2714 N N . VAL A 1 349 ? -3.073 -5.880 5.401 1.00 85.94 349 VAL A N 1
ATOM 2715 C CA . VAL A 1 349 ? -1.701 -6.122 4.925 1.00 85.94 349 VAL A CA 1
ATOM 2716 C C . VAL A 1 349 ? -1.427 -7.614 4.761 1.00 85.94 349 VAL A C 1
ATOM 2718 O O . VAL A 1 349 ? -0.926 -8.030 3.715 1.00 85.94 349 VAL A O 1
ATOM 2721 N N . ALA A 1 350 ? -1.779 -8.432 5.755 1.00 84.00 350 ALA A N 1
ATOM 2722 C CA . ALA A 1 350 ? -1.570 -9.875 5.691 1.00 84.00 350 ALA A CA 1
ATOM 2723 C C . ALA A 1 350 ? -2.360 -10.515 4.538 1.00 84.00 350 ALA A C 1
ATOM 2725 O O . ALA A 1 350 ? -1.797 -11.267 3.744 1.00 84.00 350 ALA A O 1
ATOM 2726 N N . ILE A 1 351 ? -3.644 -10.171 4.397 1.00 87.75 351 ILE A N 1
ATOM 2727 C CA . ILE A 1 351 ? -4.510 -10.718 3.342 1.00 87.75 351 ILE A CA 1
ATOM 2728 C C . ILE A 1 351 ? -4.031 -10.274 1.952 1.00 87.75 351 ILE A C 1
ATOM 2730 O O . ILE A 1 351 ? -3.975 -11.095 1.035 1.00 87.75 351 ILE A O 1
ATOM 2734 N N . ASN A 1 352 ? -3.626 -9.011 1.785 1.00 88.50 352 ASN A N 1
ATOM 2735 C CA . ASN A 1 352 ? -3.045 -8.534 0.527 1.00 88.50 352 ASN A CA 1
ATOM 2736 C C . ASN A 1 352 ? -1.729 -9.243 0.194 1.00 88.50 352 ASN A C 1
ATOM 2738 O O . ASN A 1 352 ? -1.533 -9.639 -0.951 1.00 88.50 352 ASN A O 1
ATOM 2742 N N . SER A 1 353 ? -0.862 -9.457 1.186 1.00 85.50 353 SER A N 1
ATOM 2743 C CA . SER A 1 353 ? 0.413 -10.162 0.997 1.00 85.50 353 SER A CA 1
ATOM 2744 C C . SER A 1 353 ? 0.199 -11.613 0.560 1.00 85.50 353 SER A C 1
ATOM 2746 O O . SER A 1 353 ? 0.865 -12.089 -0.353 1.00 85.50 353 SER A O 1
ATOM 2748 N N . LEU A 1 354 ? -0.772 -12.309 1.161 1.00 87.19 354 LEU A N 1
ATOM 2749 C CA . LEU A 1 354 ? -1.148 -13.666 0.755 1.00 87.19 354 LEU A CA 1
ATOM 2750 C C . LEU A 1 354 ? -1.755 -13.688 -0.652 1.00 87.19 354 LEU A C 1
ATOM 2752 O O . LEU A 1 354 ? -1.403 -14.542 -1.460 1.00 87.19 354 LEU A O 1
ATOM 2756 N N . SER A 1 355 ? -2.618 -12.721 -0.970 1.00 90.38 355 SER A N 1
ATOM 2757 C CA . SER A 1 355 ? -3.224 -12.594 -2.303 1.00 90.38 355 SER A CA 1
ATOM 2758 C C . SER A 1 355 ? -2.168 -12.333 -3.384 1.00 90.38 355 SER A C 1
ATOM 2760 O O . SER A 1 355 ? -2.274 -12.846 -4.497 1.00 90.38 355 SER A O 1
ATOM 2762 N N . MET A 1 356 ? -1.110 -11.592 -3.039 1.00 88.62 356 MET A N 1
ATOM 2763 C CA . MET A 1 356 ? 0.004 -11.268 -3.929 1.00 88.62 356 MET A CA 1
ATOM 2764 C C . MET A 1 356 ? 0.767 -12.502 -4.411 1.00 88.62 356 MET A C 1
ATOM 2766 O O . MET A 1 356 ? 1.225 -12.500 -5.550 1.00 88.62 356 MET A O 1
ATOM 2770 N N . LEU A 1 357 ? 0.842 -13.571 -3.607 1.00 87.81 357 LEU A N 1
ATOM 2771 C CA . LEU A 1 357 ? 1.507 -14.823 -3.995 1.00 87.81 357 LEU A CA 1
ATOM 2772 C C . LEU A 1 357 ? 0.915 -15.451 -5.264 1.00 87.81 357 LEU A C 1
ATOM 2774 O O . LEU A 1 357 ? 1.607 -16.175 -5.973 1.00 87.81 357 LEU A O 1
ATOM 2778 N N . VAL A 1 358 ? -0.357 -15.167 -5.548 1.00 90.12 358 VAL A N 1
ATOM 2779 C CA . VAL A 1 358 ? -1.078 -15.714 -6.700 1.00 90.12 358 VAL A CA 1
ATOM 2780 C C . VAL A 1 358 ? -1.348 -14.620 -7.729 1.00 90.12 358 VAL A C 1
ATOM 2782 O O . VAL A 1 358 ? -0.965 -14.733 -8.894 1.00 90.12 358 VAL A O 1
ATOM 2785 N N . LEU A 1 359 ? -1.984 -13.527 -7.305 1.00 93.31 359 LEU A N 1
ATOM 2786 C CA . LEU A 1 359 ? -2.522 -12.522 -8.220 1.00 93.31 359 LEU A CA 1
ATOM 2787 C C . LEU A 1 359 ? -1.441 -11.664 -8.882 1.00 93.31 359 LEU A C 1
ATOM 2789 O O . LEU A 1 359 ? -1.653 -11.214 -10.007 1.00 93.31 359 LEU A O 1
ATOM 2793 N N . TYR A 1 360 ? -0.281 -11.468 -8.243 1.00 90.94 360 TYR A N 1
ATOM 2794 C CA . TYR A 1 360 ? 0.793 -10.647 -8.812 1.00 90.94 360 TYR A CA 1
ATOM 2795 C C . TYR A 1 360 ? 1.318 -11.224 -10.128 1.00 90.94 360 TYR A C 1
ATOM 2797 O O . TYR A 1 360 ? 1.415 -10.511 -11.124 1.00 90.94 360 TYR A O 1
ATOM 2805 N N . GLY A 1 361 ? 1.594 -12.532 -10.154 1.00 89.00 361 GLY A N 1
ATOM 2806 C CA . GLY A 1 361 ? 2.072 -13.217 -11.354 1.00 89.00 361 GLY A CA 1
ATOM 2807 C C . GLY A 1 361 ? 1.014 -13.250 -12.456 1.00 89.00 361 GLY A C 1
ATOM 2808 O O . GLY A 1 361 ? 1.316 -12.918 -13.599 1.00 89.00 361 GLY A O 1
ATOM 2809 N N . ILE A 1 362 ? -0.235 -13.584 -12.106 1.00 91.69 362 ILE A N 1
ATOM 2810 C CA . ILE A 1 362 ? -1.353 -13.678 -13.059 1.00 91.69 362 ILE A CA 1
ATOM 2811 C C . ILE A 1 362 ? -1.634 -12.324 -13.716 1.00 91.69 362 ILE A C 1
ATOM 2813 O O . ILE A 1 362 ? -1.648 -12.224 -14.942 1.00 91.69 362 ILE A O 1
ATOM 2817 N N . LEU A 1 363 ? -1.831 -11.274 -12.914 1.00 93.50 363 LEU A N 1
ATOM 2818 C CA . LEU A 1 363 ? -2.138 -9.942 -13.433 1.00 93.50 363 LEU A CA 1
ATOM 2819 C C . LEU A 1 363 ? -0.927 -9.301 -14.107 1.00 93.50 363 LEU A C 1
ATOM 2821 O O . LEU A 1 363 ? -1.096 -8.633 -15.121 1.00 93.50 363 LEU A O 1
ATOM 2825 N N . GLY A 1 364 ? 0.283 -9.533 -13.590 1.00 90.56 364 GLY A N 1
ATOM 2826 C CA . GLY A 1 364 ? 1.527 -9.095 -14.221 1.00 90.56 364 GLY A CA 1
ATOM 2827 C C . GLY A 1 364 ? 1.679 -9.676 -15.613 1.00 90.56 364 GLY A C 1
ATOM 2828 O O . GLY A 1 364 ? 1.847 -8.927 -16.573 1.00 90.56 364 GLY A O 1
ATOM 2829 N N . GLY A 1 365 ? 1.539 -10.993 -15.744 1.00 88.62 365 GLY A N 1
ATOM 2830 C CA . GLY A 1 365 ? 1.639 -11.640 -17.042 1.00 88.62 365 GLY A CA 1
ATOM 2831 C C . GLY A 1 365 ? 0.524 -11.237 -18.002 1.00 88.62 365 GLY A C 1
ATOM 2832 O O . GLY A 1 365 ? 0.792 -10.951 -19.167 1.00 88.62 365 GLY A O 1
ATOM 2833 N N . PHE A 1 366 ? -0.709 -11.118 -17.507 1.00 93.00 366 PHE A N 1
ATOM 2834 C CA . PHE A 1 366 ? -1.835 -10.655 -18.312 1.00 93.00 366 PHE A CA 1
ATOM 2835 C C . PHE A 1 366 ? -1.639 -9.217 -18.818 1.00 93.00 366 PHE A C 1
ATOM 2837 O O . PHE A 1 366 ? -1.672 -8.981 -20.024 1.00 93.00 366 PHE A O 1
ATOM 2844 N N . LEU A 1 367 ? -1.391 -8.250 -17.928 1.00 93.56 367 LEU A N 1
ATOM 2845 C CA . LEU A 1 367 ? -1.305 -6.832 -18.292 1.00 93.56 367 LEU A CA 1
ATOM 2846 C C . LEU A 1 367 ? -0.061 -6.510 -19.128 1.00 93.56 367 LEU A C 1
ATOM 2848 O O . LEU A 1 367 ? -0.154 -5.719 -20.068 1.00 93.56 367 LEU A O 1
ATOM 2852 N N . LEU A 1 368 ? 1.085 -7.142 -18.846 1.00 90.19 368 LEU A N 1
ATOM 2853 C CA . LEU A 1 368 ? 2.272 -7.010 -19.697 1.00 90.19 368 LEU A CA 1
ATOM 2854 C C . LEU A 1 368 ? 2.026 -7.615 -21.088 1.00 90.19 368 LEU A C 1
ATOM 2856 O O . LEU A 1 368 ? 2.399 -7.003 -22.091 1.00 90.19 368 LEU A O 1
ATOM 2860 N N . GLY A 1 369 ? 1.333 -8.756 -21.161 1.00 86.81 369 GLY A N 1
ATOM 2861 C CA . GLY A 1 369 ? 0.954 -9.395 -22.422 1.00 86.81 369 GLY A CA 1
ATOM 2862 C C . GLY A 1 369 ? 0.019 -8.529 -23.269 1.00 86.81 369 GLY A C 1
ATOM 2863 O O . GLY A 1 369 ? 0.277 -8.326 -24.456 1.00 86.81 369 GLY A O 1
ATOM 2864 N N . VAL A 1 370 ? -1.012 -7.929 -22.659 1.00 87.31 370 VAL A N 1
ATOM 2865 C CA . VAL A 1 370 ? -1.893 -6.944 -23.323 1.00 87.31 370 VAL A CA 1
ATOM 2866 C C . VAL A 1 370 ? -1.086 -5.730 -23.802 1.00 87.31 370 VAL A C 1
ATOM 2868 O O . VAL A 1 370 ? -1.294 -5.232 -24.910 1.00 87.31 370 VAL A O 1
ATOM 2871 N N . GLY A 1 371 ? -0.086 -5.317 -23.021 1.00 81.31 371 GLY A N 1
ATOM 2872 C CA . GLY A 1 371 ? 0.891 -4.295 -23.388 1.00 81.31 371 GLY A CA 1
ATOM 2873 C C . GLY A 1 371 ? 1.868 -4.697 -24.500 1.00 81.31 371 GLY A C 1
ATOM 2874 O O . GLY A 1 371 ? 2.709 -3.876 -24.864 1.00 81.31 371 GLY A O 1
ATOM 2875 N N . ARG A 1 372 ? 1.773 -5.911 -25.065 1.00 82.00 372 ARG A N 1
ATOM 2876 C CA . ARG A 1 372 ? 2.716 -6.501 -26.038 1.00 82.00 372 ARG A CA 1
ATOM 2877 C C . ARG A 1 372 ? 4.164 -6.522 -25.544 1.00 82.00 372 ARG A C 1
ATOM 2879 O O . ARG A 1 372 ? 5.093 -6.369 -26.332 1.00 82.00 372 ARG A O 1
ATOM 2886 N N . LEU A 1 373 ? 4.369 -6.673 -24.243 1.00 79.75 373 LEU A N 1
ATOM 2887 C CA . LEU A 1 373 ? 5.693 -6.844 -23.657 1.00 79.75 373 LEU A CA 1
ATOM 2888 C C . LEU A 1 373 ? 5.994 -8.337 -23.477 1.00 79.75 373 LEU A C 1
ATOM 2890 O O . LEU A 1 373 ? 5.059 -9.123 -23.304 1.00 79.75 373 LEU A O 1
ATOM 2894 N N . PRO A 1 374 ? 7.275 -8.743 -23.516 1.00 70.06 374 PRO A N 1
ATOM 2895 C CA . PRO A 1 374 ? 7.668 -10.089 -23.112 1.00 70.06 374 PRO A CA 1
ATOM 2896 C C . PRO A 1 374 ? 7.084 -10.434 -21.738 1.00 70.06 374 PRO A C 1
ATOM 2898 O O . PRO A 1 374 ? 7.231 -9.651 -20.798 1.00 70.06 374 PRO A O 1
ATOM 2901 N N . VAL A 1 375 ? 6.459 -11.609 -21.611 1.00 73.88 375 VAL A N 1
ATOM 2902 C CA . VAL A 1 375 ? 5.912 -12.093 -20.335 1.00 73.88 375 VAL A CA 1
ATOM 2903 C C . VAL A 1 375 ? 6.774 -13.234 -19.784 1.00 73.88 375 VAL A C 1
ATOM 2905 O O . VAL A 1 375 ? 6.641 -14.379 -20.219 1.00 73.88 375 VAL A O 1
ATOM 2908 N N . PRO A 1 376 ? 7.641 -12.962 -18.800 1.00 74.00 376 PRO A N 1
ATOM 2909 C CA . PRO A 1 376 ? 8.538 -13.962 -18.232 1.00 74.00 376 PRO A CA 1
ATOM 2910 C C . PRO A 1 376 ? 7.903 -14.638 -17.005 1.00 74.00 376 PRO A C 1
ATOM 2912 O O . PRO A 1 376 ? 8.285 -14.379 -15.864 1.00 74.00 376 PRO A O 1
ATOM 2915 N N . TRP A 1 377 ? 6.930 -15.526 -17.234 1.00 78.44 377 TRP A N 1
ATOM 2916 C CA . TRP A 1 377 ? 6.185 -16.234 -16.175 1.00 78.44 377 TRP A CA 1
ATOM 2917 C C . TRP A 1 377 ? 7.082 -16.908 -15.129 1.00 78.44 377 TRP A C 1
ATOM 2919 O O . TRP A 1 377 ? 6.809 -16.830 -13.933 1.00 78.44 377 TRP A O 1
ATOM 2929 N N . GLN A 1 378 ? 8.179 -17.521 -15.577 1.00 78.31 378 GLN A N 1
ATOM 2930 C CA . GLN A 1 378 ? 9.153 -18.194 -14.715 1.00 78.31 378 GLN A CA 1
ATOM 2931 C C . GLN A 1 378 ? 9.835 -17.215 -13.757 1.00 78.31 378 GLN A C 1
ATOM 2933 O O . GLN A 1 378 ? 9.951 -17.500 -12.568 1.00 78.31 378 GLN A O 1
ATOM 2938 N N . ALA A 1 379 ? 10.236 -16.039 -14.246 1.00 74.56 379 ALA A N 1
ATOM 2939 C CA . ALA A 1 379 ? 10.833 -15.028 -13.386 1.00 74.56 379 ALA A CA 1
ATOM 2940 C C . ALA A 1 379 ? 9.806 -14.329 -12.507 1.00 74.56 379 ALA A C 1
ATOM 2942 O O . ALA A 1 379 ? 10.100 -14.090 -11.345 1.00 74.56 379 ALA A O 1
ATOM 2943 N N . LEU A 1 380 ? 8.590 -14.055 -12.988 1.00 78.75 380 LEU A N 1
ATOM 2944 C CA . LEU A 1 380 ? 7.526 -13.551 -12.113 1.00 78.75 380 LEU A CA 1
ATOM 2945 C C . LEU A 1 380 ? 7.303 -14.496 -10.925 1.00 78.75 380 LEU A C 1
ATOM 2947 O O . LEU A 1 380 ? 7.280 -14.051 -9.779 1.00 78.75 380 LEU A O 1
ATOM 2951 N N . PHE A 1 381 ? 7.224 -15.802 -11.186 1.00 82.75 381 PHE A N 1
ATOM 2952 C CA . PHE A 1 381 ? 7.109 -16.816 -10.143 1.00 82.75 381 PHE A CA 1
ATOM 2953 C C . PHE A 1 381 ? 8.332 -16.844 -9.215 1.00 82.75 381 PHE A C 1
ATOM 2955 O O . PHE A 1 381 ? 8.172 -16.778 -7.997 1.00 82.75 381 PHE A O 1
ATOM 2962 N N . LEU A 1 382 ? 9.550 -16.869 -9.767 1.00 80.88 382 LEU A N 1
ATOM 2963 C CA . LEU A 1 382 ? 10.791 -16.855 -8.986 1.00 80.88 382 LEU A CA 1
ATOM 2964 C C . LEU A 1 382 ? 10.888 -15.611 -8.087 1.00 80.88 382 LEU A C 1
ATOM 2966 O O . LEU A 1 382 ? 11.278 -15.726 -6.927 1.00 80.88 382 LEU A O 1
ATOM 2970 N N . SER A 1 383 ? 10.466 -14.447 -8.594 1.00 78.38 383 SER A N 1
ATOM 2971 C CA . SER A 1 383 ? 10.405 -13.182 -7.852 1.00 78.38 383 SER A CA 1
ATOM 2972 C C . SER A 1 383 ? 9.529 -13.332 -6.620 1.00 78.38 383 SER A C 1
ATOM 2974 O O . SER A 1 383 ? 9.945 -13.064 -5.497 1.00 78.38 383 SER A O 1
ATOM 2976 N N . ILE A 1 384 ? 8.304 -13.813 -6.828 1.00 83.06 384 ILE A N 1
ATOM 2977 C CA . ILE A 1 384 ? 7.323 -13.981 -5.761 1.00 83.06 384 ILE A CA 1
ATOM 2978 C C . ILE A 1 384 ? 7.853 -14.969 -4.722 1.00 83.06 384 ILE A C 1
ATOM 2980 O O . ILE A 1 384 ? 7.735 -14.719 -3.523 1.00 83.06 384 ILE A O 1
ATOM 2984 N N . VAL A 1 385 ? 8.472 -16.067 -5.157 1.00 87.12 385 VAL A N 1
ATOM 2985 C CA . VAL A 1 385 ? 9.033 -17.067 -4.245 1.00 87.12 385 VAL A CA 1
ATOM 2986 C C . VAL A 1 385 ? 10.155 -16.473 -3.393 1.00 87.12 385 VAL A C 1
ATOM 2988 O O . VAL A 1 385 ? 10.104 -16.581 -2.169 1.00 87.12 385 VAL A O 1
ATOM 2991 N N . ILE A 1 386 ? 11.141 -15.818 -4.010 1.00 85.00 386 ILE A N 1
ATOM 2992 C CA . ILE A 1 386 ? 12.317 -15.283 -3.309 1.00 85.00 386 ILE A CA 1
ATOM 2993 C C . ILE A 1 386 ? 11.951 -14.085 -2.430 1.00 85.00 386 ILE A C 1
ATOM 2995 O O . ILE A 1 386 ? 12.367 -14.018 -1.275 1.00 85.00 386 ILE A O 1
ATOM 2999 N N . TYR A 1 387 ? 11.186 -13.135 -2.964 1.00 81.25 387 TYR A N 1
ATOM 3000 C CA . TYR A 1 387 ? 10.956 -11.854 -2.302 1.00 81.25 387 TYR A CA 1
ATOM 3001 C C . TYR A 1 387 ? 9.715 -11.843 -1.416 1.00 81.25 387 TYR A C 1
ATOM 3003 O O . TYR A 1 387 ? 9.670 -11.045 -0.494 1.00 81.25 387 TYR A O 1
ATOM 3011 N N . VAL A 1 388 ? 8.727 -12.717 -1.634 1.00 83.75 388 VAL A N 1
ATOM 3012 C CA . VAL A 1 388 ? 7.480 -12.720 -0.844 1.00 83.75 388 VAL A CA 1
ATOM 3013 C C . VAL A 1 388 ? 7.302 -14.019 -0.067 1.00 83.75 388 VAL A C 1
ATOM 3015 O O . VAL A 1 388 ? 7.148 -13.977 1.155 1.00 83.75 388 VAL A O 1
ATOM 3018 N N . ALA A 1 389 ? 7.337 -15.172 -0.739 1.00 89.31 389 ALA A N 1
ATOM 3019 C CA . ALA A 1 389 ? 7.051 -16.454 -0.102 1.00 89.31 389 ALA A CA 1
ATOM 3020 C C . ALA A 1 389 ? 8.116 -16.820 0.938 1.00 89.31 389 ALA A C 1
ATOM 3022 O O . ALA A 1 389 ? 7.763 -17.171 2.059 1.00 89.31 389 ALA A O 1
ATOM 3023 N N . LEU A 1 390 ? 9.402 -16.674 0.606 1.00 91.00 390 LEU A N 1
ATOM 3024 C CA . LEU A 1 390 ? 10.513 -17.022 1.490 1.00 91.00 390 LEU A CA 1
ATOM 3025 C C . LEU A 1 390 ? 10.519 -16.200 2.802 1.00 91.00 390 LEU A C 1
ATOM 3027 O O . LEU A 1 390 ? 10.558 -16.820 3.872 1.00 91.00 390 LEU A O 1
ATOM 3031 N N . PRO A 1 391 ? 10.417 -14.850 2.798 1.00 89.62 391 PRO A N 1
ATOM 3032 C CA . PRO A 1 391 ? 10.266 -14.078 4.035 1.00 89.62 391 PRO A CA 1
ATOM 3033 C C . PRO A 1 391 ? 9.004 -14.437 4.823 1.00 89.62 391 PRO A C 1
ATOM 3035 O O . PRO A 1 391 ? 9.039 -14.456 6.054 1.00 89.62 391 PRO A O 1
ATOM 3038 N N . LEU A 1 392 ? 7.898 -14.743 4.136 1.00 87.56 392 LEU A N 1
ATOM 3039 C CA . LEU A 1 392 ? 6.639 -15.132 4.771 1.00 87.56 392 LEU A CA 1
ATOM 3040 C C . LEU A 1 392 ? 6.760 -16.480 5.483 1.00 87.56 392 LEU A C 1
ATOM 3042 O O . LEU A 1 392 ? 6.390 -16.586 6.653 1.00 87.56 392 LEU A O 1
ATOM 3046 N N . THR A 1 393 ? 7.327 -17.492 4.823 1.00 90.88 393 THR A N 1
ATOM 3047 C CA . THR A 1 393 ? 7.568 -18.804 5.434 1.00 90.88 393 THR A CA 1
ATOM 3048 C C . THR A 1 393 ? 8.548 -18.686 6.592 1.00 90.88 393 THR A C 1
ATOM 3050 O O . THR A 1 393 ? 8.284 -19.215 7.671 1.00 90.88 393 THR A O 1
ATOM 3053 N N . ALA A 1 394 ? 9.638 -17.934 6.412 1.00 93.31 394 ALA A N 1
ATOM 3054 C CA . ALA A 1 394 ? 10.621 -17.708 7.464 1.00 93.31 394 ALA A CA 1
ATOM 3055 C C . ALA A 1 394 ? 9.991 -17.013 8.680 1.00 93.31 394 ALA A C 1
ATOM 3057 O O . ALA A 1 394 ? 10.208 -17.454 9.806 1.00 93.31 394 ALA A O 1
ATOM 3058 N N . GLY A 1 395 ? 9.174 -15.977 8.464 1.00 90.69 395 GLY A N 1
ATOM 3059 C CA . GLY A 1 395 ? 8.479 -15.256 9.530 1.00 90.69 395 GLY A CA 1
ATOM 3060 C C . GLY A 1 395 ? 7.441 -16.106 10.268 1.00 90.69 395 GLY A C 1
ATOM 3061 O O . GLY A 1 395 ? 7.341 -16.033 11.493 1.00 90.69 395 GLY A O 1
ATOM 3062 N N . TYR A 1 396 ? 6.706 -16.962 9.548 1.00 89.12 396 TYR A N 1
ATOM 3063 C CA . TYR A 1 396 ? 5.746 -17.896 10.141 1.00 89.12 396 TYR A CA 1
ATOM 3064 C C . TYR A 1 396 ? 6.431 -18.910 11.069 1.00 89.12 396 TYR A C 1
ATOM 3066 O O . TYR A 1 396 ? 6.033 -19.067 12.229 1.00 89.12 396 TYR A O 1
ATOM 3074 N N . PHE A 1 397 ? 7.478 -19.582 10.577 1.00 93.31 397 PHE A N 1
ATOM 3075 C CA . PHE A 1 397 ? 8.197 -20.585 11.362 1.00 93.31 397 PHE A CA 1
ATOM 3076 C C . PHE A 1 397 ? 8.962 -19.954 12.523 1.00 93.31 397 PHE A C 1
ATOM 3078 O O . PHE A 1 397 ? 8.872 -20.458 13.643 1.00 93.31 397 PHE A O 1
ATOM 3085 N N . SER A 1 398 ? 9.639 -18.821 12.306 1.00 92.69 398 SER A N 1
ATOM 3086 C CA . SER A 1 398 ? 10.385 -18.151 13.371 1.00 92.69 398 SER A CA 1
ATOM 3087 C C . SER A 1 398 ? 9.469 -17.670 14.492 1.00 92.69 398 SER A C 1
ATOM 3089 O O . SER A 1 398 ? 9.775 -17.905 15.660 1.00 92.69 398 SER A O 1
ATOM 3091 N N . ARG A 1 399 ? 8.298 -17.098 14.173 1.00 89.38 399 ARG A N 1
ATOM 3092 C CA . ARG A 1 399 ? 7.287 -16.736 15.176 1.00 89.38 399 ARG A CA 1
ATOM 3093 C C . ARG A 1 399 ? 6.876 -17.949 16.009 1.00 89.38 399 ARG A C 1
ATOM 3095 O O . ARG A 1 399 ? 6.893 -17.884 17.237 1.00 89.38 399 ARG A O 1
ATOM 3102 N N . ARG A 1 400 ? 6.518 -19.060 15.356 1.00 89.69 400 ARG A N 1
ATOM 3103 C CA . ARG A 1 400 ? 6.042 -20.272 16.040 1.00 89.69 400 ARG A CA 1
ATOM 3104 C C . ARG A 1 400 ? 7.122 -20.886 16.931 1.00 89.69 400 ARG A C 1
ATOM 3106 O O . ARG A 1 400 ? 6.833 -21.224 18.076 1.00 89.69 400 ARG A O 1
ATOM 3113 N N . TRP A 1 401 ? 8.351 -20.995 16.434 1.00 93.50 401 TRP A N 1
ATOM 3114 C CA . TRP A 1 401 ? 9.474 -21.559 17.183 1.00 93.50 401 TRP A CA 1
ATOM 3115 C C . TRP A 1 401 ? 9.902 -20.677 18.352 1.00 93.50 401 TRP A C 1
ATOM 3117 O O . TRP A 1 401 ? 10.106 -21.184 19.450 1.00 93.50 401 TRP A O 1
ATOM 3127 N N . ILE A 1 402 ? 9.988 -19.360 18.161 1.00 92.56 402 ILE A N 1
ATOM 3128 C CA . ILE A 1 402 ? 10.415 -18.439 19.221 1.00 92.56 402 ILE A CA 1
ATOM 3129 C C . ILE A 1 402 ? 9.375 -18.374 20.339 1.00 92.56 402 ILE A C 1
ATOM 3131 O O . ILE A 1 402 ? 9.749 -18.411 21.510 1.00 92.56 402 ILE A O 1
ATOM 3135 N N . ILE A 1 403 ? 8.082 -18.324 20.004 1.00 90.75 403 ILE A N 1
ATOM 3136 C CA . ILE A 1 403 ? 7.016 -18.342 21.014 1.00 90.75 403 ILE A CA 1
ATOM 3137 C C . ILE A 1 403 ? 7.021 -19.673 21.775 1.00 90.75 403 ILE A C 1
ATOM 3139 O O . ILE A 1 403 ? 6.872 -19.663 22.994 1.00 90.75 403 ILE A O 1
ATOM 3143 N N . ALA A 1 404 ? 7.238 -20.800 21.087 1.00 92.00 404 ALA A N 1
ATOM 3144 C CA . ALA A 1 404 ? 7.339 -22.106 21.736 1.00 92.00 404 ALA A CA 1
ATOM 3145 C C . ALA A 1 404 ? 8.564 -22.215 22.663 1.00 92.00 404 ALA A C 1
ATOM 3147 O O . ALA A 1 404 ? 8.461 -22.802 23.733 1.00 92.00 404 ALA A O 1
ATOM 3148 N N . ALA A 1 405 ? 9.705 -21.635 22.277 1.00 93.81 405 ALA A N 1
ATOM 3149 C CA . ALA A 1 405 ? 10.953 -21.741 23.032 1.00 93.81 405 ALA A CA 1
ATOM 3150 C C . ALA A 1 405 ? 11.086 -20.723 24.181 1.00 93.81 405 ALA A C 1
ATOM 3152 O O . ALA A 1 405 ? 11.676 -21.041 25.208 1.00 93.81 405 ALA A O 1
ATOM 3153 N N . LYS A 1 406 ? 10.594 -19.488 24.008 1.00 91.25 406 LYS A N 1
ATOM 3154 C CA . LYS A 1 406 ? 10.825 -18.363 24.942 1.00 91.25 406 LYS A CA 1
ATOM 3155 C C . LYS A 1 406 ? 9.549 -17.721 25.494 1.00 91.25 406 LYS A C 1
ATOM 3157 O O . LYS A 1 406 ? 9.635 -16.816 26.321 1.00 91.25 406 LYS A O 1
ATOM 3162 N N . GLY A 1 407 ? 8.376 -18.168 25.054 1.00 90.88 407 GLY A N 1
ATOM 3163 C CA . GLY A 1 407 ? 7.088 -17.616 25.468 1.00 90.88 407 GLY A CA 1
ATOM 3164 C C . GLY A 1 407 ? 6.683 -16.339 24.720 1.00 90.88 407 GLY A C 1
ATOM 3165 O O . GLY A 1 407 ? 7.487 -15.664 24.070 1.00 90.88 407 GLY A O 1
ATOM 3166 N N . ARG A 1 408 ? 5.388 -16.003 24.807 1.00 85.75 408 ARG A N 1
ATOM 3167 C CA . ARG A 1 408 ? 4.772 -14.879 24.073 1.00 85.75 408 ARG A CA 1
ATOM 3168 C C . ARG A 1 408 ? 5.209 -13.509 24.595 1.00 85.75 408 ARG A C 1
ATOM 3170 O O . ARG A 1 408 ? 5.411 -12.594 23.808 1.00 85.75 408 ARG A O 1
ATOM 3177 N N . GLU A 1 409 ? 5.431 -13.388 25.900 1.00 82.81 409 GLU A N 1
ATOM 3178 C CA . GLU A 1 409 ? 5.849 -12.130 26.527 1.00 82.81 409 GLU A CA 1
ATOM 3179 C C . GLU A 1 409 ? 7.247 -11.688 26.068 1.00 82.81 409 GLU A C 1
ATOM 3181 O O . GLU A 1 409 ? 7.449 -10.527 25.713 1.00 82.81 409 GLU A O 1
ATOM 3186 N N . TRP A 1 410 ? 8.205 -12.618 25.983 1.00 89.56 410 TRP A N 1
ATOM 3187 C CA . TRP A 1 410 ? 9.543 -12.325 25.460 1.00 89.56 410 TRP A CA 1
ATOM 3188 C C . TRP A 1 410 ? 9.510 -11.958 23.971 1.00 89.56 410 TRP A C 1
ATOM 3190 O O . TRP A 1 410 ? 10.219 -11.048 23.531 1.00 89.56 410 TRP A O 1
ATOM 3200 N N . PHE A 1 411 ? 8.667 -12.649 23.197 1.00 88.12 411 PHE A N 1
ATOM 3201 C CA . PHE A 1 411 ? 8.459 -12.355 21.783 1.00 88.12 411 PHE A CA 1
ATOM 3202 C C . PHE A 1 411 ? 7.976 -10.909 21.585 1.00 88.12 411 PHE A C 1
ATOM 3204 O O . PHE A 1 411 ? 8.620 -10.148 20.860 1.00 88.12 411 PHE A O 1
ATOM 3211 N N . ASP A 1 412 ? 6.916 -10.506 22.291 1.00 81.19 412 ASP A N 1
ATOM 3212 C CA . ASP A 1 412 ? 6.308 -9.182 22.131 1.00 81.19 412 ASP A CA 1
ATOM 3213 C C . ASP A 1 412 ? 7.205 -8.047 22.663 1.00 81.19 412 ASP A C 1
ATOM 3215 O O . ASP A 1 412 ? 7.316 -6.996 22.032 1.00 81.19 412 ASP A O 1
ATOM 3219 N N . THR A 1 413 ? 7.888 -8.250 23.796 1.00 81.06 413 THR A N 1
ATOM 3220 C CA . THR A 1 413 ? 8.639 -7.175 24.479 1.00 81.06 413 THR A CA 1
ATOM 3221 C C . THR A 1 413 ? 10.083 -7.012 24.009 1.00 81.06 413 THR A C 1
ATOM 3223 O O . THR A 1 413 ? 10.599 -5.895 23.985 1.00 81.06 413 THR A O 1
ATOM 3226 N N . ARG A 1 414 ? 10.770 -8.102 23.640 1.00 84.88 414 ARG A N 1
ATOM 3227 C CA . ARG A 1 414 ? 12.200 -8.073 23.280 1.00 84.88 414 ARG A CA 1
ATOM 3228 C C . ARG A 1 414 ? 12.419 -8.303 21.794 1.00 84.88 414 ARG A C 1
ATOM 3230 O O . ARG A 1 414 ? 13.097 -7.505 21.148 1.00 84.88 414 ARG A O 1
ATOM 3237 N N . PHE A 1 415 ? 11.851 -9.374 21.244 1.00 87.25 415 PHE A N 1
ATOM 3238 C CA . PHE A 1 415 ? 12.131 -9.771 19.864 1.00 87.25 415 PHE A CA 1
ATOM 3239 C C . PHE A 1 415 ? 11.540 -8.791 18.847 1.00 87.25 415 PHE A C 1
ATOM 3241 O O . PHE A 1 415 ? 12.260 -8.308 17.974 1.00 87.25 415 PHE A O 1
ATOM 3248 N N . LEU A 1 416 ? 10.263 -8.421 18.992 1.00 81.81 416 LEU A N 1
ATOM 3249 C CA . LEU A 1 416 ? 9.632 -7.450 18.092 1.00 81.81 416 LEU A CA 1
ATOM 3250 C C . LEU A 1 416 ? 10.290 -6.060 18.159 1.00 81.81 416 LEU A C 1
ATOM 3252 O O . LEU A 1 416 ? 10.392 -5.378 17.133 1.00 81.81 416 LEU A O 1
ATOM 3256 N N . TYR A 1 417 ? 10.771 -5.654 19.338 1.00 81.31 417 TYR A N 1
ATOM 3257 C CA . TYR A 1 417 ? 11.499 -4.395 19.507 1.00 81.31 417 TYR A CA 1
ATOM 3258 C C . TYR A 1 417 ? 12.835 -4.413 18.752 1.00 81.31 417 TYR A C 1
ATOM 3260 O O . TYR A 1 417 ? 13.137 -3.473 18.022 1.00 81.31 417 TYR A O 1
ATOM 3268 N N . PHE A 1 418 ? 13.586 -5.517 18.836 1.00 85.19 418 PHE A N 1
ATOM 3269 C CA . PHE A 1 418 ? 14.848 -5.702 18.111 1.00 85.19 418 PHE A CA 1
ATOM 3270 C C . PHE A 1 418 ? 14.680 -5.730 16.582 1.00 85.19 418 PHE A C 1
ATOM 3272 O O . PHE A 1 418 ? 15.530 -5.226 15.853 1.00 85.19 418 PHE A O 1
ATOM 3279 N N . LEU A 1 419 ? 13.573 -6.275 16.073 1.00 83.94 419 LEU A N 1
ATOM 3280 C CA . LEU A 1 419 ? 13.328 -6.370 14.628 1.00 83.94 419 LEU A CA 1
ATOM 3281 C C . LEU A 1 419 ? 13.023 -5.023 13.954 1.00 83.94 419 LEU A C 1
ATOM 3283 O O . LEU A 1 419 ? 13.207 -4.868 12.745 1.00 83.94 419 LEU A O 1
ATOM 3287 N N . THR A 1 420 ? 12.560 -4.037 14.720 1.00 76.75 420 THR A N 1
ATOM 3288 C CA . THR A 1 420 ? 12.202 -2.715 14.191 1.00 76.75 420 THR A CA 1
ATOM 3289 C C . THR A 1 420 ? 13.409 -1.964 13.595 1.00 76.75 420 THR A C 1
ATOM 3291 O O . THR A 1 420 ? 13.331 -1.605 12.418 1.00 76.75 420 THR A O 1
ATOM 3294 N N . PRO A 1 421 ? 14.548 -1.774 14.298 1.00 82.69 421 PRO A N 1
ATOM 3295 C CA . PRO A 1 421 ? 15.735 -1.141 13.713 1.00 82.69 421 PRO A CA 1
ATOM 3296 C C . PRO A 1 421 ? 16.346 -1.940 12.553 1.00 82.69 421 PRO A C 1
ATOM 3298 O O . PRO A 1 421 ? 16.847 -1.331 11.612 1.00 82.69 421 PRO A O 1
ATOM 3301 N N . VAL A 1 422 ? 16.254 -3.276 12.564 1.00 86.75 422 VAL A N 1
ATOM 3302 C CA . VAL A 1 422 ? 16.719 -4.123 11.447 1.00 86.75 422 VAL A CA 1
ATOM 3303 C C . VAL A 1 422 ? 15.946 -3.811 10.165 1.00 86.75 422 VAL A C 1
ATOM 3305 O O . VAL A 1 422 ? 16.555 -3.615 9.118 1.00 86.75 422 VAL A O 1
ATOM 3308 N N . THR A 1 423 ? 14.617 -3.696 10.264 1.00 79.94 423 THR A N 1
ATOM 3309 C CA . THR A 1 423 ? 13.752 -3.339 9.123 1.00 79.94 423 THR A CA 1
ATOM 3310 C C . THR A 1 423 ? 14.149 -1.985 8.542 1.00 79.94 423 THR A C 1
ATOM 3312 O O . THR A 1 423 ? 14.258 -1.821 7.330 1.00 79.94 423 THR A O 1
ATOM 3315 N N . ILE A 1 424 ? 14.370 -1.011 9.427 1.00 81.00 424 ILE A N 1
ATOM 3316 C CA . ILE A 1 424 ? 14.723 0.360 9.063 1.00 81.00 424 ILE A CA 1
ATOM 3317 C C . ILE A 1 424 ? 16.070 0.389 8.349 1.00 81.00 424 ILE A C 1
ATOM 3319 O O . ILE A 1 424 ? 16.176 0.966 7.271 1.00 81.00 424 ILE A O 1
ATOM 3323 N N . PHE A 1 425 ? 17.084 -0.256 8.924 1.00 86.62 425 PHE A N 1
ATOM 3324 C CA . PHE A 1 425 ? 18.407 -0.332 8.319 1.00 86.62 425 PHE A CA 1
ATOM 3325 C C . PHE A 1 425 ? 18.344 -1.007 6.944 1.00 86.62 425 PHE A C 1
ATOM 3327 O O . PHE A 1 425 ? 18.829 -0.439 5.972 1.00 86.62 425 PHE A O 1
ATOM 3334 N N . ALA A 1 426 ? 17.659 -2.150 6.833 1.00 86.38 426 ALA A N 1
ATOM 3335 C CA . ALA A 1 426 ? 17.493 -2.867 5.571 1.00 86.38 426 ALA A CA 1
ATOM 3336 C C . ALA A 1 426 ? 16.786 -2.022 4.492 1.00 86.38 426 ALA A C 1
ATOM 3338 O O . ALA A 1 426 ? 17.231 -1.997 3.343 1.00 86.38 426 ALA A O 1
ATOM 3339 N N . LEU A 1 427 ? 15.735 -1.279 4.860 1.00 82.06 427 LEU A N 1
ATOM 3340 C CA . LEU A 1 427 ? 15.055 -0.334 3.969 1.00 82.06 427 LEU A CA 1
ATOM 3341 C C . LEU A 1 427 ? 16.010 0.770 3.489 1.00 82.06 427 LEU A C 1
ATOM 3343 O O . LEU A 1 427 ? 16.145 0.980 2.286 1.00 82.06 427 LEU A O 1
ATOM 3347 N N . LEU A 1 428 ? 16.683 1.470 4.409 1.00 86.00 428 LEU A N 1
ATOM 3348 C CA . LEU A 1 428 ? 17.575 2.581 4.058 1.00 86.00 428 LEU A CA 1
ATOM 3349 C C . LEU A 1 428 ? 18.759 2.106 3.206 1.00 86.00 428 LEU A C 1
ATOM 3351 O O . LEU A 1 428 ? 19.083 2.743 2.207 1.00 86.00 428 LEU A O 1
ATOM 3355 N N . THR A 1 429 ? 19.361 0.962 3.543 1.00 87.75 429 THR A N 1
ATOM 3356 C CA . THR A 1 429 ? 20.417 0.345 2.731 1.00 87.75 429 THR A CA 1
ATOM 3357 C C . THR A 1 429 ? 19.906 -0.006 1.338 1.00 87.75 429 THR A C 1
ATOM 3359 O O . THR A 1 429 ? 20.581 0.307 0.360 1.00 87.75 429 THR A O 1
ATOM 3362 N N . THR A 1 430 ? 18.703 -0.579 1.218 1.00 84.50 430 THR A N 1
ATOM 3363 C CA . THR A 1 430 ? 18.088 -0.856 -0.091 1.00 84.50 430 THR A CA 1
ATOM 3364 C C . THR A 1 430 ? 17.940 0.427 -0.906 1.00 84.50 430 THR A C 1
ATOM 3366 O O . THR A 1 430 ? 18.330 0.453 -2.069 1.00 84.50 430 THR A O 1
ATOM 3369 N N . LEU A 1 431 ? 17.444 1.512 -0.302 1.00 83.44 431 LEU A N 1
ATOM 3370 C CA . LEU A 1 431 ? 17.314 2.804 -0.979 1.00 83.44 431 LEU A CA 1
ATOM 3371 C C . LEU A 1 431 ? 18.671 3.328 -1.460 1.00 83.44 431 LEU A C 1
ATOM 3373 O O . LEU A 1 431 ? 18.804 3.668 -2.633 1.00 83.44 431 LEU A O 1
ATOM 3377 N N . VAL A 1 432 ? 19.691 3.344 -0.598 1.00 88.25 432 VAL A N 1
ATOM 3378 C CA . VAL A 1 432 ? 21.042 3.792 -0.976 1.00 88.25 432 VAL A CA 1
ATOM 3379 C C . VAL A 1 432 ? 21.590 2.971 -2.145 1.00 88.25 432 VAL A C 1
ATOM 3381 O O . VAL A 1 432 ? 22.101 3.551 -3.100 1.00 88.25 432 VAL A O 1
ATOM 3384 N N . LEU A 1 433 ? 21.451 1.641 -2.106 1.00 84.12 433 LEU A N 1
ATOM 3385 C CA . LEU A 1 433 ? 21.905 0.758 -3.185 1.00 84.12 433 LEU A CA 1
ATOM 3386 C C . LEU A 1 433 ? 21.177 1.051 -4.502 1.00 84.12 433 LEU A C 1
ATOM 3388 O O . LEU A 1 433 ? 21.816 1.234 -5.535 1.00 84.12 433 LEU A O 1
ATOM 3392 N N . LEU A 1 434 ? 19.848 1.161 -4.466 1.00 79.94 434 LEU A N 1
ATOM 3393 C CA . LEU A 1 434 ? 19.037 1.421 -5.654 1.00 79.94 434 LEU A CA 1
ATOM 3394 C C . LEU A 1 434 ? 19.347 2.777 -6.296 1.00 79.94 434 LEU A C 1
ATOM 3396 O O . LEU A 1 434 ? 19.500 2.862 -7.515 1.00 79.94 434 LEU A O 1
ATOM 3400 N N . PHE A 1 435 ? 19.469 3.831 -5.487 1.00 84.94 435 PHE A N 1
ATOM 3401 C CA . PHE A 1 435 ? 19.797 5.170 -5.979 1.00 84.94 435 PHE A CA 1
ATOM 3402 C C . PHE A 1 435 ? 21.263 5.311 -6.389 1.00 84.94 435 PHE A C 1
ATOM 3404 O O . PHE A 1 435 ? 21.556 6.117 -7.266 1.00 84.94 435 PHE A O 1
ATOM 3411 N N . SER A 1 436 ? 22.165 4.497 -5.838 1.00 85.06 436 SER A N 1
ATOM 3412 C CA . SER A 1 436 ? 23.546 4.390 -6.321 1.00 85.06 436 SER A CA 1
ATOM 3413 C C . SER A 1 436 ? 23.603 3.837 -7.742 1.00 85.06 436 SER A C 1
ATOM 3415 O O . SER A 1 436 ? 24.237 4.434 -8.609 1.00 85.06 436 SER A O 1
ATOM 3417 N N . PHE A 1 437 ? 22.840 2.781 -8.036 1.00 79.06 437 PHE A N 1
ATOM 3418 C CA . PHE A 1 437 ? 22.793 2.190 -9.378 1.00 79.06 437 PHE A CA 1
ATOM 3419 C C . PHE A 1 437 ? 22.090 3.058 -10.429 1.00 79.06 437 PHE A C 1
ATOM 3421 O O . PHE A 1 437 ? 22.312 2.881 -11.625 1.00 79.06 437 PHE A O 1
ATOM 3428 N N . LYS A 1 438 ? 21.220 3.980 -10.005 1.00 78.50 438 LYS A N 1
ATOM 3429 C CA . LYS A 1 438 ? 20.426 4.841 -10.901 1.00 78.50 438 LYS A CA 1
ATOM 3430 C C . LYS A 1 438 ? 20.792 6.318 -10.849 1.00 78.50 438 LYS A C 1
ATOM 3432 O O . LYS A 1 438 ? 20.167 7.115 -11.549 1.00 78.50 438 LYS A O 1
ATOM 3437 N N . GLY A 1 439 ? 21.790 6.691 -10.052 1.00 79.25 439 GLY A N 1
ATOM 3438 C CA . GLY A 1 439 ? 22.102 8.088 -9.769 1.00 79.25 439 GLY A CA 1
ATOM 3439 C C . GLY A 1 439 ? 22.479 8.887 -11.011 1.00 79.25 439 GLY A C 1
ATOM 3440 O O . GLY A 1 439 ? 21.967 9.989 -11.201 1.00 79.25 439 GLY A O 1
ATOM 3441 N N . GLU A 1 440 ? 23.290 8.310 -11.900 1.00 79.75 440 GLU A N 1
ATOM 3442 C CA . GLU A 1 440 ? 23.675 8.968 -13.153 1.00 79.75 440 GLU A CA 1
ATOM 3443 C C . GLU A 1 440 ? 22.480 9.183 -14.082 1.00 79.75 440 GLU A C 1
ATOM 3445 O O . GLU A 1 440 ? 22.281 10.292 -14.574 1.00 79.75 440 GLU A O 1
ATOM 3450 N N . THR A 1 441 ? 21.629 8.167 -14.269 1.00 81.31 441 THR A N 1
ATOM 3451 C CA . THR A 1 441 ? 20.424 8.285 -15.106 1.00 81.31 441 THR A CA 1
ATOM 3452 C C . THR A 1 441 ? 19.469 9.349 -14.567 1.00 81.31 441 THR A C 1
ATOM 3454 O O . THR A 1 441 ? 18.889 10.100 -15.351 1.00 81.31 441 THR A O 1
ATOM 3457 N N . ILE A 1 442 ? 19.327 9.430 -13.239 1.00 83.88 442 ILE A N 1
ATOM 3458 C CA . ILE A 1 442 ? 18.464 10.404 -12.563 1.00 83.88 442 ILE A CA 1
ATOM 3459 C C . ILE A 1 442 ? 18.987 11.833 -12.757 1.00 83.88 442 ILE A C 1
ATOM 3461 O O . ILE A 1 442 ? 18.205 12.725 -13.085 1.00 83.88 442 ILE A O 1
ATOM 3465 N N . ILE A 1 443 ? 20.294 12.057 -12.595 1.00 84.44 443 ILE A N 1
ATOM 3466 C CA . ILE A 1 443 ? 20.899 13.385 -12.779 1.00 84.44 443 ILE A CA 1
ATOM 3467 C C . ILE A 1 443 ? 20.883 13.803 -14.253 1.00 84.44 443 ILE A C 1
ATOM 3469 O O . ILE A 1 443 ? 20.598 14.960 -14.553 1.00 84.44 443 ILE A O 1
ATOM 3473 N N . ALA A 1 444 ? 21.195 12.883 -15.166 1.00 86.56 444 ALA A N 1
ATOM 3474 C CA . ALA A 1 444 ? 21.306 13.189 -16.588 1.00 86.56 444 ALA A CA 1
ATOM 3475 C C . ALA A 1 444 ? 19.945 13.483 -17.240 1.00 86.56 444 ALA A C 1
ATOM 3477 O O . ALA A 1 444 ? 19.877 14.284 -18.168 1.00 86.56 444 ALA A O 1
ATOM 3478 N N . ASN A 1 445 ? 18.862 12.860 -16.757 1.00 86.50 445 ASN A N 1
ATOM 3479 C CA . ASN A 1 445 ? 17.539 12.931 -17.386 1.00 86.50 445 ASN A CA 1
ATOM 3480 C C . ASN A 1 445 ? 16.421 13.322 -16.394 1.00 86.50 445 ASN A C 1
ATOM 3482 O O . ASN A 1 445 ? 15.490 12.542 -16.164 1.00 86.50 445 ASN A O 1
ATOM 3486 N N . PRO A 1 446 ? 16.443 14.540 -15.820 1.00 90.00 446 PRO A N 1
ATOM 3487 C CA . PRO A 1 446 ? 15.455 14.960 -14.822 1.00 90.00 446 PRO A CA 1
ATOM 3488 C C . PRO A 1 446 ? 14.029 15.065 -15.388 1.00 90.00 446 PRO A C 1
ATOM 3490 O O . PRO A 1 446 ? 13.060 14.764 -14.690 1.00 90.00 446 PRO A O 1
ATOM 3493 N N . LEU A 1 447 ? 13.878 15.437 -16.666 1.00 92.69 447 LEU A N 1
ATOM 3494 C CA . LEU A 1 447 ? 12.567 15.512 -17.325 1.00 92.69 447 LEU A CA 1
ATOM 3495 C C . LEU A 1 447 ? 11.909 14.134 -17.452 1.00 92.69 447 LEU A C 1
ATOM 3497 O O . LEU A 1 447 ? 10.707 14.005 -17.243 1.00 92.69 447 LEU A O 1
ATOM 3501 N N . THR A 1 448 ? 12.695 13.089 -17.706 1.00 91.00 448 THR A N 1
ATOM 3502 C CA . THR A 1 448 ? 12.205 11.706 -17.749 1.00 91.00 448 THR A CA 1
ATOM 3503 C C . THR A 1 448 ? 11.578 11.287 -16.421 1.00 91.00 448 THR A C 1
ATOM 3505 O O . THR A 1 448 ? 10.522 10.653 -16.411 1.00 91.00 448 THR A O 1
ATOM 3508 N N . ILE A 1 449 ? 12.180 11.685 -15.294 1.00 92.56 449 ILE A N 1
ATOM 3509 C CA . ILE A 1 449 ? 11.617 11.423 -13.962 1.00 92.56 449 ILE A CA 1
ATOM 3510 C C . ILE A 1 449 ? 10.259 12.106 -13.821 1.00 92.56 449 ILE A C 1
ATOM 3512 O O . ILE A 1 449 ? 9.311 11.480 -13.352 1.00 92.56 449 ILE A O 1
ATOM 3516 N N . LEU A 1 450 ? 10.138 13.357 -14.272 1.00 94.44 450 LEU A N 1
ATOM 3517 C CA . LEU A 1 450 ? 8.875 14.091 -14.239 1.00 94.44 450 LEU A CA 1
ATOM 3518 C C . LEU A 1 450 ? 7.787 13.405 -15.085 1.00 94.44 450 LEU A C 1
ATOM 3520 O O . LEU A 1 450 ? 6.663 13.234 -14.612 1.00 94.44 450 LEU A O 1
ATOM 3524 N N . TRP A 1 451 ? 8.117 12.954 -16.299 1.00 95.12 451 TRP A N 1
ATOM 3525 C CA . TRP A 1 451 ? 7.167 12.272 -17.189 1.00 95.12 451 TRP A CA 1
ATOM 3526 C C . TRP A 1 451 ? 6.644 10.957 -16.620 1.00 95.12 451 TRP A C 1
ATOM 3528 O O . TRP A 1 451 ? 5.480 10.628 -16.836 1.00 95.12 451 TRP A O 1
ATOM 3538 N N . ILE A 1 452 ? 7.467 10.232 -15.862 1.00 95.94 452 ILE A N 1
ATOM 3539 C CA . ILE A 1 452 ? 7.045 9.023 -15.146 1.00 95.94 452 ILE A CA 1
ATOM 3540 C C . ILE A 1 452 ? 6.268 9.383 -13.869 1.00 95.94 452 ILE A C 1
ATOM 3542 O O . ILE A 1 452 ? 5.273 8.738 -13.540 1.00 95.94 452 ILE A O 1
ATOM 3546 N N . ALA A 1 453 ? 6.688 10.426 -13.151 1.00 96.50 453 ALA A N 1
ATOM 3547 C CA . ALA A 1 453 ? 6.075 10.850 -11.896 1.00 96.50 453 ALA A CA 1
ATOM 3548 C C . ALA A 1 453 ? 4.612 11.285 -12.064 1.00 96.50 453 ALA A C 1
ATOM 3550 O O . ALA A 1 453 ? 3.783 10.957 -11.218 1.00 96.50 453 ALA A O 1
ATOM 3551 N N . ILE A 1 454 ? 4.277 11.991 -13.149 1.00 97.38 454 ILE A N 1
ATOM 3552 C CA . ILE A 1 454 ? 2.920 12.506 -13.410 1.00 97.38 454 ILE A CA 1
ATOM 3553 C C . ILE A 1 454 ? 1.849 11.397 -13.432 1.00 97.38 454 ILE A C 1
ATOM 3555 O O . ILE A 1 454 ? 0.911 11.479 -12.633 1.00 97.38 454 ILE A O 1
ATOM 3559 N N . PRO A 1 455 ? 1.932 10.354 -14.285 1.00 97.50 455 PRO A N 1
ATOM 3560 C CA . PRO A 1 455 ? 0.917 9.304 -14.309 1.00 97.50 455 PRO A CA 1
ATOM 3561 C C . PRO A 1 455 ? 0.837 8.540 -12.986 1.00 97.50 455 PRO A C 1
ATOM 3563 O O . PRO A 1 455 ? -0.260 8.222 -12.533 1.00 97.50 455 PRO A O 1
ATOM 3566 N N . LEU A 1 456 ? 1.971 8.289 -12.327 1.00 97.12 456 LEU A N 1
ATOM 3567 C CA . LEU A 1 456 ? 1.990 7.600 -11.037 1.00 97.12 456 LEU A CA 1
ATOM 3568 C C . LEU A 1 456 ? 1.341 8.439 -9.918 1.00 97.12 456 LEU A C 1
ATOM 3570 O O . LEU A 1 456 ? 0.587 7.908 -9.099 1.00 97.12 456 LEU A O 1
ATOM 3574 N N . PHE A 1 457 ? 1.578 9.754 -9.905 1.00 97.62 457 PHE A N 1
ATOM 3575 C CA . PHE A 1 457 ? 0.919 10.698 -9.002 1.00 97.62 457 PHE A CA 1
ATOM 3576 C C . PHE A 1 457 ? -0.598 10.691 -9.211 1.00 97.62 457 PHE A C 1
ATOM 3578 O O . PHE A 1 457 ? -1.354 10.482 -8.262 1.00 97.62 457 PHE A O 1
ATOM 3585 N N . LEU A 1 458 ? -1.044 10.854 -10.461 1.00 98.06 458 LEU A N 1
ATOM 3586 C CA . LEU A 1 458 ? -2.466 10.870 -10.810 1.00 98.06 458 LEU A CA 1
ATOM 3587 C C . LEU A 1 458 ? -3.158 9.558 -10.448 1.00 98.06 458 LEU A C 1
ATOM 3589 O O . LEU A 1 458 ? -4.238 9.578 -9.861 1.00 98.06 458 LEU A O 1
ATOM 3593 N N . GLN A 1 459 ? -2.519 8.425 -10.735 1.00 97.69 459 GLN A N 1
ATOM 3594 C CA . GLN A 1 459 ? -3.026 7.111 -10.358 1.00 97.69 459 GLN A CA 1
ATOM 3595 C C . GLN A 1 459 ? -3.173 6.975 -8.837 1.00 97.69 459 GLN A C 1
ATOM 3597 O O . GLN A 1 459 ? -4.198 6.493 -8.357 1.00 97.69 459 GLN A O 1
ATOM 3602 N N . THR A 1 460 ? -2.184 7.430 -8.066 1.00 97.12 460 THR A N 1
ATOM 3603 C CA . THR A 1 460 ? -2.223 7.365 -6.596 1.00 97.12 460 THR A CA 1
ATOM 3604 C C . THR A 1 460 ? -3.385 8.192 -6.039 1.00 97.12 460 THR A C 1
ATOM 3606 O O . THR A 1 460 ? -4.139 7.717 -5.187 1.00 97.12 460 THR A O 1
ATOM 3609 N N . LEU A 1 461 ? -3.590 9.407 -6.563 1.00 98.19 461 LEU A N 1
ATOM 3610 C CA . LEU A 1 461 ? -4.727 10.252 -6.187 1.00 98.19 461 LEU A CA 1
ATOM 3611 C C . LEU A 1 461 ? -6.068 9.640 -6.577 1.00 98.19 461 LEU A C 1
ATOM 3613 O O . LEU A 1 461 ? -7.002 9.665 -5.777 1.00 98.19 461 LEU A O 1
ATOM 3617 N N . PHE A 1 462 ? -6.161 9.092 -7.787 1.00 98.19 462 PHE A N 1
ATOM 3618 C CA . PHE A 1 462 ? -7.375 8.466 -8.288 1.00 98.19 462 PHE A CA 1
ATOM 3619 C C . PHE A 1 462 ? -7.794 7.292 -7.400 1.00 98.19 462 PHE A C 1
ATOM 3621 O O . PHE A 1 462 ? -8.933 7.239 -6.935 1.00 98.19 462 PHE A O 1
ATOM 3628 N N . ILE A 1 463 ? -6.861 6.386 -7.101 1.00 98.00 463 ILE A N 1
ATOM 3629 C CA . ILE A 1 463 ? -7.143 5.212 -6.276 1.00 98.00 463 ILE A CA 1
ATOM 3630 C C . ILE A 1 463 ? -7.482 5.598 -4.842 1.00 98.00 463 ILE A C 1
ATOM 3632 O O . ILE A 1 463 ? -8.424 5.044 -4.272 1.00 98.00 463 ILE A O 1
ATOM 3636 N N . PHE A 1 464 ? -6.784 6.583 -4.276 1.00 98.00 464 PHE A N 1
ATOM 3637 C CA . PHE A 1 464 ? -7.141 7.118 -2.970 1.00 98.00 464 PHE A CA 1
ATOM 3638 C C . PHE A 1 464 ? -8.561 7.694 -2.964 1.00 98.00 464 PHE A C 1
ATOM 3640 O O . PHE A 1 464 ? -9.366 7.331 -2.109 1.00 98.00 464 PHE A O 1
ATOM 3647 N N . ALA A 1 465 ? -8.884 8.575 -3.915 1.00 97.81 465 ALA A N 1
ATOM 3648 C CA . ALA A 1 465 ? -10.185 9.233 -3.988 1.00 97.81 465 ALA A CA 1
ATOM 3649 C C . ALA A 1 465 ? -11.319 8.216 -4.161 1.00 97.81 465 ALA A C 1
ATOM 3651 O O . ALA A 1 465 ? -12.336 8.298 -3.470 1.00 97.81 465 ALA A O 1
ATOM 3652 N N . LEU A 1 466 ? -11.115 7.220 -5.025 1.00 98.00 466 LEU A N 1
ATOM 3653 C CA . LEU A 1 466 ? -12.068 6.143 -5.250 1.00 98.00 466 LEU A CA 1
ATOM 3654 C C . LEU A 1 466 ? -12.232 5.264 -4.007 1.00 98.00 466 LEU A C 1
ATOM 3656 O O . LEU A 1 466 ? -13.356 5.049 -3.560 1.00 98.00 466 LEU A O 1
ATOM 3660 N N . GLY A 1 467 ? -11.134 4.795 -3.410 1.00 97.00 467 GLY A N 1
ATOM 3661 C CA . GLY A 1 467 ? -11.168 3.963 -2.207 1.00 97.00 467 GLY A CA 1
ATOM 3662 C C . GLY A 1 467 ? -11.808 4.686 -1.020 1.00 97.00 467 GLY A C 1
ATOM 3663 O O . GLY A 1 467 ? -12.665 4.127 -0.338 1.00 97.00 467 GLY A O 1
ATOM 3664 N N . TYR A 1 468 ? -11.463 5.955 -0.805 1.00 96.81 468 TYR A N 1
ATOM 3665 C CA . TYR A 1 468 ? -12.007 6.775 0.279 1.00 96.81 468 TYR A CA 1
ATOM 3666 C C . TYR A 1 468 ? -13.483 7.137 0.049 1.00 96.81 468 TYR A C 1
ATOM 3668 O O . TYR A 1 468 ? -14.292 7.097 0.979 1.00 96.81 468 TYR A O 1
ATOM 3676 N N . GLY A 1 469 ? -13.863 7.424 -1.200 1.00 96.62 469 GLY A N 1
ATOM 3677 C CA . GLY A 1 469 ? -15.250 7.659 -1.602 1.00 96.62 469 GLY A CA 1
ATOM 3678 C C . GLY A 1 469 ? -16.126 6.413 -1.456 1.00 96.62 469 GLY A C 1
ATOM 3679 O O . GLY A 1 469 ? -17.202 6.482 -0.861 1.00 96.62 469 GLY A O 1
ATOM 3680 N N . LEU A 1 470 ? -15.648 5.252 -1.910 1.00 96.56 470 LEU A N 1
ATOM 3681 C CA . LEU A 1 470 ? -16.341 3.974 -1.732 1.00 96.56 470 LEU A CA 1
ATOM 3682 C C . LEU A 1 470 ? -16.435 3.580 -0.258 1.00 96.56 470 LEU A C 1
ATOM 3684 O O . LEU A 1 470 ? -17.477 3.094 0.172 1.00 96.56 470 LEU A O 1
ATOM 3688 N N . ALA A 1 471 ? -15.406 3.846 0.550 1.00 95.31 471 ALA A N 1
ATOM 3689 C CA . ALA A 1 471 ? -15.476 3.641 1.994 1.00 95.31 471 ALA A CA 1
ATOM 3690 C C . ALA A 1 471 ? -16.605 4.465 2.634 1.00 95.31 471 ALA A C 1
ATOM 3692 O O . ALA A 1 471 ? -17.329 3.963 3.500 1.00 95.31 471 ALA A O 1
ATOM 3693 N N . LYS A 1 472 ? -16.798 5.709 2.176 1.00 94.56 472 LYS A N 1
ATOM 3694 C CA . LYS A 1 472 ? -17.911 6.563 2.607 1.00 94.56 472 LYS A CA 1
ATOM 3695 C C . LYS A 1 472 ? -19.260 6.001 2.148 1.00 94.56 472 LYS A C 1
ATOM 3697 O O . LYS A 1 472 ? -20.187 5.931 2.952 1.00 94.56 472 LYS A O 1
ATOM 3702 N N . LEU A 1 473 ? -19.358 5.541 0.899 1.00 94.44 473 LEU A N 1
ATOM 3703 C CA . LEU A 1 473 ? -20.568 4.913 0.352 1.00 94.44 473 LEU A CA 1
ATOM 3704 C C . LEU A 1 473 ? -20.951 3.632 1.115 1.00 94.44 473 LEU A C 1
ATOM 3706 O O . LEU A 1 473 ? -22.122 3.400 1.406 1.00 94.44 473 LEU A O 1
ATOM 3710 N N . LEU A 1 474 ? -19.955 2.840 1.518 1.00 93.25 474 LEU A N 1
ATOM 3711 C CA . LEU A 1 474 ? -20.118 1.627 2.324 1.00 93.25 474 LEU A CA 1
ATOM 3712 C C . LEU A 1 474 ? -20.408 1.906 3.811 1.00 93.25 474 LEU A C 1
ATOM 3714 O O . LEU A 1 474 ? -20.580 0.953 4.582 1.00 93.25 474 LEU A O 1
ATOM 3718 N N . LYS A 1 475 ? -20.499 3.187 4.203 1.00 92.19 475 LYS A N 1
ATOM 3719 C CA . LYS A 1 475 ? -20.738 3.666 5.574 1.00 92.19 475 LYS A CA 1
ATOM 3720 C C . LYS A 1 475 ? -19.699 3.145 6.574 1.00 92.19 475 LYS A C 1
ATOM 3722 O O . LYS A 1 475 ? -20.039 2.760 7.691 1.00 92.19 475 LYS A O 1
ATOM 3727 N N . LEU A 1 476 ? -18.431 3.091 6.167 1.00 91.06 476 LEU A N 1
ATOM 3728 C CA . LEU A 1 476 ? -17.337 2.730 7.068 1.00 91.06 476 LEU A CA 1
ATOM 3729 C C . LEU A 1 476 ? -17.061 3.865 8.065 1.00 91.06 476 LEU A C 1
ATOM 3731 O O . LEU A 1 476 ? -17.255 5.041 7.758 1.00 91.06 476 LEU A O 1
ATOM 3735 N N . LYS A 1 477 ? -16.566 3.523 9.258 1.00 90.75 477 LYS A N 1
ATOM 3736 C CA . LYS A 1 477 ? -16.045 4.520 10.204 1.00 90.75 477 LYS A CA 1
ATOM 3737 C C . LYS A 1 477 ? -14.733 5.086 9.677 1.00 90.75 477 LYS A C 1
ATOM 3739 O O . LYS A 1 477 ? -13.971 4.362 9.038 1.00 90.75 477 LYS A O 1
ATOM 3744 N N . TYR A 1 478 ? -14.410 6.337 10.020 1.00 93.31 478 TYR A N 1
ATOM 3745 C CA . TYR A 1 478 ? -13.145 6.974 9.613 1.00 93.31 478 TYR A CA 1
ATOM 3746 C C . TYR A 1 478 ? -11.925 6.084 9.890 1.00 93.31 478 TYR A C 1
ATOM 3748 O O . TYR A 1 478 ? -11.052 5.927 9.036 1.00 93.31 478 TYR A O 1
ATOM 3756 N N . LYS A 1 479 ? -11.895 5.477 11.086 1.00 89.62 479 LYS A N 1
ATOM 3757 C CA . LYS A 1 479 ? -10.784 4.635 11.542 1.00 89.62 479 LYS A CA 1
ATOM 3758 C C . LYS A 1 479 ? -10.536 3.434 10.626 1.00 89.62 479 LYS A C 1
ATOM 3760 O O . LYS A 1 479 ? -9.395 3.007 10.535 1.00 89.62 479 LYS A O 1
ATOM 3765 N N . ASP A 1 480 ? -11.552 2.940 9.926 1.00 91.44 480 ASP A N 1
ATOM 3766 C CA . ASP A 1 480 ? -11.426 1.813 8.996 1.00 91.44 480 ASP A CA 1
ATOM 3767 C C . ASP A 1 480 ? -11.295 2.295 7.541 1.00 91.44 480 ASP A C 1
ATOM 3769 O O . ASP A 1 480 ? -10.528 1.734 6.760 1.00 91.44 480 ASP A O 1
ATOM 3773 N N . ALA A 1 481 ? -11.993 3.381 7.192 1.00 93.62 481 ALA A N 1
ATOM 3774 C CA . ALA A 1 481 ? -11.994 3.986 5.863 1.00 93.62 481 ALA A CA 1
ATOM 3775 C C . ALA A 1 481 ? -10.625 4.545 5.452 1.00 93.62 481 ALA A C 1
ATOM 3777 O O . ALA A 1 481 ? -10.177 4.310 4.331 1.00 93.62 481 ALA A O 1
ATOM 3778 N N . ALA A 1 482 ? -9.957 5.277 6.350 1.00 94.06 482 ALA A N 1
ATOM 3779 C CA . ALA A 1 482 ? -8.658 5.878 6.062 1.00 94.06 482 ALA A CA 1
ATOM 3780 C C . ALA A 1 482 ? -7.584 4.817 5.744 1.00 94.06 482 ALA A C 1
ATOM 3782 O O . ALA A 1 482 ? -6.978 4.912 4.675 1.00 94.06 482 ALA A O 1
ATOM 3783 N N . PRO A 1 483 ? -7.357 3.780 6.580 1.00 92.25 483 PRO A N 1
ATOM 3784 C CA . PRO A 1 483 ? -6.422 2.721 6.222 1.00 92.25 483 PRO A CA 1
ATOM 3785 C C . PRO A 1 483 ? -6.829 1.962 4.962 1.00 92.25 483 PRO A C 1
ATOM 3787 O O . PRO A 1 483 ? -5.961 1.691 4.141 1.00 92.25 483 PRO A O 1
ATOM 3790 N N . ALA A 1 484 ? -8.118 1.673 4.752 1.00 92.94 484 ALA A N 1
ATOM 3791 C CA . ALA A 1 484 ? -8.553 0.991 3.535 1.00 92.94 484 ALA A CA 1
ATOM 3792 C C . ALA A 1 484 ? -8.193 1.782 2.260 1.00 92.94 484 ALA A C 1
ATOM 3794 O O . ALA A 1 484 ? -7.634 1.228 1.314 1.00 92.94 484 ALA A O 1
ATOM 3795 N N . ALA A 1 485 ? -8.438 3.095 2.248 1.00 95.12 485 ALA A N 1
ATOM 3796 C CA . ALA A 1 485 ? -8.079 3.949 1.118 1.00 95.12 485 ALA A CA 1
ATOM 3797 C C . ALA A 1 485 ? -6.558 4.073 0.926 1.00 95.12 485 ALA A C 1
ATOM 3799 O O . ALA A 1 485 ? -6.076 4.046 -0.205 1.00 95.12 485 ALA A O 1
ATOM 3800 N N . MET A 1 486 ? -5.796 4.182 2.018 1.00 94.06 486 MET A N 1
ATOM 3801 C CA . MET A 1 486 ? -4.336 4.289 1.949 1.00 94.06 486 MET A CA 1
ATOM 3802 C C . MET A 1 486 ? -3.680 3.001 1.453 1.00 94.06 486 MET A C 1
ATOM 3804 O O . MET A 1 486 ? -2.774 3.095 0.638 1.00 94.06 486 MET A O 1
ATOM 3808 N N . ILE A 1 487 ? -4.166 1.827 1.878 1.00 92.88 487 ILE A N 1
ATOM 3809 C CA . ILE A 1 487 ? -3.724 0.519 1.357 1.00 92.88 487 ILE A CA 1
ATOM 3810 C C . ILE A 1 487 ? -3.969 0.412 -0.144 1.00 92.88 487 ILE A C 1
ATOM 3812 O O . ILE A 1 487 ? -3.118 -0.111 -0.855 1.00 92.88 487 ILE A O 1
ATOM 3816 N N . GLY A 1 488 ? -5.112 0.918 -0.613 1.00 92.69 488 GLY A N 1
ATOM 3817 C CA . GLY A 1 488 ? -5.412 1.010 -2.038 1.00 92.69 488 GLY A CA 1
ATOM 3818 C C . GLY A 1 488 ? -4.382 1.843 -2.800 1.00 92.69 488 GLY A C 1
ATOM 3819 O O . GLY A 1 488 ? -3.870 1.434 -3.841 1.00 92.69 488 GLY A O 1
ATOM 3820 N N . ALA A 1 489 ? -4.101 3.038 -2.285 1.00 95.12 489 ALA A N 1
ATOM 3821 C CA . ALA A 1 489 ? -3.301 4.040 -2.977 1.00 95.12 489 ALA A CA 1
ATOM 3822 C C . ALA A 1 489 ? -1.797 3.725 -2.999 1.00 95.12 489 ALA A C 1
ATOM 3824 O O . ALA A 1 489 ? -1.133 4.042 -3.984 1.00 95.12 489 ALA A O 1
ATOM 3825 N N . SER A 1 490 ? -1.260 3.107 -1.945 1.00 93.62 490 SER A N 1
ATOM 3826 C CA . SER A 1 490 ? 0.174 2.836 -1.830 1.00 93.62 490 SER A CA 1
ATOM 3827 C C . SER A 1 490 ? 0.626 1.604 -2.615 1.00 93.62 490 SER A C 1
ATOM 3829 O O . SER A 1 490 ? -0.139 0.670 -2.878 1.00 93.62 490 SER A O 1
ATOM 3831 N N . ASN A 1 491 ? 1.904 1.580 -2.983 1.00 93.06 491 ASN A N 1
ATOM 3832 C CA . ASN A 1 491 ? 2.538 0.518 -3.755 1.00 93.06 491 ASN A CA 1
ATOM 3833 C C . ASN A 1 491 ? 3.592 -0.221 -2.923 1.00 93.06 491 ASN A C 1
ATOM 3835 O O . ASN A 1 491 ? 4.065 0.253 -1.891 1.00 93.06 491 ASN A O 1
ATOM 3839 N N . HIS A 1 492 ? 3.940 -1.424 -3.366 1.00 89.88 492 HIS A N 1
ATOM 3840 C CA . HIS A 1 492 ? 5.051 -2.199 -2.815 1.00 89.88 492 HIS A CA 1
ATOM 3841 C C . HIS A 1 492 ? 6.209 -2.156 -3.802 1.00 89.88 492 HIS A C 1
ATOM 3843 O O . HIS A 1 492 ? 6.301 -2.958 -4.735 1.00 89.88 492 HIS A O 1
ATOM 3849 N N . PHE A 1 493 ? 7.048 -1.140 -3.634 1.00 87.38 493 PHE A N 1
ATOM 3850 C CA . PHE A 1 493 ? 8.117 -0.825 -4.568 1.00 87.38 493 PHE A CA 1
ATOM 3851 C C . PHE A 1 493 ? 9.221 -1.880 -4.568 1.00 87.38 493 PHE A C 1
ATOM 3853 O O . PHE A 1 493 ? 9.837 -2.111 -5.590 1.00 87.38 493 PHE A O 1
ATOM 3860 N N . GLU A 1 494 ? 9.431 -2.574 -3.464 1.00 82.50 494 GLU A N 1
ATOM 3861 C CA . GLU A 1 494 ? 10.432 -3.609 -3.254 1.00 82.50 494 GLU A CA 1
ATOM 3862 C C . GLU A 1 494 ? 10.254 -4.754 -4.244 1.00 82.50 494 GLU A C 1
ATOM 3864 O O . GLU A 1 494 ? 11.153 -5.055 -5.027 1.00 82.50 494 GLU A O 1
ATOM 3869 N N . VAL A 1 495 ? 9.059 -5.350 -4.258 1.00 84.06 495 VAL A N 1
ATOM 3870 C CA . VAL A 1 495 ? 8.732 -6.445 -5.175 1.00 84.06 495 VAL A CA 1
ATOM 3871 C C . VAL A 1 495 ? 8.661 -5.938 -6.612 1.00 84.06 495 VAL A C 1
ATOM 3873 O O . VAL A 1 495 ? 9.087 -6.650 -7.519 1.00 84.06 495 VAL A O 1
ATOM 3876 N N . ALA A 1 496 ? 8.178 -4.713 -6.840 1.00 89.75 496 ALA A N 1
ATOM 3877 C CA . ALA A 1 496 ? 8.120 -4.130 -8.179 1.00 89.75 496 ALA A CA 1
ATOM 3878 C C . ALA A 1 496 ? 9.519 -3.890 -8.768 1.00 89.75 496 ALA A C 1
ATOM 3880 O O . ALA A 1 496 ? 9.774 -4.284 -9.903 1.00 89.75 496 ALA A O 1
ATOM 3881 N N . ILE A 1 497 ? 10.431 -3.305 -7.988 1.00 85.62 497 ILE A N 1
ATOM 3882 C CA . ILE A 1 497 ? 11.830 -3.068 -8.352 1.00 85.62 497 ILE A CA 1
ATOM 3883 C C . ILE A 1 497 ? 12.526 -4.402 -8.566 1.00 85.62 497 ILE A C 1
ATOM 3885 O O . ILE A 1 497 ? 13.108 -4.602 -9.621 1.00 85.62 497 ILE A O 1
ATOM 3889 N N . ALA A 1 498 ? 12.427 -5.333 -7.616 1.00 81.31 498 ALA A N 1
ATOM 3890 C CA . ALA A 1 498 ? 13.059 -6.644 -7.722 1.00 81.31 498 ALA A CA 1
ATOM 3891 C C . ALA A 1 498 ? 12.580 -7.433 -8.947 1.00 81.31 498 ALA A C 1
ATOM 3893 O O . ALA A 1 498 ? 13.374 -8.015 -9.682 1.00 81.31 498 ALA A O 1
ATOM 3894 N N . THR A 1 499 ? 11.273 -7.402 -9.209 1.00 83.81 499 THR A N 1
ATOM 3895 C CA . THR A 1 499 ? 10.703 -8.011 -10.408 1.00 83.81 499 THR A CA 1
ATOM 3896 C C . THR A 1 499 ? 11.217 -7.293 -11.650 1.00 83.81 499 THR A C 1
ATOM 3898 O O . THR A 1 499 ? 11.758 -7.934 -12.539 1.00 83.81 499 THR A O 1
ATOM 3901 N N . SER A 1 500 ? 11.137 -5.965 -11.712 1.00 86.81 500 SER A N 1
ATOM 3902 C CA . SER A 1 500 ? 11.577 -5.195 -12.876 1.00 86.81 500 SER A CA 1
ATOM 3903 C C . SER A 1 500 ? 13.064 -5.375 -13.196 1.00 86.81 500 SER A C 1
ATOM 3905 O O . SER A 1 500 ? 13.422 -5.559 -14.359 1.00 86.81 500 SER A O 1
ATOM 3907 N N . THR A 1 501 ? 13.939 -5.365 -12.189 1.00 80.56 501 THR A N 1
ATOM 3908 C CA . THR A 1 501 ? 15.385 -5.555 -12.375 1.00 80.56 501 THR A CA 1
ATOM 3909 C C . THR A 1 501 ? 15.707 -6.965 -12.852 1.00 80.56 501 THR A C 1
ATOM 3911 O O . THR A 1 501 ? 16.589 -7.139 -13.698 1.00 80.56 501 THR A O 1
ATOM 3914 N N . MET A 1 502 ? 14.950 -7.954 -12.378 1.00 78.94 502 MET A N 1
ATOM 3915 C CA . MET A 1 502 ? 15.066 -9.332 -12.827 1.00 78.94 502 MET A CA 1
ATOM 3916 C C . MET A 1 502 ? 14.540 -9.534 -14.256 1.00 78.94 502 MET A C 1
ATOM 3918 O O . MET A 1 502 ? 15.176 -10.235 -15.038 1.00 78.94 502 MET A O 1
ATOM 3922 N N . LEU A 1 503 ? 13.403 -8.921 -14.608 1.00 79.19 503 LEU A N 1
ATOM 3923 C CA . LEU A 1 503 ? 12.758 -9.096 -15.915 1.00 79.19 503 LEU A CA 1
ATOM 3924 C C . LEU A 1 503 ? 13.445 -8.298 -17.021 1.00 79.19 503 LEU A C 1
ATOM 3926 O O . LEU A 1 503 ? 13.732 -8.828 -18.088 1.00 79.19 503 LEU A O 1
ATOM 3930 N N . PHE A 1 504 ? 13.670 -7.010 -16.776 1.00 82.00 504 PHE A N 1
ATOM 3931 C CA . PHE A 1 504 ? 14.100 -6.058 -17.797 1.00 82.00 504 PHE A CA 1
ATOM 3932 C C . PHE A 1 504 ? 15.564 -5.658 -17.633 1.00 82.00 504 PHE A C 1
ATOM 3934 O O . PHE A 1 504 ? 16.172 -5.153 -18.570 1.00 82.00 504 PHE A O 1
ATOM 3941 N N . GLY A 1 505 ? 16.162 -5.933 -16.475 1.00 79.88 505 GLY A N 1
ATOM 3942 C CA . GLY A 1 505 ? 17.529 -5.546 -16.150 1.00 79.88 505 GLY A CA 1
ATOM 3943 C C . GLY A 1 505 ? 17.587 -4.330 -15.236 1.00 79.88 505 GLY A C 1
ATOM 3944 O O . GLY A 1 505 ? 16.669 -3.502 -15.193 1.00 79.88 505 GLY A O 1
ATOM 3945 N N . LEU A 1 506 ? 18.691 -4.216 -14.496 1.00 77.81 506 LEU A N 1
ATOM 3946 C CA . LEU A 1 506 ? 18.914 -3.111 -13.572 1.00 77.81 506 LEU A CA 1
ATOM 3947 C C . LEU A 1 506 ? 18.952 -1.779 -14.316 1.00 77.81 506 LEU A C 1
ATOM 3949 O O . LEU A 1 506 ? 18.278 -0.856 -13.885 1.00 77.81 506 LEU A O 1
ATOM 3953 N N . SER A 1 507 ? 19.636 -1.690 -15.458 1.00 79.12 507 SER A N 1
ATOM 3954 C CA . SER A 1 507 ? 19.777 -0.477 -16.278 1.00 79.12 507 SER A CA 1
ATOM 3955 C C . SER A 1 507 ? 18.508 -0.054 -17.033 1.00 79.12 507 SER A C 1
ATOM 3957 O O . SER A 1 507 ? 18.404 1.120 -17.374 1.00 79.12 507 SER A O 1
ATOM 3959 N N . SER A 1 508 ? 17.504 -0.924 -17.164 1.00 87.50 508 SER A N 1
ATOM 3960 C CA . SER A 1 508 ? 16.285 -0.650 -17.943 1.00 87.50 508 SER A CA 1
ATOM 3961 C C . SER A 1 508 ? 15.449 0.539 -17.450 1.00 87.50 508 SER A C 1
ATOM 3963 O O . SER A 1 508 ? 15.478 0.936 -16.271 1.00 87.50 508 SER A O 1
ATOM 3965 N N . GLY A 1 509 ? 14.635 1.066 -18.365 1.00 90.75 509 GLY A N 1
ATOM 3966 C CA . GLY A 1 509 ? 13.602 2.059 -18.099 1.00 90.75 509 GLY A CA 1
ATOM 3967 C C . GLY A 1 509 ? 12.506 1.551 -17.160 1.00 90.75 509 GLY A C 1
ATOM 3968 O O . GLY A 1 509 ? 12.070 2.296 -16.284 1.00 90.75 509 GLY A O 1
ATOM 3969 N N . ALA A 1 510 ? 12.111 0.281 -17.253 1.00 91.75 510 ALA A N 1
ATOM 3970 C CA . ALA A 1 510 ? 11.151 -0.330 -16.334 1.00 91.75 510 ALA A CA 1
ATOM 3971 C C . ALA A 1 510 ? 11.627 -0.216 -14.879 1.00 91.75 510 ALA A C 1
ATOM 3973 O O . ALA A 1 510 ? 10.889 0.250 -14.005 1.00 91.75 510 ALA A O 1
ATOM 3974 N N . SER A 1 511 ? 12.904 -0.532 -14.636 1.00 89.00 511 SER A N 1
ATOM 3975 C CA . SER A 1 511 ? 13.500 -0.435 -13.303 1.00 89.00 511 SER A CA 1
ATOM 3976 C C . SER A 1 511 ? 13.578 1.017 -12.838 1.00 89.00 511 SER A C 1
ATOM 3978 O O . SER A 1 511 ? 13.245 1.311 -11.690 1.00 89.00 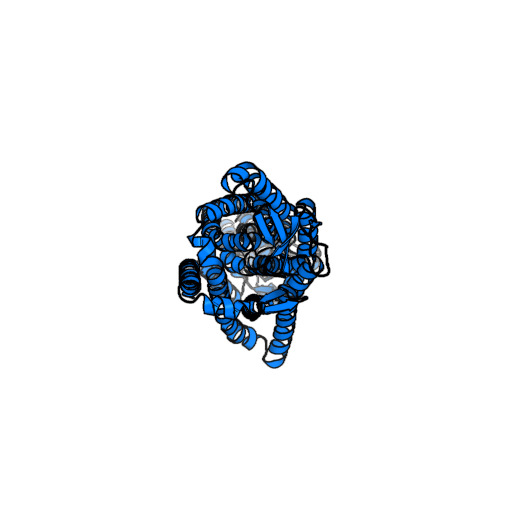511 SER A O 1
ATOM 3980 N N . LEU A 1 512 ? 13.916 1.953 -13.734 1.00 91.31 512 LEU A N 1
ATOM 3981 C CA . LEU A 1 512 ? 13.864 3.385 -13.427 1.00 91.31 512 LEU A CA 1
ATOM 3982 C C . LEU A 1 512 ? 12.455 3.823 -12.999 1.00 91.31 512 LEU A C 1
ATOM 3984 O O . LEU A 1 512 ? 12.321 4.523 -11.999 1.00 91.31 512 LEU A O 1
ATOM 3988 N N . ALA A 1 513 ? 11.406 3.382 -13.698 1.00 94.81 513 ALA A N 1
ATOM 3989 C CA . ALA A 1 513 ? 10.038 3.781 -13.383 1.00 94.81 513 ALA A CA 1
ATOM 3990 C C . ALA A 1 513 ? 9.586 3.312 -11.991 1.00 94.81 513 ALA A C 1
ATOM 3992 O O . ALA A 1 513 ? 8.943 4.066 -11.259 1.00 94.81 513 ALA A O 1
ATOM 3993 N N . THR A 1 514 ? 9.991 2.107 -11.580 1.00 93.12 514 THR A N 1
ATOM 3994 C CA . THR A 1 514 ? 9.721 1.609 -10.221 1.00 93.12 514 THR A CA 1
ATOM 3995 C C . THR A 1 514 ? 10.459 2.406 -9.134 1.00 93.12 514 THR A C 1
ATOM 3997 O O . THR A 1 514 ? 9.875 2.692 -8.091 1.00 93.12 514 THR A O 1
ATOM 4000 N N . VAL A 1 515 ? 11.693 2.861 -9.398 1.00 89.94 515 VAL A N 1
ATOM 4001 C CA . VAL A 1 515 ? 12.460 3.741 -8.492 1.00 89.94 515 VAL A CA 1
ATOM 4002 C C . VAL A 1 515 ? 11.837 5.139 -8.403 1.00 89.94 515 VAL A C 1
ATOM 4004 O O . VAL A 1 515 ? 11.734 5.699 -7.312 1.00 89.94 515 VAL A O 1
ATOM 4007 N N . VAL A 1 516 ? 11.359 5.695 -9.524 1.00 92.19 516 VAL A N 1
ATOM 4008 C CA . VAL A 1 516 ? 10.614 6.968 -9.532 1.00 92.19 516 VAL A CA 1
ATOM 4009 C C . VAL A 1 516 ? 9.345 6.868 -8.684 1.00 92.19 516 VAL A C 1
ATOM 4011 O O . VAL A 1 516 ? 9.020 7.814 -7.969 1.00 92.19 516 VAL A O 1
ATOM 4014 N N . GLY A 1 517 ? 8.672 5.713 -8.687 1.00 91.88 517 GLY A N 1
ATOM 4015 C CA . GLY A 1 517 ? 7.555 5.429 -7.783 1.00 91.88 517 GLY A CA 1
ATOM 4016 C C . GLY A 1 517 ? 7.887 5.703 -6.314 1.00 91.88 517 GLY A C 1
ATOM 4017 O O . GLY A 1 517 ? 7.1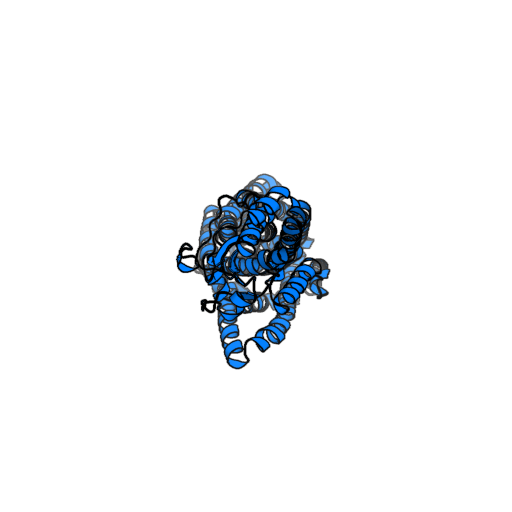40 6.405 -5.637 1.00 91.88 517 GLY A O 1
ATOM 4018 N N . VAL A 1 518 ? 9.052 5.247 -5.845 1.00 87.88 518 VAL A N 1
ATOM 4019 C CA . VAL A 1 518 ? 9.517 5.476 -4.464 1.00 87.88 518 VAL A CA 1
ATOM 4020 C C . VAL A 1 518 ? 9.707 6.959 -4.164 1.00 87.88 518 VAL A C 1
ATOM 4022 O O . VAL A 1 518 ? 9.297 7.433 -3.103 1.00 87.88 518 VAL A O 1
ATOM 4025 N N . LEU A 1 519 ? 10.309 7.699 -5.104 1.00 87.50 519 LEU A N 1
ATOM 4026 C CA . LEU A 1 519 ? 10.569 9.134 -4.952 1.00 87.50 519 LEU A CA 1
ATOM 4027 C C . LEU A 1 519 ? 9.280 9.923 -4.714 1.00 87.50 519 LEU A C 1
ATOM 4029 O O . LEU A 1 519 ? 9.251 10.833 -3.885 1.00 87.50 519 LEU A O 1
ATOM 4033 N N . ILE A 1 520 ? 8.220 9.578 -5.443 1.00 91.94 520 ILE A N 1
ATOM 4034 C CA . ILE A 1 520 ? 6.957 10.312 -5.377 1.00 91.94 520 ILE A CA 1
ATOM 4035 C C . ILE A 1 520 ? 6.037 9.815 -4.262 1.00 91.94 520 ILE A C 1
ATOM 4037 O O . ILE A 1 520 ? 5.227 10.584 -3.752 1.00 91.94 520 ILE A O 1
ATOM 4041 N N . GLU A 1 521 ? 6.119 8.541 -3.879 1.00 90.19 521 GLU A N 1
ATOM 4042 C CA . GLU A 1 521 ? 5.100 7.925 -3.034 1.00 90.19 521 GLU A CA 1
ATOM 4043 C C . GLU A 1 521 ? 5.098 8.533 -1.632 1.00 90.19 521 GLU A C 1
ATOM 4045 O O . GLU A 1 521 ? 4.047 8.916 -1.127 1.00 90.19 521 GLU A O 1
ATOM 4050 N N . VAL A 1 522 ? 6.271 8.714 -1.024 1.00 87.31 522 VAL A N 1
ATOM 4051 C CA . VAL A 1 522 ? 6.398 9.278 0.329 1.00 87.31 522 VAL A CA 1
ATOM 4052 C C . VAL A 1 522 ? 5.732 10.660 0.465 1.00 87.31 522 VAL A C 1
ATOM 4054 O O . VAL A 1 522 ? 4.872 10.814 1.341 1.00 87.31 522 VAL A O 1
ATOM 4057 N N . PRO A 1 523 ? 6.062 11.683 -0.354 1.00 90.19 523 PRO A N 1
ATOM 4058 C CA . PRO A 1 523 ? 5.422 12.993 -0.236 1.00 90.19 523 PRO A CA 1
ATOM 4059 C C . PRO A 1 523 ? 3.920 12.946 -0.547 1.00 90.19 523 PRO A C 1
ATOM 4061 O O . PRO A 1 523 ? 3.137 13.615 0.134 1.00 90.19 523 PRO A O 1
ATOM 4064 N N . VAL A 1 524 ? 3.499 12.134 -1.520 1.00 94.94 524 VAL A N 1
ATOM 4065 C CA . VAL A 1 524 ? 2.082 11.993 -1.886 1.00 94.94 524 VAL A CA 1
ATOM 4066 C C . VAL A 1 524 ? 1.291 11.340 -0.762 1.00 94.94 524 VAL A C 1
ATOM 4068 O O . VAL A 1 524 ? 0.253 11.862 -0.365 1.00 94.94 524 VAL A O 1
ATOM 4071 N N . MET A 1 525 ? 1.791 10.257 -0.173 1.00 93.88 525 MET A N 1
ATOM 4072 C CA . MET A 1 525 ? 1.122 9.581 0.936 1.00 93.88 525 MET A CA 1
ATOM 4073 C C . MET A 1 525 ? 1.021 10.485 2.167 1.00 93.88 525 MET A C 1
ATOM 4075 O O . MET A 1 525 ? -0.033 10.536 2.798 1.00 93.88 525 MET A O 1
ATOM 4079 N N . LEU A 1 526 ? 2.047 11.285 2.473 1.00 90.44 526 LEU A N 1
ATOM 4080 C CA . LEU A 1 526 ? 1.966 12.291 3.539 1.00 90.44 526 LEU A CA 1
ATOM 4081 C C . LEU A 1 526 ? 0.918 13.374 3.248 1.00 90.44 526 LEU A C 1
ATOM 4083 O O . LEU A 1 526 ? 0.212 13.814 4.160 1.00 90.44 526 LEU A O 1
ATOM 4087 N N . MET A 1 527 ? 0.781 13.791 1.987 1.00 95.19 527 MET A N 1
ATOM 4088 C CA . MET A 1 527 ? -0.298 14.683 1.565 1.00 95.19 527 MET A CA 1
ATOM 4089 C C . MET A 1 527 ? -1.672 14.028 1.775 1.00 95.19 527 MET A C 1
ATOM 4091 O O . MET A 1 527 ? -2.557 14.645 2.369 1.00 95.19 527 MET A O 1
ATOM 4095 N N . LEU A 1 528 ? -1.845 12.768 1.367 1.00 96.56 528 LEU A N 1
ATOM 4096 C CA . LEU A 1 528 ? -3.092 12.015 1.534 1.00 96.56 528 LEU A CA 1
ATOM 4097 C C . LEU A 1 528 ? -3.452 11.784 3.009 1.00 96.56 528 LEU A C 1
ATOM 4099 O O . LEU A 1 528 ? -4.617 11.912 3.389 1.00 96.56 528 LEU A O 1
ATOM 4103 N N . VAL A 1 529 ? -2.461 11.536 3.869 1.00 93.75 529 VAL A N 1
ATOM 4104 C CA . VAL A 1 529 ? -2.644 11.478 5.326 1.00 93.75 529 VAL A CA 1
ATOM 4105 C C . VAL A 1 529 ? -3.215 12.799 5.842 1.00 93.75 529 VAL A C 1
ATOM 4107 O O . VAL A 1 529 ? -4.207 12.792 6.571 1.00 93.75 529 VAL A O 1
ATOM 4110 N N . ARG A 1 530 ? -2.659 13.950 5.436 1.00 93.44 530 ARG A N 1
ATOM 4111 C CA . ARG A 1 530 ? -3.196 15.269 5.828 1.00 93.44 530 ARG A CA 1
ATOM 4112 C C . ARG A 1 530 ? -4.638 15.462 5.355 1.00 93.44 530 ARG A C 1
ATOM 4114 O O . ARG A 1 530 ? -5.452 16.005 6.103 1.00 93.44 530 ARG A O 1
ATOM 4121 N N . ILE A 1 531 ? -4.973 14.984 4.155 1.00 96.06 531 ILE A N 1
ATOM 4122 C CA . ILE A 1 531 ? -6.348 15.006 3.635 1.00 96.06 531 ILE A CA 1
ATOM 4123 C C . ILE A 1 531 ? -7.272 14.147 4.507 1.00 96.06 531 ILE A C 1
ATOM 4125 O O . ILE A 1 531 ? -8.332 14.632 4.907 1.00 96.06 531 ILE A O 1
ATOM 4129 N N . CYS A 1 532 ? -6.870 12.925 4.873 1.00 95.25 532 CYS A N 1
ATOM 4130 C CA . CYS A 1 532 ? -7.635 12.067 5.787 1.00 95.25 532 CYS A CA 1
ATOM 4131 C C . CYS A 1 532 ? -7.905 12.786 7.115 1.00 95.25 532 CYS A C 1
ATOM 4133 O O . CYS A 1 532 ? -9.050 12.905 7.548 1.00 95.25 532 CYS A O 1
ATOM 4135 N N . LEU A 1 533 ? -6.858 13.352 7.725 1.00 92.12 533 LEU A N 1
ATOM 4136 C CA . LEU A 1 533 ? -6.956 14.073 8.995 1.00 92.12 533 LEU A CA 1
ATOM 4137 C C . LEU A 1 533 ? -7.945 15.247 8.927 1.00 92.12 533 LEU A C 1
ATOM 4139 O O . LEU A 1 533 ? -8.753 15.416 9.843 1.00 92.12 533 LEU A O 1
ATOM 4143 N N . LYS A 1 534 ? -7.923 16.025 7.838 1.00 94.56 534 LYS A N 1
ATOM 4144 C CA . LYS A 1 534 ? -8.825 17.170 7.628 1.00 94.56 534 LYS A CA 1
ATOM 4145 C C . LYS A 1 534 ? -10.273 16.742 7.354 1.00 94.56 534 LYS A C 1
ATOM 4147 O O . LYS A 1 534 ? -11.209 17.438 7.742 1.00 94.56 534 LYS A O 1
ATOM 4152 N N . THR A 1 535 ? -10.473 15.587 6.725 1.00 94.38 535 THR A N 1
ATOM 4153 C CA . THR A 1 535 ? -11.790 15.087 6.283 1.00 94.38 535 THR A CA 1
ATOM 4154 C C . THR A 1 535 ? -12.429 14.078 7.241 1.00 94.38 535 THR A C 1
ATOM 4156 O O . THR A 1 535 ? -13.436 13.465 6.904 1.00 94.38 535 THR A O 1
ATOM 4159 N N . ARG A 1 536 ? -11.923 13.945 8.475 1.00 90.56 536 ARG A N 1
ATOM 4160 C CA . ARG A 1 536 ? -12.506 13.076 9.522 1.00 90.56 536 ARG A CA 1
ATOM 4161 C C . ARG A 1 536 ? -14.008 13.251 9.725 1.00 90.56 536 ARG A C 1
ATOM 4163 O O . ARG A 1 536 ? -14.717 12.280 9.952 1.00 90.56 536 ARG A O 1
ATOM 4170 N N . HIS A 1 537 ? -14.478 14.490 9.628 1.00 88.12 537 HIS A N 1
ATOM 4171 C CA . HIS A 1 537 ? -15.880 14.860 9.798 1.00 88.12 537 HIS A CA 1
ATOM 4172 C C . HIS A 1 537 ? -16.801 14.326 8.682 1.00 88.12 537 HIS A C 1
ATOM 4174 O O . HIS A 1 537 ? -18.016 14.382 8.828 1.00 88.12 537 HIS A O 1
ATOM 4180 N N . TRP A 1 538 ? -16.257 13.800 7.575 1.00 89.25 538 TRP A N 1
ATOM 4181 C CA . TRP A 1 538 ? -17.046 13.202 6.489 1.00 89.25 538 TRP A CA 1
ATOM 4182 C C . TRP A 1 538 ? -17.581 11.806 6.810 1.00 89.25 538 TRP A C 1
ATOM 4184 O O . TRP A 1 538 ? -18.437 11.311 6.075 1.00 89.25 538 TRP A O 1
ATOM 4194 N N . PHE A 1 539 ? -17.070 11.170 7.862 1.00 89.25 539 PHE A N 1
ATOM 4195 C CA . PHE A 1 539 ? -17.414 9.808 8.251 1.00 89.25 539 PHE A CA 1
ATOM 4196 C C . PHE A 1 539 ? -18.163 9.821 9.580 1.00 89.25 539 PHE A C 1
ATOM 4198 O O . PHE A 1 539 ? -17.935 10.679 10.433 1.00 89.25 539 PHE A O 1
ATOM 4205 N N . GLN A 1 540 ? -19.063 8.853 9.748 1.00 70.69 540 GLN A N 1
ATOM 4206 C CA . GLN A 1 540 ? -19.806 8.678 10.994 1.00 70.69 540 GLN A CA 1
ATOM 4207 C C . GLN A 1 540 ? -18.831 8.383 12.145 1.00 70.69 540 GLN A C 1
ATOM 4209 O O . GLN A 1 540 ? -17.827 7.686 11.946 1.00 70.69 540 GLN A O 1
ATOM 4214 N N . ARG A 1 541 ? -19.109 8.968 13.317 1.00 55.50 541 ARG A N 1
ATOM 4215 C CA . ARG A 1 541 ? -18.287 8.808 14.526 1.00 55.50 541 ARG A CA 1
ATOM 4216 C C . ARG A 1 541 ? -18.269 7.365 15.032 1.00 55.50 541 ARG A C 1
ATOM 4218 O O . ARG A 1 541 ? -19.314 6.681 14.971 1.00 55.50 541 ARG A O 1
#

Radius of gyration: 32.22 Å; chains: 1; bounding box: 83×39×93 Å

Sequence (541 aa):
MIKILFLCTGNSCRSQMAEGWCRFLKGDVIEAYSAGIEKHGLNPYAVRVMKEKGVDISGQRSKRLSELPETEFDYVVTVCGNAKEHCPFFPARVKVVHAGFEDPPRLAETASNEEEKLDCYRRVRDEIRHFVEGLPESLRGKKEKEKMKEEVNSGNDRKMTNIFERYLTLWVGLCIVGGIVLGKLAPGLATRLDNMSVFVQGAPVVSIPIAICLFFMMYPIMVKIDFASVIQAGKSGKPVWLTLFINWGIKPFTMYAIALLFLGFLFRGLIGAEAVDLVKIPFGLDLPIGAYHGAGTVVLHDGVKMLQIPLWRSYFAGCILLGIAPCTAMVLVWGYLARGNDGLTLVMVAINSLSMLVLYGILGGFLLGVGRLPVPWQALFLSIVIYVALPLTAGYFSRRWIIAAKGREWFDTRFLYFLTPVTIFALLTTLVLLFSFKGETIIANPLTILWIAIPLFLQTLFIFALGYGLAKLLKLKYKDAAPAAMIGASNHFEVAIATSTMLFGLSSGASLATVVGVLIEVPVMLMLVRICLKTRHWFQR

Foldseek 3Di:
DAEEEEEEAAQAAQLLLLQQLCCVPPVVPYDYHYAHPHHPWHYPLNQVLCVVVVGGSVPPIHHHPVPDPPDQHQEYEYAAPVCVVPPDDDPPNYHYYYHYDDDLVVCLVPPPDPVSSSVSSNVSSVVSNVVSNCPPVNSDDPVVVVVVVVVVVCLVPLDPPDPCLVCVVVLLVCLLVLLLVCLVVCVVVLVVQQVCADDDPNDGFFRPLLLVLLLLQLLLLLLPADVVLLVVCVVVPDLLVLLCCLLQVPQLVLLLVLLCCQLVPVCCVVLDVPAKWWFADAPPDDDDQQDDAQQWGWHADPNDTTTIHHQSLLLSLLSSLFSNFFDQPCLLSLLSLLSADSSSLSSSSVVSLVVCLPRSLVSSQVSCVVSSHDRRSVLSNVLCCSNRVVSNVSSVVCSVVCCVVPNDVCCVPPVSVVSVVSSVVSVSSSSSSLSSLCSVVCVVCVVLLVSLLVSLLVSLVVQLVVQLVVCLVVQHQLNSSSSSSLSSNHTDLSSSLSSSCSGTNSPGSSNVSSSSSVVNRVVSSVVSSVVSNVCNVSHDD

Secondary structure (DSSP, 8-state):
-EEEEEEESSSSSHHHHHHHHHHHHHTTTEEEEEEESS-----HHHHHHHHTTT---TT----BGGGS-S---SEEEE-SHHHHHTPPP--TTSEEEE-----HHHHGGG-SSHHHHHHHHHHHHHHHHHHHHTTTGGGS-HHHHHHHHHHHHHHH------HHHHTHHHHHHHHHHHHHHHHHH-HHHHHHHHHSEEEETTEEEEEHHHHHHHHHHHHHHHHH--HHHHHHHTT-HHHHHHHHIIIIIIHHHHHHHHHIIIIIIISHHHH-TT-EEEEEPPTT--PPTT-EETTEEEEEETTEEEEEEEHHHHHHHHHHHHHH-B-SSHHHHHHHHTT--HHHHHHHHHHHHHHHHHHHHHHHHHHHHHTT----HHHHHHHHIIIIIHHHHHHHHHHHHHHHHH-HHHIIIIIHHHHHHHHHHHHHHHHHHHHHHHHHHHHH-HHHHHHHHHHHHHHHHHHHHHHHHHHHHTT--HHHHHHHHHHHH-B-HHHHHHHHHHHH-SSSHHHHHHHHHHHHHHHHHHHHHHHHHHTGGGS--